Protein AF-0000000084689809 (afdb_homodimer)

InterPro domains:
  IPR002328 Alcohol dehydrogenase, zinc-type, conserved site [PS00059] (63-77)
  IPR011032 GroES-like superfamily [SSF50129] (19-202)
  IPR013149 Alcohol dehydrogenase-like, C-terminal [PF00107] (207-342)
  IPR013154 Alcohol dehydrogenase-like, N-terminal [PF08240] (34-121)
  IPR020843 Enoylreductase domain [SM00829] (21-382)
  IPR036291 NAD(P)-binding domain superfamily [SSF51735] (174-349)

Structure (mmCIF, N/CA/C/O backbone):
data_AF-0000000084689809-model_v1
#
loop_
_entity.id
_entity.type
_entity.pdbx_description
1 polymer 'Putative aryl-alcohol dehydrogenase protein'
#
loop_
_atom_site.group_PDB
_atom_site.id
_atom_site.type_symbol
_atom_site.label_atom_id
_atom_site.label_alt_id
_atom_site.label_comp_id
_atom_site.label_asym_id
_atom_site.label_entity_id
_atom_site.label_seq_id
_atom_site.pdbx_PDB_ins_code
_atom_site.Cartn_x
_atom_site.Cartn_y
_atom_site.Cartn_z
_atom_site.occupancy
_atom_site.B_iso_or_equiv
_atom_site.auth_seq_id
_atom_site.auth_comp_id
_atom_site.auth_asym_id
_atom_site.auth_atom_id
_atom_site.pdbx_PDB_model_num
ATOM 1 N N . MET A 1 1 ? -20.188 -44.906 -22.781 1 28.73 1 MET A N 1
ATOM 2 C CA . MET A 1 1 ? -18.781 -44.625 -23.062 1 28.73 1 MET A CA 1
ATOM 3 C C . MET A 1 1 ? -17.984 -44.438 -21.766 1 28.73 1 MET A C 1
ATOM 5 O O . MET A 1 1 ? -18.344 -43.625 -20.938 1 28.73 1 MET A O 1
ATOM 9 N N . THR A 1 2 ? -17.375 -45.438 -21.234 1 35.09 2 THR A N 1
ATOM 10 C CA . THR A 1 2 ? -16.703 -45.5 -19.938 1 35.09 2 THR A CA 1
ATOM 11 C C . THR A 1 2 ? -15.734 -44.344 -19.766 1 35.09 2 THR A C 1
ATOM 13 O O . THR A 1 2 ? -14.93 -44.062 -20.672 1 35.09 2 THR A O 1
ATOM 16 N N . SER A 1 3 ? -16.047 -43.344 -18.953 1 43.94 3 SER A N 1
ATOM 17 C CA . SER A 1 3 ? -15.148 -42.219 -18.797 1 43.94 3 SER A CA 1
ATOM 18 C C . SER A 1 3 ? -13.711 -42.656 -18.562 1 43.94 3 SER A C 1
ATOM 20 O O . SER A 1 3 ? -13.469 -43.594 -17.766 1 43.94 3 SER A O 1
ATOM 22 N N . PRO A 1 4 ? -12.836 -42.531 -19.516 1 46.59 4 PRO A N 1
ATOM 23 C CA . PRO A 1 4 ? -11.461 -43 -19.359 1 46.59 4 PRO A CA 1
ATOM 24 C C . PRO A 1 4 ? -10.875 -42.688 -17.984 1 46.59 4 PRO A C 1
ATOM 26 O O . PRO A 1 4 ? -11.25 -41.688 -17.375 1 46.59 4 PRO A O 1
ATOM 29 N N . THR A 1 5 ? -10.523 -43.812 -17.297 1 48.59 5 THR A N 1
ATOM 30 C CA . THR A 1 5 ? -9.859 -43.719 -16 1 48.59 5 THR A CA 1
ATOM 31 C C . THR A 1 5 ? -8.578 -42.906 -16.109 1 48.59 5 THR A C 1
ATOM 33 O O . THR A 1 5 ? -7.953 -42.844 -17.172 1 48.59 5 THR A O 1
ATOM 36 N N . GLU A 1 6 ? -8.539 -41.812 -15.398 1 61.91 6 GLU A N 1
ATOM 37 C CA . GLU A 1 6 ? -7.32 -41.031 -15.5 1 61.91 6 GLU A CA 1
ATOM 38 C C . GLU A 1 6 ? -6.508 -41.094 -14.211 1 61.91 6 GLU A C 1
ATOM 40 O O . GLU A 1 6 ? -7.059 -41.344 -13.133 1 61.91 6 GLU A O 1
ATOM 45 N N . THR A 1 7 ? -5.234 -41.312 -14.352 1 63.44 7 THR A N 1
ATOM 46 C CA . THR A 1 7 ? -4.289 -41.281 -13.242 1 63.44 7 THR A CA 1
ATOM 47 C C . THR A 1 7 ? -4.238 -39.875 -12.648 1 63.44 7 THR A C 1
ATOM 49 O O . THR A 1 7 ? -4.137 -38.875 -13.375 1 63.44 7 THR A O 1
ATOM 52 N N . LEU A 1 8 ? -4.668 -39.75 -11.398 1 69.81 8 LEU A N 1
ATOM 53 C CA . LEU A 1 8 ? -4.641 -38.5 -10.688 1 69.81 8 LEU A CA 1
ATOM 54 C C . LEU A 1 8 ? -3.826 -38.625 -9.398 1 69.81 8 LEU A C 1
ATOM 56 O O . LEU A 1 8 ? -3.658 -39.719 -8.867 1 69.81 8 LEU A O 1
ATOM 60 N N . ALA A 1 9 ? -3.178 -37.5 -9.086 1 72.81 9 ALA A N 1
ATOM 61 C CA . ALA A 1 9 ? -2.611 -37.375 -7.742 1 72.81 9 ALA A CA 1
ATOM 62 C C . ALA A 1 9 ? -3.617 -36.781 -6.773 1 72.81 9 ALA A C 1
ATOM 64 O O . ALA A 1 9 ? -3.998 -35.625 -6.922 1 72.81 9 ALA A O 1
ATOM 65 N N . ILE A 1 10 ? -4.164 -37.562 -5.867 1 72.38 10 ILE A N 1
ATOM 66 C CA . ILE A 1 10 ? -5.23 -37.156 -4.957 1 72.38 10 ILE A CA 1
ATOM 67 C C . ILE A 1 10 ? -4.68 -37.062 -3.537 1 72.38 10 ILE A C 1
ATOM 69 O O . ILE A 1 10 ? -3.775 -37.781 -3.15 1 72.38 10 ILE A O 1
ATOM 73 N N . VAL A 1 11 ? -5.105 -36 -2.895 1 71.31 11 VAL A N 1
ATOM 74 C CA . VAL A 1 11 ? -4.922 -35.938 -1.449 1 71.31 11 VAL A CA 1
ATOM 75 C C . VAL A 1 11 ? -6.055 -36.688 -0.748 1 71.31 11 VAL A C 1
ATOM 77 O O . VAL A 1 11 ? -7.203 -36.25 -0.75 1 71.31 11 VAL A O 1
ATOM 80 N N . ALA A 1 12 ? -5.812 -37.969 -0.327 1 65 12 ALA A N 1
ATOM 81 C CA . ALA A 1 12 ? -6.824 -38.844 0.226 1 65 12 ALA A CA 1
ATOM 82 C C . ALA A 1 12 ? -7.266 -38.406 1.612 1 65 12 ALA A C 1
ATOM 84 O O . ALA A 1 12 ? -8.453 -38.438 1.941 1 65 12 ALA A O 1
ATOM 85 N N . SER A 1 13 ? -6.316 -38.125 2.58 1 63.31 13 SER A N 1
ATOM 86 C CA . SER A 1 13 ? -6.66 -37.688 3.93 1 63.31 13 SER A CA 1
ATOM 87 C C . SER A 1 13 ? -6.141 -36.281 4.211 1 63.31 13 SER A C 1
ATOM 89 O O . SER A 1 13 ? -5.023 -36.125 4.703 1 63.31 13 SER A O 1
ATOM 91 N N . PRO A 1 14 ? -7.059 -35.406 3.779 1 58.81 14 PRO A N 1
ATOM 92 C CA . PRO A 1 14 ? -6.605 -34.062 4.027 1 58.81 14 PRO A CA 1
ATOM 93 C C . PRO A 1 14 ? -6.457 -33.75 5.516 1 58.81 14 PRO A C 1
ATOM 95 O O . PRO A 1 14 ? -7.254 -34.219 6.332 1 58.81 14 PRO A O 1
ATOM 98 N N . GLY A 1 15 ? -5.289 -33.219 5.977 1 58.56 15 GLY A N 1
ATOM 99 C CA . GLY A 1 15 ? -5.055 -32.844 7.359 1 58.56 15 GLY A CA 1
ATOM 100 C C . GLY A 1 15 ? -4.109 -33.781 8.086 1 58.56 15 GLY A C 1
ATOM 101 O O . GLY A 1 15 ? -3.773 -33.562 9.25 1 58.56 15 GLY A O 1
ATOM 102 N N . ALA A 1 16 ? -3.832 -34.906 7.453 1 56.84 16 ALA A N 1
ATOM 103 C CA . ALA A 1 16 ? -2.859 -35.781 8.117 1 56.84 16 ALA A CA 1
ATOM 104 C C . ALA A 1 16 ? -1.491 -35.094 8.195 1 56.84 16 ALA A C 1
ATOM 106 O O . ALA A 1 16 ? -1.187 -34.219 7.402 1 56.84 16 ALA A O 1
ATOM 107 N N . PRO A 1 17 ? -0.826 -35.219 9.281 1 55.38 17 PRO A N 1
ATOM 108 C CA . PRO A 1 17 ? 0.465 -34.562 9.477 1 55.38 17 PRO A CA 1
ATOM 109 C C . PRO A 1 17 ? 1.333 -34.562 8.219 1 55.38 17 PRO A C 1
ATOM 111 O O . PRO A 1 17 ? 2.08 -33.625 7.973 1 55.38 17 PRO A O 1
ATOM 114 N N . ALA A 1 18 ? 1.451 -35.656 7.434 1 56.19 18 ALA A N 1
ATOM 115 C CA . ALA A 1 18 ? 2.145 -35.719 6.152 1 56.19 18 ALA A CA 1
ATOM 116 C C . ALA A 1 18 ? 1.174 -36 5.012 1 56.19 18 ALA A C 1
ATOM 118 O O . ALA A 1 18 ? 0.841 -37.188 4.766 1 56.19 18 ALA A O 1
ATOM 119 N N . PRO A 1 19 ? 0.429 -34.844 4.633 1 59.81 19 PRO A N 1
ATOM 120 C CA . PRO A 1 19 ? -0.524 -35.156 3.566 1 59.81 19 PRO A CA 1
ATOM 121 C C . PRO A 1 19 ? 0.107 -35.938 2.432 1 59.81 19 PRO A C 1
ATOM 123 O O . PRO A 1 19 ? 1.243 -35.688 2.035 1 59.81 19 PRO A O 1
ATOM 126 N N . SER A 1 20 ? -0.357 -37.156 2.289 1 64.69 20 SER A N 1
ATOM 127 C CA . SER A 1 20 ? 0.205 -38.031 1.284 1 64.69 20 SER A CA 1
ATOM 128 C C . SER A 1 20 ? -0.616 -38 -0 1 64.69 20 SER A C 1
ATOM 130 O O . SER A 1 20 ? -1.848 -38.062 0.043 1 64.69 20 SER A O 1
ATOM 132 N N . PHE A 1 21 ? -0.019 -37.469 -1.069 1 79.25 21 PHE A N 1
ATOM 133 C CA . PHE A 1 21 ? -0.582 -37.656 -2.404 1 79.25 21 PHE A CA 1
ATOM 134 C C . PHE A 1 21 ? -0.532 -39.094 -2.832 1 79.25 21 PHE A C 1
ATOM 136 O O . PHE A 1 21 ? 0.429 -39.812 -2.527 1 79.25 21 PHE A O 1
ATOM 143 N N . ALA A 1 22 ? -1.652 -39.562 -3.262 1 78.44 22 ALA A N 1
ATOM 144 C CA . ALA A 1 22 ? -1.686 -40.906 -3.848 1 78.44 22 ALA A CA 1
ATOM 145 C C . ALA A 1 22 ? -2.168 -40.844 -5.297 1 78.44 22 ALA A C 1
ATOM 147 O O . ALA A 1 22 ? -3.039 -40.062 -5.641 1 78.44 22 ALA A O 1
ATOM 148 N N . LEU A 1 23 ? -1.516 -41.625 -6.113 1 79.69 23 LEU A N 1
ATOM 149 C CA . LEU A 1 23 ? -2.018 -41.812 -7.473 1 79.69 23 LEU A CA 1
ATOM 150 C C . LEU A 1 23 ? -3.215 -42.75 -7.496 1 79.69 23 LEU A C 1
ATOM 152 O O . LEU A 1 23 ? -3.143 -43.875 -6.977 1 79.69 23 LEU A O 1
ATOM 156 N N . GLU A 1 24 ? -4.277 -42.188 -7.902 1 82.12 24 GLU A N 1
ATOM 157 C CA . GLU A 1 24 ? -5.504 -42.969 -8 1 82.12 24 GLU A CA 1
ATOM 158 C C . GLU A 1 24 ? -6.125 -42.844 -9.391 1 82.12 24 GLU A C 1
ATOM 160 O O . GLU A 1 24 ? -5.844 -41.875 -10.117 1 82.12 24 GLU A O 1
ATOM 165 N N . THR A 1 25 ? -6.902 -43.844 -9.664 1 80.44 25 THR A N 1
ATOM 166 C CA . THR A 1 25 ? -7.684 -43.781 -10.898 1 80.44 25 THR A CA 1
ATOM 167 C C . THR A 1 25 ? -9.094 -43.25 -10.609 1 80.44 25 THR A C 1
ATOM 169 O O . THR A 1 25 ? -9.852 -43.875 -9.867 1 80.44 25 THR A O 1
ATOM 172 N N . LEU A 1 26 ? -9.289 -42.094 -11.117 1 80.69 26 LEU A N 1
ATOM 173 C CA . LEU A 1 26 ? -10.609 -41.469 -10.977 1 80.69 26 LEU A CA 1
ATOM 174 C C . LEU A 1 26 ? -11.203 -41.156 -12.344 1 80.69 26 LEU A C 1
ATOM 176 O O . LEU A 1 26 ? -10.516 -41.25 -13.367 1 80.69 26 LEU A O 1
ATOM 180 N N . THR A 1 27 ? -12.578 -40.938 -12.328 1 75.44 27 THR A N 1
ATOM 181 C CA . THR A 1 27 ? -13.258 -40.531 -13.555 1 75.44 27 THR A CA 1
ATOM 182 C C . THR A 1 27 ? -13.734 -39.094 -13.453 1 75.44 27 THR A C 1
ATOM 184 O O . THR A 1 27 ? -14.016 -38.594 -12.352 1 75.44 27 THR A O 1
ATOM 187 N N . PHE A 1 28 ? -13.719 -38.438 -14.578 1 78.06 28 PHE A N 1
ATOM 188 C CA . PHE A 1 28 ? -14.289 -37.094 -14.758 1 78.06 28 PHE A CA 1
ATOM 189 C C . PHE A 1 28 ? -15.516 -37.156 -15.656 1 78.06 28 PHE A C 1
ATOM 191 O O . PHE A 1 28 ? -15.461 -37.719 -16.766 1 78.06 28 PHE A O 1
ATOM 198 N N . PRO A 1 29 ? -16.672 -36.719 -15.156 1 75.88 29 PRO A N 1
ATOM 199 C CA . PRO A 1 29 ? -17.906 -36.844 -15.938 1 75.88 29 PRO A CA 1
ATOM 200 C C . PRO A 1 29 ? -17.922 -35.969 -17.172 1 75.88 29 PRO A C 1
ATOM 202 O O . PRO A 1 29 ? -18.812 -36.062 -18.031 1 75.88 29 PRO A O 1
ATOM 205 N N . GLY A 1 30 ? -16.953 -35.219 -17.438 1 84.12 30 GLY A N 1
ATOM 206 C CA . GLY A 1 30 ? -16.938 -34.25 -18.531 1 84.12 30 GLY A CA 1
ATOM 207 C C . GLY A 1 30 ? -17.109 -32.812 -18.078 1 84.12 30 GLY A C 1
ATOM 208 O O . GLY A 1 30 ? -17.531 -32.562 -16.953 1 84.12 30 GLY A O 1
ATOM 209 N N . PRO A 1 31 ? -16.812 -31.906 -18.984 1 91.75 31 PRO A N 1
ATOM 210 C CA . PRO A 1 31 ? -16.875 -30.5 -18.594 1 91.75 31 PRO A CA 1
ATOM 211 C C . PRO A 1 31 ? -18.297 -29.969 -18.516 1 91.75 31 PRO A C 1
ATOM 213 O O . PRO A 1 31 ? -19.125 -30.266 -19.391 1 91.75 31 PRO A O 1
ATOM 216 N N . ALA A 1 32 ? -18.625 -29.25 -17.453 1 89.88 32 ALA A N 1
ATOM 217 C CA . ALA A 1 32 ? -19.891 -28.562 -17.281 1 89.88 32 ALA A CA 1
ATOM 218 C C . ALA A 1 32 ? -19.969 -27.312 -18.172 1 89.88 32 ALA A C 1
ATOM 220 O O . ALA A 1 32 ? -19.078 -27.078 -19 1 89.88 32 ALA A O 1
ATOM 221 N N . ALA A 1 33 ? -21.125 -26.641 -18.062 1 93.19 33 ALA A N 1
ATOM 222 C CA . ALA A 1 33 ? -21.266 -25.375 -18.766 1 93.19 33 ALA A CA 1
ATOM 223 C C . ALA A 1 33 ? -20.125 -24.422 -18.406 1 93.19 33 ALA A C 1
ATOM 225 O O . ALA A 1 33 ? -19.734 -24.312 -17.234 1 93.19 33 ALA A O 1
ATOM 226 N N . ALA A 1 34 ? -19.484 -23.766 -19.422 1 93.75 34 ALA A N 1
ATOM 227 C CA . ALA A 1 34 ? -18.406 -22.781 -19.281 1 93.75 34 ALA A CA 1
ATOM 228 C C . ALA A 1 34 ? -17.109 -23.453 -18.844 1 93.75 34 ALA A C 1
ATOM 230 O O . ALA A 1 34 ? -16.25 -22.797 -18.266 1 93.75 34 ALA A O 1
ATOM 231 N N . GLU A 1 35 ? -17.062 -24.75 -19.062 1 95.62 35 GLU A N 1
ATOM 232 C CA . GLU A 1 35 ? -15.836 -25.484 -18.797 1 95.62 35 GLU A CA 1
ATOM 233 C C . GLU A 1 35 ? -15.336 -26.203 -20.047 1 95.62 35 GLU A C 1
ATOM 235 O O . GLU A 1 35 ? -16.062 -26.328 -21.031 1 95.62 35 GLU A O 1
ATOM 240 N N . VAL A 1 36 ? -14.102 -26.609 -19.984 1 97.25 36 VAL A N 1
ATOM 241 C CA . VAL A 1 36 ? -13.492 -27.484 -20.969 1 97.25 36 VAL A CA 1
ATOM 242 C C . VAL A 1 36 ? -12.758 -28.625 -20.281 1 97.25 36 VAL A C 1
ATOM 244 O O . VAL A 1 36 ? -12.438 -28.531 -19.094 1 97.25 36 VAL A O 1
ATOM 247 N N . GLU A 1 37 ? -12.625 -29.672 -20.984 1 95.25 37 GLU A N 1
ATOM 248 C CA . GLU A 1 37 ? -11.734 -30.75 -20.562 1 95.25 37 GLU A CA 1
ATOM 249 C C . GLU A 1 37 ? -10.359 -30.609 -21.219 1 95.25 37 GLU A C 1
ATOM 251 O O . GLU A 1 37 ? -10.25 -30.453 -22.438 1 95.25 37 GLU A O 1
ATOM 256 N N . VAL A 1 38 ? -9.383 -30.609 -20.406 1 96.38 38 VAL A N 1
ATOM 257 C CA . VAL A 1 38 ? -8.023 -30.469 -20.922 1 96.38 38 VAL A CA 1
ATOM 258 C C . VAL A 1 38 ? -7.266 -31.781 -20.75 1 96.38 38 VAL A C 1
ATOM 260 O O . VAL A 1 38 ? -7.258 -32.344 -19.656 1 96.38 38 VAL A O 1
ATOM 263 N N . ASP A 1 39 ? -6.781 -32.281 -21.828 1 95.56 39 ASP A N 1
ATOM 264 C CA . ASP A 1 39 ? -5.797 -33.344 -21.781 1 95.56 39 ASP A CA 1
ATOM 265 C C . ASP A 1 39 ? -4.426 -32.812 -21.375 1 95.56 39 ASP A C 1
ATOM 267 O O . ASP A 1 39 ? -3.727 -32.188 -22.172 1 95.56 39 ASP A O 1
ATOM 271 N N . MET A 1 40 ? -4.035 -33.125 -20.172 1 96 40 MET A N 1
ATOM 272 C CA . MET A 1 40 ? -2.885 -32.469 -19.562 1 96 40 MET A CA 1
ATOM 273 C C . MET A 1 40 ? -1.579 -33.031 -20.125 1 96 40 MET A C 1
ATOM 275 O O . MET A 1 40 ? -1.377 -34.25 -20.188 1 96 40 MET A O 1
ATOM 279 N N . ALA A 1 41 ? -0.77 -32.094 -20.547 1 97.44 41 ALA A N 1
ATOM 280 C CA . ALA A 1 41 ? 0.593 -32.469 -20.938 1 97.44 41 ALA A CA 1
ATOM 281 C C . ALA A 1 41 ? 1.539 -32.375 -19.734 1 97.44 41 ALA A C 1
ATOM 283 O O . ALA A 1 41 ? 2.387 -33.25 -19.547 1 97.44 41 ALA A O 1
ATOM 284 N N . ALA A 1 42 ? 1.331 -31.359 -18.969 1 97.75 42 ALA A N 1
ATOM 285 C CA . ALA A 1 42 ? 2.23 -31.141 -17.844 1 97.75 42 ALA A CA 1
ATOM 286 C C . ALA A 1 42 ? 1.58 -30.234 -16.781 1 97.75 42 ALA A C 1
ATOM 288 O O . ALA A 1 42 ? 0.647 -29.5 -17.094 1 97.75 42 ALA A O 1
ATOM 289 N N . THR A 1 43 ? 2.02 -30.359 -15.539 1 97.62 43 THR A N 1
ATOM 290 C CA . THR A 1 43 ? 1.586 -29.547 -14.422 1 97.62 43 THR A CA 1
ATOM 291 C C . THR A 1 43 ? 2.77 -29.172 -13.523 1 97.62 43 THR A C 1
ATOM 293 O O . THR A 1 43 ? 3.488 -30.047 -13.047 1 97.62 43 THR A O 1
ATOM 296 N N . GLY A 1 44 ? 2.951 -27.859 -13.336 1 97.81 44 GLY A N 1
ATOM 297 C CA . GLY A 1 44 ? 3.93 -27.438 -12.344 1 97.81 44 GLY A CA 1
ATOM 298 C C . GLY A 1 44 ? 3.504 -27.734 -10.922 1 97.81 44 GLY A C 1
ATOM 299 O O . GLY A 1 44 ? 2.316 -27.688 -10.594 1 97.81 44 GLY A O 1
ATOM 300 N N . VAL A 1 45 ? 4.484 -28.047 -10.094 1 96.06 45 VAL A N 1
ATOM 301 C CA . VAL A 1 45 ? 4.234 -28.219 -8.664 1 96.06 45 VAL A CA 1
ATOM 302 C C . VAL A 1 45 ? 4.52 -26.922 -7.918 1 96.06 45 VAL A C 1
ATOM 304 O O . VAL A 1 45 ? 5.559 -26.297 -8.125 1 96.06 45 VAL A O 1
ATOM 307 N N . CYS A 1 46 ? 3.631 -26.531 -7.117 1 95.06 46 CYS A N 1
ATOM 308 C CA . CYS A 1 46 ? 3.756 -25.297 -6.359 1 95.06 46 CYS A CA 1
ATOM 309 C C . CYS A 1 46 ? 3.633 -25.547 -4.863 1 95.06 46 CYS A C 1
ATOM 311 O O . CYS A 1 46 ? 2.939 -26.469 -4.445 1 95.06 46 CYS A O 1
ATOM 313 N N . HIS A 1 47 ? 4.27 -24.734 -4.086 1 91.81 47 HIS A N 1
ATOM 314 C CA . HIS A 1 47 ? 4.176 -24.844 -2.637 1 91.81 47 HIS A CA 1
ATOM 315 C C . HIS A 1 47 ? 2.725 -24.766 -2.172 1 91.81 47 HIS A C 1
ATOM 317 O O . HIS A 1 47 ? 2.348 -25.375 -1.175 1 91.81 47 HIS A O 1
ATOM 323 N N . SER A 1 48 ? 1.934 -24.016 -2.838 1 91.44 48 SER A N 1
ATOM 324 C CA . SER A 1 48 ? 0.523 -23.906 -2.479 1 91.44 48 SER A CA 1
ATOM 325 C C . SER A 1 48 ? -0.191 -25.25 -2.615 1 91.44 48 SER A C 1
ATOM 327 O O . SER A 1 48 ? -1.137 -25.531 -1.877 1 91.44 48 SER A O 1
ATOM 329 N N . ASP A 1 49 ? 0.199 -26.094 -3.508 1 92 49 ASP A N 1
ATOM 330 C CA . ASP A 1 49 ? -0.358 -27.438 -3.594 1 92 49 ASP A CA 1
ATOM 331 C C . ASP A 1 49 ? -0.109 -28.219 -2.305 1 92 49 ASP A C 1
ATOM 333 O O . ASP A 1 49 ? -1.013 -28.875 -1.787 1 92 49 ASP A O 1
ATOM 337 N N . LEU A 1 50 ? 1.105 -28.078 -1.836 1 88.94 50 LEU A N 1
ATOM 338 C CA . LEU A 1 50 ? 1.491 -28.781 -0.623 1 88.94 50 LEU A CA 1
ATOM 339 C C . LEU A 1 50 ? 0.78 -28.203 0.597 1 88.94 50 LEU A C 1
ATOM 341 O O . LEU A 1 50 ? 0.32 -28.953 1.464 1 88.94 50 LEU A O 1
ATOM 345 N N . ALA A 1 51 ? 0.704 -26.906 0.642 1 87.12 51 ALA A N 1
ATOM 346 C CA . ALA A 1 51 ? 0.034 -26.25 1.759 1 87.12 51 ALA A CA 1
ATOM 347 C C . ALA A 1 51 ? -1.436 -26.656 1.834 1 87.12 51 ALA A C 1
ATOM 349 O O . ALA A 1 51 ? -1.947 -26.953 2.914 1 87.12 51 ALA A O 1
ATOM 350 N N . PHE A 1 52 ? -2.096 -26.672 0.735 1 88.06 52 PHE A N 1
ATOM 351 C CA . PHE A 1 52 ? -3.52 -27 0.723 1 88.06 52 PHE A CA 1
ATOM 352 C C . PHE A 1 52 ? -3.742 -28.484 0.93 1 88.06 52 PHE A C 1
ATOM 354 O O . PHE A 1 52 ? -4.805 -28.906 1.395 1 88.06 52 PHE A O 1
ATOM 361 N N . ALA A 1 53 ? -2.77 -29.234 0.589 1 87.44 53 ALA A N 1
ATOM 362 C CA . ALA A 1 53 ? -2.848 -30.672 0.865 1 87.44 53 ALA A CA 1
ATOM 363 C C . ALA A 1 53 ? -2.857 -30.938 2.367 1 87.44 53 ALA A C 1
ATOM 365 O O . ALA A 1 53 ? -3.451 -31.922 2.824 1 87.44 53 ALA A O 1
ATOM 366 N N . ALA A 1 54 ? -2.219 -30.062 3.08 1 83.88 54 ALA A N 1
ATOM 367 C CA . ALA A 1 54 ? -2.086 -30.25 4.523 1 83.88 54 ALA A CA 1
ATOM 368 C C . ALA A 1 54 ? -3.322 -29.734 5.258 1 83.88 54 ALA A C 1
ATOM 370 O O . ALA A 1 54 ? -3.514 -30.016 6.441 1 83.88 54 ALA A O 1
ATOM 371 N N . MET A 1 55 ? -4.164 -29.016 4.566 1 83.38 55 MET A N 1
ATOM 372 C CA . MET A 1 55 ? -5.363 -28.484 5.195 1 83.38 55 MET A CA 1
ATOM 373 C C . MET A 1 55 ? -6.441 -29.547 5.328 1 83.38 55 MET A C 1
ATOM 375 O O . MET A 1 55 ? -6.582 -30.406 4.457 1 83.38 55 MET A O 1
ATOM 379 N N . PRO A 1 56 ? -7.18 -29.453 6.375 1 80.31 56 PRO A N 1
ATOM 380 C CA . PRO A 1 56 ? -8.281 -30.406 6.516 1 80.31 56 PRO A CA 1
ATOM 381 C C . PRO A 1 56 ? -9.359 -30.219 5.449 1 80.31 56 PRO A C 1
ATOM 383 O O . PRO A 1 56 ? -9.484 -29.141 4.875 1 80.31 56 PRO A O 1
ATOM 386 N N . GLY A 1 57 ? -10.078 -31.375 5.152 1 79.38 57 GLY A N 1
ATOM 387 C CA . GLY A 1 57 ? -11.156 -31.328 4.18 1 79.38 57 GLY A CA 1
ATOM 388 C C . GLY A 1 57 ? -11.367 -32.656 3.463 1 79.38 57 GLY A C 1
ATOM 389 O O . GLY A 1 57 ? -10.727 -33.656 3.791 1 79.38 57 GLY A O 1
ATOM 390 N N . PRO A 1 58 ? -12.242 -32.625 2.551 1 81.62 58 PRO A N 1
ATOM 391 C CA . PRO A 1 58 ? -12.5 -33.844 1.787 1 81.62 58 PRO A CA 1
ATOM 392 C C . PRO A 1 58 ? -11.367 -34.219 0.831 1 81.62 58 PRO A C 1
ATOM 394 O O . PRO A 1 58 ? -10.5 -33.375 0.564 1 81.62 58 PRO A O 1
ATOM 397 N N . PRO A 1 59 ? -11.367 -35.438 0.399 1 84.25 59 PRO A N 1
ATOM 398 C CA . PRO A 1 59 ? -10.414 -35.781 -0.671 1 84.25 59 PRO A CA 1
ATOM 399 C C . PRO A 1 59 ? -10.531 -34.844 -1.866 1 84.25 59 PRO A C 1
ATOM 401 O O . PRO A 1 59 ? -11.641 -34.438 -2.234 1 84.25 59 PRO A O 1
ATOM 404 N N . ARG A 1 60 ? -9.43 -34.438 -2.395 1 89.5 60 ARG A N 1
ATOM 405 C CA . ARG A 1 60 ? -9.453 -33.438 -3.453 1 89.5 60 ARG A CA 1
ATOM 406 C C . ARG A 1 60 ? -8.273 -33.625 -4.402 1 89.5 60 ARG A C 1
ATOM 408 O O . ARG A 1 60 ? -7.238 -34.156 -4.016 1 89.5 60 ARG A O 1
ATOM 415 N N . VAL A 1 61 ? -8.453 -33.219 -5.586 1 91.62 61 VAL A N 1
ATOM 416 C CA . VAL A 1 61 ? -7.402 -33.125 -6.59 1 91.62 61 VAL A CA 1
ATOM 417 C C . VAL A 1 61 ? -6.898 -31.703 -6.695 1 91.62 61 VAL A C 1
ATOM 419 O O . VAL A 1 61 ? -7.68 -30.781 -6.926 1 91.62 61 VAL A O 1
ATOM 422 N N . LEU A 1 62 ? -5.609 -31.547 -6.465 1 93.12 62 LEU A N 1
ATOM 423 C CA . LEU A 1 62 ? -4.996 -30.219 -6.5 1 93.12 62 LEU A CA 1
ATOM 424 C C . LEU A 1 62 ? -4.273 -30 -7.824 1 93.12 62 LEU A C 1
ATOM 426 O O . LEU A 1 62 ? -4.746 -30.422 -8.875 1 93.12 62 LEU A O 1
ATOM 430 N N . GLY A 1 63 ? -3.314 -29.188 -7.84 1 95 63 GLY A N 1
ATOM 431 C CA . GLY A 1 63 ? -2.637 -28.766 -9.055 1 95 63 GLY A CA 1
ATOM 432 C C . GLY A 1 63 ? -3.268 -27.531 -9.688 1 95 63 GLY A C 1
ATOM 433 O O . GLY A 1 63 ? -4.488 -27.469 -9.852 1 95 63 GLY A O 1
ATOM 434 N N . HIS A 1 64 ? -2.387 -26.547 -10 1 96.88 64 HIS A N 1
ATOM 435 C CA . HIS A 1 64 ? -2.982 -25.328 -10.539 1 96.88 64 HIS A CA 1
ATOM 436 C C . HIS A 1 64 ? -2.035 -24.641 -11.508 1 96.88 64 HIS A C 1
ATOM 438 O O . HIS A 1 64 ? -2.17 -23.438 -11.766 1 96.88 64 HIS A O 1
ATOM 444 N N . GLU A 1 65 ? -1.055 -25.375 -12 1 98.06 65 GLU A N 1
ATOM 445 C CA . GLU A 1 65 ? -0.151 -24.906 -13.047 1 98.06 65 GLU A CA 1
ATOM 446 C C . GLU A 1 65 ? -0.17 -25.859 -14.25 1 98.06 65 GLU A C 1
ATOM 448 O O . GLU A 1 65 ? 0.856 -26.438 -14.602 1 98.06 65 GLU A O 1
ATOM 453 N N . GLY A 1 66 ? -1.247 -25.875 -14.922 1 98.12 66 GLY A N 1
ATOM 454 C CA . GLY A 1 66 ? -1.441 -26.859 -15.969 1 98.12 66 GLY A CA 1
ATOM 455 C C . GLY A 1 66 ? -1.277 -26.297 -17.359 1 98.12 66 GLY A C 1
ATOM 456 O O . GLY A 1 66 ? -1.518 -25.109 -17.594 1 98.12 66 GLY A O 1
ATOM 457 N N . ALA A 1 67 ? -0.854 -27.141 -18.297 1 98.69 67 ALA A N 1
ATOM 458 C CA . ALA A 1 67 ? -0.844 -26.891 -19.734 1 98.69 67 ALA A CA 1
ATOM 459 C C . ALA A 1 67 ? -1.146 -28.172 -20.5 1 98.69 67 ALA A C 1
ATOM 461 O O . ALA A 1 67 ? -0.714 -29.266 -20.109 1 98.69 67 ALA A O 1
ATOM 462 N N . GLY A 1 68 ? -1.879 -28.031 -21.547 1 98.12 68 GLY A N 1
ATOM 463 C CA . GLY A 1 68 ? -2.271 -29.188 -22.344 1 98.12 68 GLY A CA 1
ATOM 464 C C . GLY A 1 68 ? -3.055 -28.797 -23.594 1 98.12 68 GLY A C 1
ATOM 465 O O . GLY A 1 68 ? -2.801 -27.766 -24.188 1 98.12 68 GLY A O 1
ATOM 466 N N . ARG A 1 69 ? -3.891 -29.766 -23.969 1 97.94 69 ARG A N 1
ATOM 467 C CA . ARG A 1 69 ? -4.742 -29.531 -25.125 1 97.94 69 ARG A CA 1
ATOM 468 C C . ARG A 1 69 ? -6.211 -29.75 -24.781 1 97.94 69 ARG A C 1
ATOM 470 O O . ARG A 1 69 ? -6.543 -30.641 -24 1 97.94 69 ARG A O 1
ATOM 477 N N . ILE A 1 70 ? -7.066 -28.969 -25.422 1 98.06 70 ILE A N 1
ATOM 478 C CA . ILE A 1 70 ? -8.5 -29.141 -25.203 1 98.06 70 ILE A CA 1
ATOM 479 C C . ILE A 1 70 ? -8.938 -30.516 -25.703 1 98.06 70 ILE A C 1
ATOM 481 O O . ILE A 1 70 ? -8.664 -30.875 -26.859 1 98.06 70 ILE A O 1
ATOM 485 N N . ALA A 1 71 ? -9.602 -31.266 -24.891 1 96.5 71 ALA A N 1
ATOM 486 C CA . ALA A 1 71 ? -10.086 -32.594 -25.25 1 96.5 71 ALA A CA 1
ATOM 487 C C . ALA A 1 71 ? -11.57 -32.562 -25.594 1 96.5 71 ALA A C 1
ATOM 489 O O . ALA A 1 71 ? -12.016 -33.281 -26.484 1 96.5 71 ALA A O 1
ATOM 490 N N . SER A 1 72 ? -12.352 -31.766 -24.875 1 96.75 72 SER A N 1
ATOM 491 C CA . SER A 1 72 ? -13.773 -31.578 -25.141 1 96.75 72 SER A CA 1
ATOM 492 C C . SER A 1 72 ? -14.266 -30.25 -24.594 1 96.75 72 SER A C 1
ATOM 494 O O . SER A 1 72 ? -13.578 -29.609 -23.797 1 96.75 72 SER A O 1
ATOM 496 N N . LEU A 1 73 ? -15.375 -29.812 -25.125 1 97.56 73 LEU A N 1
ATOM 497 C CA . LEU A 1 73 ? -15.961 -28.531 -24.766 1 97.56 73 LEU A CA 1
ATOM 498 C C . LEU A 1 73 ? -17.266 -28.734 -24 1 97.56 73 LEU A C 1
ATOM 500 O O . LEU A 1 73 ? -18.062 -29.609 -24.344 1 97.56 73 LEU A O 1
ATOM 504 N N . GLY A 1 74 ? -17.422 -28 -22.922 1 95.88 74 GLY A N 1
ATOM 505 C CA . GLY A 1 74 ? -18.719 -27.953 -22.297 1 95.88 74 GLY A CA 1
ATOM 506 C C . GLY A 1 74 ? -19.75 -27.188 -23.109 1 95.88 74 GLY A C 1
ATOM 507 O O . GLY A 1 74 ? -19.406 -26.484 -24.062 1 95.88 74 GLY A O 1
ATOM 508 N N . PRO A 1 75 ? -20.984 -27.312 -22.625 1 95.06 75 PRO A N 1
ATOM 509 C CA . PRO A 1 75 ? -22.047 -26.594 -23.344 1 95.06 75 PRO A CA 1
ATOM 510 C C . PRO A 1 75 ? -21.812 -25.094 -23.375 1 95.06 75 PRO A C 1
ATOM 512 O O . PRO A 1 75 ? -21.438 -24.5 -22.359 1 95.06 75 PRO A O 1
ATOM 515 N N . GLY A 1 76 ? -21.922 -24.484 -24.547 1 93.56 76 GLY A N 1
ATOM 516 C CA . GLY A 1 76 ? -21.891 -23.031 -24.672 1 93.56 76 GLY A CA 1
ATOM 517 C C . GLY A 1 76 ? -20.5 -22.484 -24.953 1 93.56 76 GLY A C 1
ATOM 518 O O . GLY A 1 76 ? -20.344 -21.297 -25.234 1 93.56 76 GLY A O 1
ATOM 519 N N . VAL A 1 77 ? -19.484 -23.312 -24.875 1 96.56 77 VAL A N 1
ATOM 520 C CA . VAL A 1 77 ? -18.141 -22.859 -25.172 1 96.56 77 VAL A CA 1
ATOM 521 C C . VAL A 1 77 ? -17.906 -22.875 -26.688 1 96.56 77 VAL A C 1
ATOM 523 O O . VAL A 1 77 ? -17.953 -23.922 -27.312 1 96.56 77 VAL A O 1
ATOM 526 N N . THR A 1 78 ? -17.703 -21.656 -27.25 1 94.44 78 THR A N 1
ATOM 527 C CA . THR A 1 78 ? -17.625 -21.594 -28.703 1 94.44 78 THR A CA 1
ATOM 528 C C . THR A 1 78 ? -16.312 -20.953 -29.156 1 94.44 78 THR A C 1
ATOM 530 O O . THR A 1 78 ? -15.953 -21.047 -30.328 1 94.44 78 THR A O 1
ATOM 533 N N . HIS A 1 79 ? -15.555 -20.344 -28.344 1 94.38 79 HIS A N 1
ATOM 534 C CA . HIS A 1 79 ? -14.391 -19.578 -28.75 1 94.38 79 HIS A CA 1
ATOM 535 C C . HIS A 1 79 ? -13.117 -20.406 -28.656 1 94.38 79 HIS A C 1
ATOM 537 O O . HIS A 1 79 ? -12.023 -19.906 -28.938 1 94.38 79 HIS A O 1
ATOM 543 N N . LEU A 1 80 ? -13.211 -21.672 -28.266 1 97.06 80 LEU A N 1
ATOM 544 C CA . LEU A 1 80 ? -12.125 -22.641 -28.203 1 97.06 80 LEU A CA 1
ATOM 545 C C . LEU A 1 80 ? -12.445 -23.859 -29.062 1 97.06 80 LEU A C 1
ATOM 547 O O . LEU A 1 80 ? -13.609 -24.109 -29.391 1 97.06 80 LEU A O 1
ATOM 551 N N . SER A 1 81 ? -11.375 -24.609 -29.406 1 97.44 81 SER A N 1
ATOM 552 C CA . SER A 1 81 ? -11.562 -25.797 -30.234 1 97.44 81 SER A CA 1
ATOM 553 C C . SER A 1 81 ? -10.82 -27 -29.656 1 97.44 81 SER A C 1
ATOM 555 O O . SER A 1 81 ? -9.742 -26.844 -29.062 1 97.44 81 SER A O 1
ATOM 557 N N . VAL A 1 82 ? -11.391 -28.141 -29.938 1 97.75 82 VAL A N 1
ATOM 558 C CA . VAL A 1 82 ? -10.711 -29.375 -29.562 1 97.75 82 VAL A CA 1
ATOM 559 C C . VAL A 1 82 ? -9.344 -29.438 -30.234 1 97.75 82 VAL A C 1
ATOM 561 O O . VAL A 1 82 ? -9.219 -29.141 -31.422 1 97.75 82 VAL A O 1
ATOM 564 N N . GLY A 1 83 ? -8.328 -29.703 -29.438 1 97.25 83 GLY A N 1
ATOM 565 C CA . GLY A 1 83 ? -6.977 -29.781 -29.953 1 97.25 83 GLY A CA 1
ATOM 566 C C . GLY A 1 83 ? -6.156 -28.531 -29.672 1 97.25 83 GLY A C 1
ATOM 567 O O . GLY A 1 83 ? -4.93 -28.562 -29.781 1 97.25 83 GLY A O 1
ATOM 568 N N . ASP A 1 84 ? -6.789 -27.422 -29.344 1 97.62 84 ASP A N 1
ATOM 569 C CA . ASP A 1 84 ? -6.082 -26.172 -29.062 1 97.62 84 ASP A CA 1
ATOM 570 C C . ASP A 1 84 ? -5.117 -26.344 -27.891 1 97.62 84 ASP A C 1
ATOM 572 O O . ASP A 1 84 ? -5.48 -26.906 -26.859 1 97.62 84 ASP A O 1
ATOM 576 N N . PRO A 1 85 ? -3.816 -25.938 -28.078 1 98.44 85 PRO A N 1
ATOM 577 C CA . PRO A 1 85 ? -2.926 -25.844 -26.922 1 98.44 85 PRO A CA 1
ATOM 578 C C . PRO A 1 85 ? -3.297 -24.719 -25.969 1 98.44 85 PRO A C 1
ATOM 580 O O . PRO A 1 85 ? -3.602 -23.609 -26.422 1 98.44 85 PRO A O 1
ATOM 583 N N . VAL A 1 86 ? -3.314 -25.016 -24.672 1 98.69 86 VAL A N 1
ATOM 584 C CA . VAL A 1 86 ? -3.746 -24.016 -23.703 1 98.69 86 VAL A CA 1
ATOM 585 C C . VAL A 1 86 ? -2.867 -24.094 -22.453 1 98.69 86 VAL A C 1
ATOM 587 O O . VAL A 1 86 ? -2.236 -25.125 -22.203 1 98.69 86 VAL A O 1
ATOM 590 N N . LEU A 1 87 ? -2.697 -23.047 -21.812 1 98.5 87 LEU A N 1
ATOM 591 C CA . LEU A 1 87 ? -2.131 -22.906 -20.469 1 98.5 87 LEU A CA 1
ATOM 592 C C . LEU A 1 87 ? -3.207 -22.516 -19.469 1 98.5 87 LEU A C 1
ATOM 594 O O . LEU A 1 87 ? -4.09 -21.703 -19.781 1 98.5 87 LEU A O 1
ATOM 598 N N . LEU A 1 88 ? -3.154 -23.078 -18.25 1 98.31 88 LEU A N 1
ATOM 599 C CA . LEU A 1 88 ? -4.199 -22.844 -17.266 1 98.31 88 LEU A CA 1
ATOM 600 C C . LEU A 1 88 ? -3.682 -21.953 -16.125 1 98.31 88 LEU A C 1
ATOM 602 O O . LEU A 1 88 ? -2.543 -22.109 -15.688 1 98.31 88 LEU A O 1
ATOM 606 N N . SER A 1 89 ? -4.492 -20.984 -15.734 1 97.19 89 SER A N 1
ATOM 607 C CA . SER A 1 89 ? -4.262 -20.141 -14.57 1 97.19 89 SER A CA 1
ATOM 608 C C . SER A 1 89 ? -5.473 -20.125 -13.648 1 97.19 89 SER A C 1
ATOM 610 O O . SER A 1 89 ? -6.188 -21.125 -13.531 1 97.19 89 SER A O 1
ATOM 612 N N . TYR A 1 90 ? -5.68 -19.109 -12.805 1 95.44 90 TYR A N 1
ATOM 613 C CA . TYR A 1 90 ? -6.777 -19.062 -11.844 1 95.44 90 TYR A CA 1
ATOM 614 C C . TYR A 1 90 ? -8.055 -18.562 -12.5 1 95.44 90 TYR A C 1
ATOM 616 O O . TYR A 1 90 ? -8.031 -18.031 -13.609 1 95.44 90 TYR A O 1
ATOM 624 N N . ARG A 1 91 ? -9.125 -18.812 -11.789 1 93.56 91 ARG A N 1
ATOM 625 C CA . ARG A 1 91 ? -10.445 -18.438 -12.305 1 93.56 91 ARG A CA 1
ATOM 626 C C . ARG A 1 91 ? -10.875 -17.078 -11.797 1 93.56 91 ARG A C 1
ATOM 628 O O . ARG A 1 91 ? -10.688 -16.75 -10.617 1 93.56 91 ARG A O 1
ATOM 635 N N . THR A 1 92 ? -11.391 -16.234 -12.664 1 90.69 92 THR A N 1
ATOM 636 C CA . THR A 1 92 ? -12.031 -14.969 -12.305 1 90.69 92 THR A CA 1
ATOM 637 C C . THR A 1 92 ? -13.547 -15.062 -12.461 1 90.69 92 THR A C 1
ATOM 639 O O . THR A 1 92 ? -14.047 -15.922 -13.195 1 90.69 92 THR A O 1
ATOM 642 N N . CYS A 1 93 ? -14.281 -14.219 -11.773 1 88.38 93 CYS A N 1
ATOM 643 C CA . CYS A 1 93 ? -15.734 -14.289 -11.859 1 88.38 93 CYS A CA 1
ATOM 644 C C . CYS A 1 93 ? -16.219 -13.773 -13.211 1 88.38 93 CYS A C 1
ATOM 646 O O . CYS A 1 93 ? -17.188 -14.305 -13.766 1 88.38 93 CYS A O 1
ATOM 648 N N . GLY A 1 94 ? -15.664 -12.688 -13.68 1 86.31 94 GLY A N 1
ATOM 649 C CA . GLY A 1 94 ? -15.969 -12.18 -15.008 1 86.31 94 GLY A CA 1
ATOM 650 C C . GLY A 1 94 ? -17.172 -11.258 -15.031 1 86.31 94 GLY A C 1
ATOM 651 O O . GLY A 1 94 ? -17.469 -10.656 -16.062 1 86.31 94 GLY A O 1
ATOM 652 N N . ASP A 1 95 ? -17.828 -11.125 -13.914 1 87 95 ASP A N 1
ATOM 653 C CA . ASP A 1 95 ? -19.094 -10.383 -13.953 1 87 95 ASP A CA 1
ATOM 654 C C . ASP A 1 95 ? -19.047 -9.18 -13.016 1 87 95 ASP A C 1
ATOM 656 O O . ASP A 1 95 ? -20.031 -8.461 -12.875 1 87 95 ASP A O 1
ATOM 660 N N . CYS A 1 96 ? -17.969 -9 -12.406 1 86.06 96 CYS A N 1
ATOM 661 C CA . CYS A 1 96 ? -17.859 -7.848 -11.523 1 86.06 96 CYS A CA 1
ATOM 662 C C . CYS A 1 96 ? -16.984 -6.766 -12.133 1 86.06 96 CYS A C 1
ATOM 664 O O . CYS A 1 96 ? -16.344 -6.988 -13.164 1 86.06 96 CYS A O 1
ATOM 666 N N . ALA A 1 97 ? -16.984 -5.566 -11.461 1 76.38 97 ALA A N 1
ATOM 667 C CA . ALA A 1 97 ? -16.297 -4.398 -12 1 76.38 97 ALA A CA 1
ATOM 668 C C . ALA A 1 97 ? -14.789 -4.641 -12.109 1 76.38 97 ALA A C 1
ATOM 670 O O . ALA A 1 97 ? -14.188 -4.391 -13.148 1 76.38 97 ALA A O 1
ATOM 671 N N . PRO A 1 98 ? -14.156 -5.223 -11.133 1 76.06 98 PRO A N 1
ATOM 672 C CA . PRO A 1 98 ? -12.727 -5.488 -11.273 1 76.06 98 PRO A CA 1
ATOM 673 C C . PRO A 1 98 ? -12.414 -6.453 -12.414 1 76.06 98 PRO A C 1
ATOM 675 O O . PRO A 1 98 ? -11.43 -6.266 -13.133 1 76.06 98 PRO A O 1
ATOM 678 N N . CYS A 1 99 ? -13.211 -7.355 -12.586 1 80.81 99 CYS A N 1
ATOM 679 C CA . CYS A 1 99 ? -12.977 -8.336 -13.641 1 80.81 99 CYS A CA 1
ATOM 680 C C . CYS A 1 99 ? -13.188 -7.719 -15.016 1 80.81 99 CYS A C 1
ATOM 682 O O . CYS A 1 99 ? -12.539 -8.109 -15.984 1 80.81 99 CYS A O 1
ATOM 684 N N . SER A 1 100 ? -14.07 -6.715 -14.992 1 75.44 100 SER A N 1
ATOM 685 C CA . SER A 1 100 ? -14.367 -6.09 -16.281 1 75.44 100 SER A CA 1
ATOM 686 C C . SER A 1 100 ? -13.32 -5.039 -16.641 1 75.44 100 SER A C 1
ATOM 688 O O . SER A 1 100 ? -13.133 -4.719 -17.812 1 75.44 100 SER A O 1
ATOM 690 N N . SER A 1 101 ? -12.758 -4.445 -15.672 1 66.5 101 SER A N 1
ATOM 691 C CA . SER A 1 101 ? -11.805 -3.363 -15.922 1 66.5 101 SER A CA 1
ATOM 692 C C . SER A 1 101 ? -10.391 -3.898 -16.078 1 66.5 101 SER A C 1
ATOM 694 O O . SER A 1 101 ? -9.438 -3.123 -16.188 1 66.5 101 SER A O 1
ATOM 696 N N . GLY A 1 102 ? -10.461 -5.113 -16.391 1 58.78 102 GLY A N 1
ATOM 697 C CA . GLY A 1 102 ? -9.148 -5.699 -16.625 1 58.78 102 GLY A CA 1
ATOM 698 C C . GLY A 1 102 ? -8.406 -6.043 -15.344 1 58.78 102 GLY A C 1
ATOM 699 O O . GLY A 1 102 ? -7.18 -6.168 -15.352 1 58.78 102 GLY A O 1
ATOM 700 N N . ALA A 1 103 ? -9.336 -5.82 -14.469 1 58.44 103 ALA A N 1
ATOM 701 C CA . ALA A 1 103 ? -8.703 -6.07 -13.172 1 58.44 103 ALA A CA 1
ATOM 702 C C . ALA A 1 103 ? -8.281 -7.531 -13.039 1 58.44 103 ALA A C 1
ATOM 704 O O . ALA A 1 103 ? -8.805 -8.398 -13.75 1 58.44 103 ALA A O 1
ATOM 705 N N . ARG A 1 104 ? -7.328 -7.684 -12.07 1 73.12 104 ARG A N 1
ATOM 706 C CA . ARG A 1 104 ? -6.664 -8.719 -11.273 1 73.12 104 ARG A CA 1
ATOM 707 C C . ARG A 1 104 ? -7.676 -9.523 -10.477 1 73.12 104 ARG A C 1
ATOM 709 O O . ARG A 1 104 ? -8.867 -9.523 -10.781 1 73.12 104 ARG A O 1
ATOM 716 N N . THR A 1 105 ? -7.402 -10.133 -9.398 1 81.06 105 THR A N 1
ATOM 717 C CA . THR A 1 105 ? -8.195 -10.922 -8.461 1 81.06 105 THR A CA 1
ATOM 718 C C . THR A 1 105 ? -9.328 -10.086 -7.871 1 81.06 105 THR A C 1
ATOM 720 O O . THR A 1 105 ? -9.305 -8.859 -7.941 1 81.06 105 THR A O 1
ATOM 723 N N . CYS A 1 106 ? -10.516 -10.719 -7.645 1 87.12 106 CYS A N 1
ATOM 724 C CA . CYS A 1 106 ? -11.68 -10.047 -7.082 1 87.12 106 CYS A CA 1
ATOM 725 C C . CYS A 1 106 ? -12.18 -10.773 -5.84 1 87.12 106 CYS A C 1
ATOM 727 O O . CYS A 1 106 ? -11.578 -11.758 -5.406 1 87.12 106 CYS A O 1
ATOM 729 N N . ALA A 1 107 ? -13.297 -10.281 -5.27 1 87.19 107 ALA A N 1
ATOM 730 C CA . ALA A 1 107 ? -13.828 -10.766 -3.994 1 87.19 107 ALA A CA 1
ATOM 731 C C . ALA A 1 107 ? -14.25 -12.227 -4.09 1 87.19 107 ALA A C 1
ATOM 733 O O . ALA A 1 107 ? -14.344 -12.922 -3.074 1 87.19 107 ALA A O 1
ATOM 734 N N . SER A 1 108 ? -14.43 -12.672 -5.262 1 90.88 108 SER A N 1
ATOM 735 C CA . SER A 1 108 ? -14.859 -14.047 -5.449 1 90.88 108 SER A CA 1
ATOM 736 C C . SER A 1 108 ? -13.664 -14.984 -5.605 1 90.88 108 SER A C 1
ATOM 738 O O . SER A 1 108 ? -13.836 -16.188 -5.812 1 90.88 108 SER A O 1
ATOM 740 N N . PHE A 1 109 ? -12.508 -14.508 -5.457 1 92.44 109 PHE A N 1
ATOM 741 C CA . PHE A 1 109 ? -11.312 -15.305 -5.703 1 92.44 109 PHE A CA 1
ATOM 742 C C . PHE A 1 109 ? -11.312 -16.562 -4.852 1 92.44 109 PHE A C 1
ATOM 744 O O . PHE A 1 109 ? -11.133 -17.672 -5.375 1 92.44 109 PHE A O 1
ATOM 751 N N . ILE A 1 110 ? -11.57 -16.469 -3.652 1 88.81 110 ILE A N 1
ATOM 752 C CA . ILE A 1 110 ? -11.438 -17.578 -2.73 1 88.81 110 ILE A CA 1
ATOM 753 C C . ILE A 1 110 ? -12.508 -18.625 -3.037 1 88.81 110 ILE A C 1
ATOM 755 O O . ILE A 1 110 ? -12.195 -19.797 -3.307 1 88.81 110 ILE A O 1
ATOM 759 N N . PRO A 1 111 ? -13.742 -18.25 -3.127 1 89.12 111 PRO A N 1
ATOM 760 C CA . PRO A 1 111 ? -14.75 -19.281 -3.396 1 89.12 111 PRO A CA 1
ATOM 761 C C . PRO A 1 111 ? -14.617 -19.875 -4.793 1 89.12 111 PRO A C 1
ATOM 763 O O . PRO A 1 111 ? -14.992 -21.031 -5.012 1 89.12 111 PRO A O 1
ATOM 766 N N . LEU A 1 112 ? -14.016 -19.172 -5.672 1 91.44 112 LEU A N 1
ATOM 767 C CA . LEU A 1 112 ? -13.906 -19.656 -7.039 1 91.44 112 LEU A CA 1
ATOM 768 C C . LEU A 1 112 ? -12.727 -20.625 -7.184 1 91.44 112 LEU A C 1
ATOM 770 O O . LEU A 1 112 ? -12.773 -21.547 -7.992 1 91.44 112 LEU A O 1
ATOM 774 N N . ASN A 1 113 ? -11.742 -20.359 -6.34 1 93.62 113 ASN A N 1
ATOM 775 C CA . ASN A 1 113 ? -10.477 -20.984 -6.703 1 93.62 113 ASN A CA 1
ATOM 776 C C . ASN A 1 113 ? -10.062 -22.062 -5.699 1 93.62 113 ASN A C 1
ATOM 778 O O . ASN A 1 113 ? -9.164 -22.844 -5.969 1 93.62 113 ASN A O 1
ATOM 782 N N . PHE A 1 114 ? -10.883 -21.984 -4.641 1 87.06 114 PHE A N 1
ATOM 783 C CA . PHE A 1 114 ? -10.523 -23 -3.658 1 87.06 114 PHE A CA 1
ATOM 784 C C . PHE A 1 114 ? -11.516 -24.141 -3.672 1 87.06 114 PHE A C 1
ATOM 786 O O . PHE A 1 114 ? -12.695 -23.953 -3.979 1 87.06 114 PHE A O 1
ATOM 793 N N . ALA A 1 115 ? -11.25 -25.344 -3.982 1 71.88 115 ALA A N 1
ATOM 794 C CA . ALA A 1 115 ? -11.797 -26.656 -4.262 1 71.88 115 ALA A CA 1
ATOM 795 C C . ALA A 1 115 ? -13.32 -26.672 -4.129 1 71.88 115 ALA A C 1
ATOM 797 O O . ALA A 1 115 ? -13.859 -26.281 -3.088 1 71.88 115 ALA A O 1
ATOM 798 N N . ARG A 1 116 ? -13.867 -27.047 -5.234 1 78.44 116 ARG A N 1
ATOM 799 C CA . ARG A 1 116 ? -15.312 -27.219 -5.305 1 78.44 116 ARG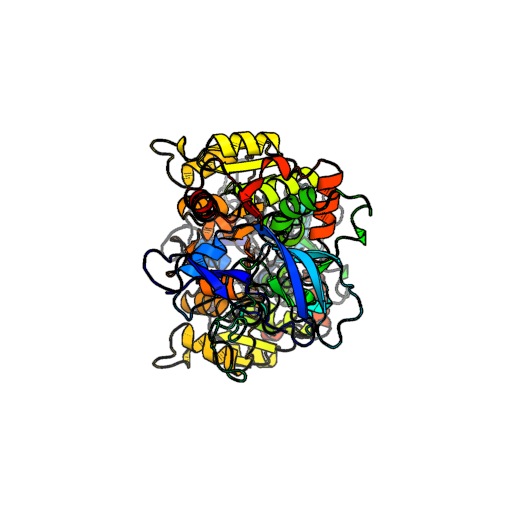 A CA 1
ATOM 800 C C . ARG A 1 116 ? -15.688 -28.688 -5.207 1 78.44 116 ARG A C 1
ATOM 802 O O . ARG A 1 116 ? -14.969 -29.562 -5.715 1 78.44 116 ARG A O 1
ATOM 809 N N . PRO A 1 117 ? -16.672 -28.922 -4.578 1 75.06 117 PRO A N 1
ATOM 810 C CA . PRO A 1 117 ? -17.109 -30.328 -4.484 1 75.06 117 PRO A CA 1
ATOM 811 C C . PRO A 1 117 ? -17.516 -30.906 -5.836 1 75.06 117 PRO A C 1
ATOM 813 O O . PRO A 1 117 ? -17.891 -30.172 -6.746 1 75.06 117 PRO A O 1
ATOM 816 N N . GLY A 1 118 ? -17.375 -32.188 -5.891 1 73.19 118 GLY A N 1
ATOM 817 C CA . GLY A 1 118 ? -18 -32.969 -6.949 1 73.19 118 GLY A CA 1
ATOM 818 C C . GLY A 1 118 ? -17.312 -32.812 -8.289 1 73.19 118 GLY A C 1
ATOM 819 O O . GLY A 1 118 ? -17.984 -32.656 -9.32 1 73.19 118 GLY A O 1
ATOM 820 N N . ALA A 1 119 ? -15.977 -32.875 -8.352 1 80 119 ALA A N 1
ATOM 821 C CA . ALA A 1 119 ? -15.297 -32.688 -9.625 1 80 119 ALA A CA 1
ATOM 822 C C . ALA A 1 119 ? -14.891 -34.031 -10.234 1 80 119 ALA A C 1
ATOM 824 O O . ALA A 1 119 ? -14.922 -34.219 -11.453 1 80 119 ALA A O 1
ATOM 825 N N . PHE A 1 120 ? -14.609 -35.031 -9.383 1 82.5 120 PHE A N 1
ATOM 826 C CA . PHE A 1 120 ? -14.141 -36.312 -9.844 1 82.5 120 PHE A CA 1
ATOM 827 C C . PHE A 1 120 ? -14.906 -37.438 -9.164 1 82.5 120 PHE A C 1
ATOM 829 O O . PHE A 1 120 ? -15.383 -37.281 -8.031 1 82.5 120 PHE A O 1
ATOM 836 N N . ALA A 1 121 ? -15.07 -38.5 -9.812 1 80.12 121 ALA A N 1
ATOM 837 C CA . ALA A 1 121 ? -15.766 -39.656 -9.281 1 80.12 121 ALA A CA 1
ATOM 838 C C . ALA A 1 121 ? -14.852 -40.906 -9.266 1 80.12 121 ALA A C 1
ATOM 840 O O . ALA A 1 121 ? -13.938 -41 -10.086 1 80.12 121 ALA A O 1
ATOM 841 N N . ARG A 1 122 ? -15.148 -41.688 -8.172 1 77.69 122 ARG A N 1
ATOM 842 C CA . ARG A 1 122 ? -14.461 -43 -8.133 1 77.69 122 ARG A CA 1
ATOM 843 C C . ARG A 1 122 ? -15.203 -44.031 -8.961 1 77.69 122 ARG A C 1
ATOM 845 O O . ARG A 1 122 ? -16.422 -43.938 -9.133 1 77.69 122 ARG A O 1
ATOM 852 N N . PRO A 1 123 ? -14.234 -44.875 -9.469 1 71.19 123 PRO A N 1
ATOM 853 C CA . PRO A 1 123 ? -14.93 -45.969 -10.148 1 71.19 123 PRO A CA 1
ATOM 854 C C . PRO A 1 123 ? -15.977 -46.625 -9.266 1 71.19 123 PRO A C 1
ATOM 856 O O . PRO A 1 123 ? -15.734 -46.875 -8.086 1 71.19 123 PRO A O 1
ATOM 859 N N . GLY A 1 124 ? -17.219 -46.812 -9.75 1 69.88 124 GLY A N 1
ATOM 860 C CA . GLY A 1 124 ? -18.281 -47.469 -9 1 69.88 124 GLY A CA 1
ATOM 861 C C . GLY A 1 124 ? -19.25 -46.5 -8.352 1 69.88 124 GLY A C 1
ATOM 862 O O . GLY A 1 124 ? -20.297 -46.906 -7.84 1 69.88 124 GLY A O 1
ATOM 863 N N . ASP A 1 125 ? -18.688 -45.25 -8.227 1 72.31 125 ASP A N 1
ATOM 864 C CA . ASP A 1 125 ? -19.641 -44.25 -7.691 1 72.31 125 ASP A CA 1
ATOM 865 C C . ASP A 1 125 ? -20.906 -44.219 -8.531 1 72.31 125 ASP A C 1
ATOM 867 O O . ASP A 1 125 ? -20.859 -44.375 -9.75 1 72.31 125 ASP A O 1
ATOM 871 N N . ASP A 1 126 ? -22.078 -44.406 -7.828 1 64.25 126 ASP A N 1
ATOM 872 C CA . ASP A 1 126 ? -23.359 -44.375 -8.523 1 64.25 126 ASP A CA 1
ATOM 873 C C . ASP A 1 126 ? -23.484 -43.156 -9.438 1 64.25 126 ASP A C 1
ATOM 875 O O . ASP A 1 126 ? -23.188 -42.062 -9.023 1 64.25 126 ASP A O 1
ATOM 879 N N . GLU A 1 127 ? -23.922 -43.594 -10.562 1 56.97 127 GLU A N 1
ATOM 880 C CA . GLU A 1 127 ? -24.234 -42.562 -11.562 1 56.97 127 GLU A CA 1
ATOM 881 C C . GLU A 1 127 ? -25.359 -41.656 -11.086 1 56.97 127 GLU A C 1
ATOM 883 O O . GLU A 1 127 ? -26.312 -42.094 -10.445 1 56.97 127 GLU A O 1
ATOM 888 N N . GLY A 1 128 ? -25.156 -40.531 -10.781 1 56.75 128 GLY A N 1
ATOM 889 C CA . GLY A 1 128 ? -26.156 -39.594 -10.32 1 56.75 128 GLY A CA 1
ATOM 890 C C . GLY A 1 128 ? -25.797 -38.938 -9 1 56.75 128 GLY A C 1
ATOM 891 O O . GLY A 1 128 ? -26.422 -37.969 -8.586 1 56.75 128 GLY A O 1
ATOM 892 N N . GLN A 1 129 ? -24.938 -39.688 -8.375 1 60.91 129 GLN A N 1
ATOM 893 C CA . GLN A 1 129 ? -24.531 -39.062 -7.117 1 60.91 129 GLN A CA 1
ATOM 894 C C . GLN A 1 129 ? -23.422 -38.062 -7.332 1 60.91 129 GLN A C 1
ATOM 896 O O . GLN A 1 129 ? -22.625 -38.188 -8.266 1 60.91 129 GLN A O 1
ATOM 901 N N . ALA A 1 130 ? -23.516 -37.031 -6.594 1 63.38 130 ALA A N 1
ATOM 902 C CA . ALA A 1 130 ? -22.469 -36 -6.668 1 63.38 130 ALA A CA 1
ATOM 903 C C . ALA A 1 130 ? -21.094 -36.625 -6.406 1 63.38 130 ALA A C 1
ATOM 905 O O . ALA A 1 130 ? -20.938 -37.438 -5.504 1 63.38 130 ALA A O 1
ATOM 906 N N . PRO A 1 131 ? -20.125 -36.312 -7.363 1 65.62 131 PRO A N 1
ATOM 907 C CA . PRO A 1 131 ? -18.781 -36.844 -7.156 1 65.62 131 PRO A CA 1
ATOM 908 C C . PRO A 1 131 ? -18.234 -36.562 -5.762 1 65.62 131 PRO A C 1
ATOM 910 O O . PRO A 1 131 ? -18.5 -35.469 -5.207 1 65.62 131 PRO A O 1
ATOM 913 N N . ALA A 1 132 ? -17.578 -37.562 -5.184 1 72.5 132 ALA A N 1
ATOM 914 C CA . ALA A 1 132 ? -17.156 -37.531 -3.787 1 72.5 132 ALA A CA 1
ATOM 915 C C . ALA A 1 132 ? -15.828 -36.812 -3.629 1 72.5 132 ALA A C 1
ATOM 917 O O . ALA A 1 132 ? -15.461 -36.406 -2.521 1 72.5 132 ALA A O 1
ATOM 918 N N . VAL A 1 133 ? -15.18 -36.594 -4.812 1 84.12 133 VAL A N 1
ATOM 919 C CA . VAL A 1 133 ? -13.844 -36.031 -4.699 1 84.12 133 VAL A CA 1
ATOM 920 C C . VAL A 1 133 ? -13.867 -34.594 -5.215 1 84.12 133 VAL A C 1
ATOM 922 O O . VAL A 1 133 ? -14.32 -34.312 -6.328 1 84.12 133 VAL A O 1
ATOM 925 N N . ALA A 1 134 ? -13.391 -33.719 -4.367 1 87.62 134 ALA A N 1
ATOM 926 C CA . ALA A 1 134 ? -13.375 -32.281 -4.703 1 87.62 134 ALA A CA 1
ATOM 927 C C . ALA A 1 134 ? -12.281 -31.984 -5.73 1 87.62 134 ALA A C 1
ATOM 929 O O . ALA A 1 134 ? -11.328 -32.75 -5.879 1 87.62 134 ALA A O 1
ATOM 930 N N . GLY A 1 135 ? -12.555 -30.875 -6.48 1 90 135 GLY A N 1
ATOM 931 C CA . GLY A 1 135 ? -11.602 -30.438 -7.484 1 90 135 GLY A CA 1
ATOM 932 C C . GLY A 1 135 ? -11.828 -29 -7.934 1 90 135 GLY A C 1
ATOM 933 O O . GLY A 1 135 ? -12.156 -28.141 -7.121 1 90 135 GLY A O 1
ATOM 934 N N . ARG A 1 136 ? -11.406 -28.75 -9.172 1 90.62 136 ARG A N 1
ATOM 935 C CA . ARG A 1 136 ? -11.469 -27.406 -9.75 1 90.62 136 ARG A CA 1
ATOM 936 C C . ARG A 1 136 ? -10.664 -26.422 -8.922 1 90.62 136 ARG A C 1
ATOM 938 O O . ARG A 1 136 ? -11.086 -25.281 -8.727 1 90.62 136 ARG A O 1
ATOM 945 N N . PHE A 1 137 ? -9.594 -26.969 -8.352 1 94.31 137 PHE A N 1
ATOM 946 C CA . PHE A 1 137 ? -8.625 -26.125 -7.664 1 94.31 137 PHE A CA 1
ATOM 947 C C . PHE A 1 137 ? -8.031 -25.094 -8.625 1 94.31 137 PHE A C 1
ATOM 949 O O . PHE A 1 137 ? -7.496 -25.453 -9.672 1 94.31 137 PHE A O 1
ATOM 956 N N . PHE A 1 138 ? -8.219 -23.766 -8.344 1 95.38 138 PHE A N 1
ATOM 957 C CA . PHE A 1 138 ? -7.863 -22.656 -9.211 1 95.38 138 PHE A CA 1
ATOM 958 C C . PHE A 1 138 ? -8.547 -22.781 -10.57 1 95.38 138 PHE A C 1
ATOM 960 O O . PHE A 1 138 ? -7.977 -22.406 -11.594 1 95.38 138 PHE A O 1
ATOM 967 N N . GLY A 1 139 ? -9.656 -23.453 -10.555 1 93.5 139 GLY A N 1
ATOM 968 C CA . GLY A 1 139 ? -10.445 -23.609 -11.766 1 93.5 139 GLY A CA 1
ATOM 969 C C . GLY A 1 139 ? -9.906 -24.688 -12.695 1 93.5 139 GLY A C 1
ATOM 970 O O . GLY A 1 139 ? -10.242 -24.703 -13.883 1 93.5 139 GLY A O 1
ATOM 971 N N . GLN A 1 140 ? -9.062 -25.578 -12.172 1 93.56 140 GLN A N 1
ATOM 972 C CA . GLN A 1 140 ? -8.445 -26.484 -13.133 1 93.56 140 GLN A CA 1
ATOM 973 C C . GLN A 1 140 ? -8.133 -27.844 -12.492 1 93.56 140 GLN A C 1
ATOM 975 O O . GLN A 1 140 ? -8.281 -28.891 -13.133 1 93.56 140 GLN A O 1
ATOM 980 N N . SER A 1 141 ? -7.566 -27.953 -11.258 1 93.38 141 SER A N 1
ATOM 981 C CA . SER A 1 141 ? -7.098 -29.203 -10.656 1 93.38 141 SER A CA 1
ATOM 982 C C . SER A 1 141 ? -6.266 -30.016 -11.641 1 93.38 141 SER A C 1
ATOM 984 O O . SER A 1 141 ? -6.625 -31.141 -11.977 1 93.38 141 SER A O 1
ATOM 986 N N . SER A 1 142 ? -5.055 -29.578 -11.906 1 94.5 142 SER A N 1
ATOM 987 C CA . SER A 1 142 ? -4.258 -30.094 -13.016 1 94.5 142 SER A CA 1
ATOM 988 C C . SER A 1 142 ? -3.377 -31.25 -12.562 1 94.5 142 SER A C 1
ATOM 990 O O . SER A 1 142 ? -2.613 -31.812 -13.359 1 94.5 142 SER A O 1
ATOM 992 N N . PHE A 1 143 ? -3.494 -31.656 -11.281 1 93.75 143 PHE A N 1
ATOM 993 C CA . PHE A 1 143 ? -2.904 -32.938 -10.875 1 93.75 143 PHE A CA 1
ATOM 994 C C . PHE A 1 143 ? -3.77 -34.094 -11.344 1 93.75 143 PHE A C 1
ATOM 996 O O . PHE A 1 143 ? -4.078 -35 -10.555 1 93.75 143 PHE A O 1
ATOM 1003 N N . ALA A 1 144 ? -4.168 -34 -12.578 1 91.56 144 ALA A N 1
ATOM 1004 C CA . ALA A 1 144 ? -4.98 -35 -13.266 1 91.56 144 ALA A CA 1
ATOM 1005 C C . ALA A 1 144 ? -4.664 -35.031 -14.758 1 91.56 144 ALA A C 1
ATOM 1007 O O . ALA A 1 144 ? -4.465 -33.969 -15.375 1 91.56 144 ALA A O 1
ATOM 1008 N N . ARG A 1 145 ? -4.637 -36.188 -15.32 1 89.94 145 ARG A N 1
ATOM 1009 C CA . ARG A 1 145 ? -4.367 -36.312 -16.75 1 89.94 145 ARG A CA 1
ATOM 1010 C C . ARG A 1 145 ? -5.445 -35.625 -17.578 1 89.94 145 ARG A C 1
ATOM 1012 O O . ARG A 1 145 ? -5.152 -35.062 -18.641 1 89.94 145 ARG A O 1
ATOM 1019 N N . ARG A 1 146 ? -6.617 -35.781 -17.109 1 90.75 146 ARG A N 1
ATOM 1020 C CA . ARG A 1 146 ? -7.754 -35.031 -17.656 1 90.75 146 ARG A CA 1
ATOM 1021 C C . ARG A 1 146 ? -8.406 -34.156 -16.594 1 90.75 146 ARG A C 1
ATOM 1023 O O . ARG A 1 146 ? -8.781 -34.656 -15.523 1 90.75 146 ARG A O 1
ATOM 1030 N N . SER A 1 147 ? -8.562 -32.938 -16.922 1 90.31 147 SER A N 1
ATOM 1031 C CA . SER A 1 147 ? -9.062 -32 -15.898 1 90.31 147 SER A CA 1
ATOM 1032 C C . SER A 1 147 ? -10.148 -31.094 -16.469 1 90.31 147 SER A C 1
ATOM 1034 O O . SER A 1 147 ? -10.047 -30.625 -17.594 1 90.31 147 SER A O 1
ATOM 1036 N N . PRO A 1 148 ? -11.211 -30.953 -15.664 1 91.56 148 PRO A N 1
ATOM 1037 C CA . PRO A 1 148 ? -12.133 -29.859 -16.016 1 91.56 148 PRO A CA 1
ATOM 1038 C C . PRO A 1 148 ? -11.57 -28.484 -15.703 1 91.56 148 PRO A C 1
ATOM 1040 O O . PRO A 1 148 ? -11.055 -28.25 -14.602 1 91.56 148 PRO A O 1
ATOM 1043 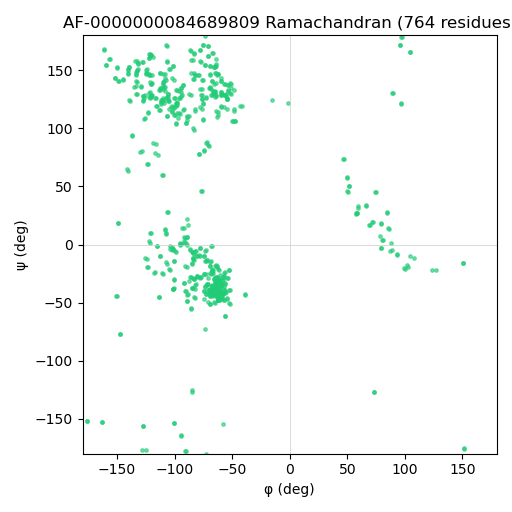N N . ALA A 1 149 ? -11.531 -27.609 -16.656 1 95.31 149 ALA A N 1
ATOM 1044 C CA . ALA A 1 149 ? -11.039 -26.25 -16.453 1 95.31 149 ALA A CA 1
ATOM 1045 C C . ALA A 1 149 ? -12.117 -25.234 -16.812 1 95.31 149 ALA A C 1
ATOM 1047 O O . ALA A 1 149 ? -12.789 -25.359 -17.828 1 95.31 149 ALA A O 1
ATOM 1048 N N . ALA A 1 150 ? -12.297 -24.297 -15.891 1 95.31 150 ALA A N 1
ATOM 1049 C CA . ALA A 1 150 ? -13.156 -23.172 -16.25 1 95.31 150 ALA A CA 1
ATOM 1050 C C . ALA A 1 150 ? -12.602 -22.422 -17.469 1 95.31 150 ALA A C 1
ATOM 1052 O O . ALA A 1 150 ? -11.391 -22.219 -17.578 1 95.31 150 ALA A O 1
ATOM 1053 N N . VAL A 1 151 ? -13.453 -22 -18.344 1 96.38 151 VAL A N 1
ATOM 1054 C CA . VAL A 1 151 ? -13.016 -21.328 -19.562 1 96.38 151 VAL A CA 1
ATOM 1055 C C . VAL A 1 151 ? -12.219 -20.078 -19.188 1 96.38 151 VAL A C 1
ATOM 1057 O O . VAL A 1 151 ? -11.273 -19.703 -19.891 1 96.38 151 VAL A O 1
ATOM 1060 N N . ARG A 1 152 ? -12.5 -19.438 -18.078 1 93.25 152 ARG A N 1
ATOM 1061 C CA . ARG A 1 152 ? -11.836 -18.203 -17.656 1 93.25 152 ARG A CA 1
ATOM 1062 C C . ARG A 1 152 ? -10.461 -18.5 -17.062 1 93.25 152 ARG A C 1
ATOM 1064 O O . ARG A 1 152 ? -9.672 -17.578 -16.844 1 93.25 152 ARG A O 1
ATOM 1071 N N . SER A 1 153 ? -10.18 -19.734 -16.844 1 95.56 153 SER A N 1
ATOM 1072 C CA . SER A 1 153 ? -8.852 -20.109 -16.375 1 95.56 153 SER A CA 1
ATOM 1073 C C . SER A 1 153 ? -7.945 -20.5 -17.547 1 95.56 153 SER A C 1
ATOM 1075 O O . SER A 1 153 ? -6.777 -20.828 -17.344 1 95.56 153 SER A O 1
ATOM 1077 N N . VAL A 1 154 ? -8.438 -20.453 -18.766 1 97.5 154 VAL A N 1
ATOM 1078 C CA . VAL A 1 154 ? -7.734 -20.953 -19.938 1 97.5 154 VAL A CA 1
ATOM 1079 C C . VAL A 1 154 ? -7.074 -19.797 -20.688 1 97.5 154 VAL A C 1
ATOM 1081 O O . VAL A 1 154 ? -7.73 -18.812 -21.016 1 97.5 154 VAL A O 1
ATOM 1084 N N . VAL A 1 155 ? -5.805 -19.875 -20.938 1 97.75 155 VAL A N 1
ATOM 1085 C CA . VAL A 1 155 ? -5.066 -18.969 -21.812 1 97.75 155 VAL A CA 1
ATOM 1086 C C . VAL A 1 155 ? -4.723 -19.688 -23.109 1 97.75 155 VAL A C 1
ATOM 1088 O O . VAL A 1 155 ? -3.879 -20.594 -23.125 1 97.75 155 VAL A O 1
ATOM 1091 N N . PRO A 1 156 ? -5.344 -19.266 -24.172 1 98.25 156 PRO A N 1
ATOM 1092 C CA . PRO A 1 156 ? -5.023 -19.922 -25.453 1 98.25 156 PRO A CA 1
ATOM 1093 C C . PRO A 1 156 ? -3.598 -19.625 -25.922 1 98.25 156 PRO A C 1
ATOM 1095 O O . PRO A 1 156 ? -3.127 -18.484 -25.797 1 98.25 156 PRO A O 1
ATOM 1098 N N . LEU A 1 157 ? -2.955 -20.625 -26.469 1 98.38 157 LEU A N 1
ATOM 1099 C CA . LEU A 1 157 ? -1.555 -20.469 -26.844 1 98.38 157 LEU A CA 1
ATOM 1100 C C . LEU A 1 157 ? -1.416 -20.359 -28.359 1 98.38 157 LEU A C 1
ATOM 1102 O O . LEU A 1 157 ? -0.391 -19.891 -28.859 1 98.38 157 LEU A O 1
ATOM 1106 N N . LYS A 1 158 ? -2.404 -20.734 -29.109 1 95.94 158 LYS A N 1
ATOM 1107 C CA . LYS A 1 158 ? -2.365 -20.766 -30.562 1 95.94 158 LYS A CA 1
ATOM 1108 C C . LYS A 1 158 ? -2.01 -19.391 -31.141 1 95.94 158 LYS A C 1
ATOM 1110 O O . LYS A 1 158 ? -1.192 -19.297 -32.062 1 95.94 158 LYS A O 1
ATOM 1115 N N . PRO A 1 159 ? -2.568 -18.328 -30.594 1 96 159 PRO A N 1
ATOM 1116 C CA . PRO A 1 159 ? -2.242 -17.016 -31.156 1 96 159 PRO A CA 1
ATOM 1117 C C . PRO A 1 159 ? -0.84 -16.547 -30.781 1 96 159 PRO A C 1
ATOM 1119 O O . PRO A 1 159 ? -0.339 -15.57 -31.344 1 96 159 PRO A O 1
ATOM 1122 N N . LEU A 1 160 ? -0.155 -17.203 -29.891 1 97.31 160 LEU A N 1
ATOM 1123 C CA . LEU A 1 160 ? 1.068 -16.688 -29.281 1 97.31 160 LEU A CA 1
ATOM 1124 C C . LEU A 1 160 ? 2.297 -17.375 -29.859 1 97.31 160 LEU A C 1
ATOM 1126 O O . LEU A 1 160 ? 3.408 -16.859 -29.781 1 97.31 160 LEU A O 1
ATOM 1130 N N . LEU A 1 161 ? 2.064 -18.547 -30.422 1 97.12 161 LEU A N 1
ATOM 1131 C CA . LEU A 1 161 ? 3.17 -19.359 -30.922 1 97.12 161 LEU A CA 1
ATOM 1132 C C . LEU A 1 161 ? 2.863 -19.906 -32.312 1 97.12 161 LEU A C 1
ATOM 1134 O O . LEU A 1 161 ? 1.697 -20.094 -32.656 1 97.12 161 LEU A O 1
ATOM 1138 N N . PRO A 1 162 ? 3.879 -20.25 -33.031 1 95.88 162 PRO A N 1
ATOM 1139 C CA . PRO A 1 162 ? 3.668 -20.75 -34.406 1 95.88 162 PRO A CA 1
ATOM 1140 C C . PRO A 1 162 ? 3.012 -22.125 -34.438 1 95.88 162 PRO A C 1
ATOM 1142 O O . PRO A 1 162 ? 3.176 -22.906 -33.5 1 95.88 162 PRO A O 1
ATOM 1145 N N . PRO A 1 163 ? 2.326 -22.406 -35.5 1 93.5 163 PRO A N 1
ATOM 1146 C CA . PRO A 1 163 ? 1.628 -23.688 -35.625 1 93.5 163 PRO A CA 1
ATOM 1147 C C . PRO A 1 163 ? 2.574 -24.891 -35.531 1 93.5 163 PRO A C 1
ATOM 1149 O O . PRO A 1 163 ? 2.164 -25.969 -35.125 1 93.5 163 PRO A O 1
ATOM 1152 N N . ASP A 1 164 ? 3.812 -24.703 -35.906 1 96.38 164 ASP A N 1
ATOM 1153 C CA . ASP A 1 164 ? 4.762 -25.812 -35.938 1 96.38 164 ASP A CA 1
ATOM 1154 C C . ASP A 1 164 ? 5.516 -25.906 -34.594 1 96.38 164 ASP A C 1
ATOM 1156 O O . ASP A 1 164 ? 6.52 -26.625 -34.5 1 96.38 164 ASP A O 1
ATOM 1160 N N . THR A 1 165 ? 5.027 -25.234 -33.594 1 97.25 165 THR A N 1
ATOM 1161 C CA . THR A 1 165 ? 5.609 -25.297 -32.281 1 97.25 165 THR A CA 1
ATOM 1162 C C . THR A 1 165 ? 5.672 -26.75 -31.797 1 97.25 165 THR A C 1
ATOM 1164 O O . THR A 1 165 ? 4.699 -27.5 -31.938 1 97.25 165 THR A O 1
ATOM 1167 N N . PRO A 1 166 ? 6.891 -27.203 -31.328 1 97.44 166 PRO A N 1
ATOM 1168 C CA . PRO A 1 166 ? 6.949 -28.516 -30.703 1 97.44 166 PRO A CA 1
ATOM 1169 C C . PRO A 1 166 ? 6.25 -28.562 -29.344 1 97.44 166 PRO A C 1
ATOM 1171 O O . PRO A 1 166 ? 6.918 -28.547 -28.312 1 97.44 166 PRO A O 1
ATOM 1174 N N . TRP A 1 167 ? 5.055 -28.75 -29.344 1 97 167 TRP A N 1
ATOM 1175 C CA . TRP A 1 167 ? 4.184 -28.562 -28.188 1 97 167 TRP A CA 1
ATOM 1176 C C . TRP A 1 167 ? 4.566 -29.531 -27.062 1 97 167 TRP A C 1
ATOM 1178 O O . TRP A 1 167 ? 4.461 -29.172 -25.875 1 97 167 TRP A O 1
ATOM 1188 N N . ASP A 1 168 ? 5.027 -30.734 -27.344 1 94.69 168 ASP A N 1
ATOM 1189 C CA . ASP A 1 168 ? 5.41 -31.719 -26.328 1 94.69 168 ASP A CA 1
ATOM 1190 C C . ASP A 1 168 ? 6.559 -31.188 -25.469 1 94.69 168 ASP A C 1
ATOM 1192 O O . ASP A 1 168 ? 6.66 -31.531 -24.297 1 94.69 168 ASP A O 1
ATOM 1196 N N . ASP A 1 169 ? 7.332 -30.391 -26.094 1 96.81 169 ASP A N 1
ATOM 1197 C CA . ASP A 1 169 ? 8.469 -29.812 -25.391 1 96.81 169 ASP A CA 1
ATOM 1198 C C . ASP A 1 169 ? 8.102 -28.469 -24.766 1 96.81 169 ASP A C 1
ATOM 1200 O O . ASP A 1 169 ? 8.594 -28.125 -23.688 1 96.81 169 ASP A O 1
ATOM 1204 N N . VAL A 1 170 ? 7.234 -27.703 -25.375 1 98.31 170 VAL A N 1
ATOM 1205 C CA . VAL A 1 170 ? 6.973 -26.312 -25.016 1 98.31 170 VAL A CA 1
ATOM 1206 C C . VAL A 1 170 ? 5.945 -26.266 -23.891 1 98.31 170 VAL A C 1
ATOM 1208 O O . VAL A 1 170 ? 6.074 -25.453 -22.969 1 98.31 170 VAL A O 1
ATOM 1211 N N . LEU A 1 171 ? 4.973 -27.125 -23.891 1 98.44 171 LEU A N 1
ATOM 1212 C CA . LEU A 1 171 ? 3.895 -27.078 -22.906 1 98.44 171 LEU A CA 1
ATOM 1213 C C . LEU A 1 171 ? 4.426 -27.312 -21.5 1 98.44 171 LEU A C 1
ATOM 1215 O O . LEU A 1 171 ? 4.109 -26.562 -20.578 1 98.44 171 LEU A O 1
ATOM 1219 N N . PRO A 1 172 ? 5.34 -28.328 -21.312 1 98.25 172 PRO A N 1
ATOM 1220 C CA . PRO A 1 172 ? 5.891 -28.516 -19.969 1 98.25 172 PRO A CA 1
ATOM 1221 C C . PRO A 1 172 ? 6.699 -27.312 -19.484 1 98.25 172 PRO A C 1
ATOM 1223 O O . PRO A 1 172 ? 6.758 -27.031 -18.281 1 98.25 172 PRO A O 1
ATOM 1226 N N . LEU A 1 173 ? 7.25 -26.641 -20.422 1 98.12 173 LEU A N 1
ATOM 1227 C CA . LEU A 1 173 ? 8.055 -25.469 -20.094 1 98.12 173 LEU A CA 1
ATOM 1228 C C . LEU A 1 173 ? 7.164 -24.312 -19.672 1 98.12 173 LEU A C 1
ATOM 1230 O O . LEU A 1 173 ? 7.504 -23.562 -18.75 1 98.12 173 LEU A O 1
ATOM 1234 N N . LEU A 1 174 ? 6.02 -24.156 -20.266 1 98.56 174 LEU A N 1
ATOM 1235 C CA . LEU A 1 174 ? 5.156 -23 -20.078 1 98.56 174 LEU A CA 1
ATOM 1236 C C . LEU A 1 174 ? 4.188 -23.203 -18.922 1 98.56 174 LEU A C 1
ATOM 1238 O O . LEU A 1 174 ? 3.635 -22.234 -18.391 1 98.56 174 LEU A O 1
ATOM 1242 N N . ALA A 1 175 ? 3.975 -24.453 -18.531 1 98.31 175 ALA A N 1
ATOM 1243 C CA . ALA A 1 175 ? 2.926 -24.812 -17.578 1 98.31 175 ALA A CA 1
ATOM 1244 C C . ALA A 1 175 ? 3.014 -23.969 -16.312 1 98.31 175 ALA A C 1
ATOM 1246 O O . ALA A 1 175 ? 2.01 -23.406 -15.859 1 98.31 175 ALA A O 1
ATOM 1247 N N . PRO A 1 176 ? 4.195 -23.672 -15.789 1 98.19 176 PRO A N 1
ATOM 1248 C CA . PRO A 1 176 ? 4.285 -22.969 -14.508 1 98.19 176 PRO A CA 1
ATOM 1249 C C . PRO A 1 176 ? 4.016 -21.469 -14.648 1 98.19 176 PRO A C 1
ATOM 1251 O O . PRO A 1 176 ? 3.949 -20.766 -13.641 1 98.19 176 PRO A O 1
ATOM 1254 N N . LEU A 1 177 ? 3.801 -20.938 -15.828 1 98.62 177 LEU A N 1
ATOM 1255 C CA . LEU A 1 177 ? 3.596 -19.516 -16.031 1 98.62 177 LEU A CA 1
ATOM 1256 C C . LEU A 1 177 ? 2.262 -19.062 -15.438 1 98.62 177 LEU A C 1
ATOM 1258 O O . LEU A 1 177 ? 2.041 -17.875 -15.219 1 98.62 177 LEU A O 1
ATOM 1262 N N . GLY A 1 178 ? 1.409 -19.984 -15.125 1 97.25 178 GLY A N 1
ATOM 1263 C CA . GLY A 1 178 ? 0.048 -19.656 -14.742 1 97.25 178 GLY A CA 1
ATOM 1264 C C . GLY A 1 178 ? -0.077 -19.25 -13.289 1 97.25 178 GLY A C 1
ATOM 1265 O O . GLY A 1 178 ? -1.151 -18.844 -12.844 1 97.25 178 GLY A O 1
ATOM 1266 N N . CYS A 1 179 ? 1.014 -19.344 -12.477 1 97.19 179 CYS A N 1
ATOM 1267 C CA . CYS A 1 179 ? 0.915 -18.969 -11.07 1 97.19 179 CYS A CA 1
ATOM 1268 C C . CYS A 1 179 ? 2.23 -18.391 -10.57 1 97.19 179 CYS A C 1
ATOM 1270 O O . CYS A 1 179 ? 2.396 -17.172 -10.516 1 97.19 179 CYS A O 1
ATOM 1272 N N . GLY A 1 180 ? 3.23 -19.219 -10.297 1 96.69 180 GLY A N 1
ATOM 1273 C CA . GLY A 1 180 ? 4.453 -18.812 -9.625 1 96.69 180 GLY A CA 1
ATOM 1274 C C . GLY A 1 180 ? 5.172 -17.672 -10.336 1 96.69 180 GLY A C 1
ATOM 1275 O O . GLY A 1 180 ? 5.344 -16.594 -9.766 1 96.69 180 GLY A O 1
ATOM 1276 N N . PHE A 1 181 ? 5.582 -17.938 -11.594 1 98.56 181 PHE A N 1
ATOM 1277 C CA . PHE A 1 181 ? 6.32 -16.938 -12.359 1 98.56 181 PHE A CA 1
ATOM 1278 C C . PHE A 1 181 ? 5.473 -15.695 -12.57 1 98.56 181 PHE A C 1
ATOM 1280 O O . PHE A 1 181 ? 5.98 -14.57 -12.469 1 98.56 181 PHE A O 1
ATOM 1287 N N . MET A 1 182 ? 4.184 -15.891 -12.781 1 97.94 182 MET A N 1
ATOM 1288 C CA . MET A 1 182 ? 3.279 -14.766 -12.992 1 97.94 182 MET A CA 1
ATOM 1289 C C . MET A 1 182 ? 3.148 -13.93 -11.719 1 97.94 182 MET A C 1
ATOM 1291 O O . MET A 1 182 ? 3.115 -12.695 -11.781 1 97.94 182 MET A O 1
ATOM 1295 N N . THR A 1 183 ? 3.08 -14.594 -10.594 1 97.56 183 THR A N 1
ATOM 1296 C CA . THR A 1 183 ? 2.953 -13.891 -9.32 1 97.56 183 THR A CA 1
ATOM 1297 C C . THR A 1 183 ? 4.152 -12.969 -9.086 1 97.56 183 THR A C 1
ATOM 1299 O O . THR A 1 183 ? 3.988 -11.805 -8.734 1 97.56 183 THR A O 1
ATOM 1302 N N . GLY A 1 184 ? 5.328 -13.484 -9.32 1 98.38 184 GLY A N 1
ATOM 1303 C CA . GLY A 1 184 ? 6.531 -12.68 -9.18 1 98.38 184 GLY A CA 1
ATOM 1304 C C . GLY A 1 184 ? 6.613 -11.539 -10.172 1 98.38 184 GLY A C 1
ATOM 1305 O O . GLY A 1 184 ? 6.828 -10.391 -9.797 1 98.38 184 GLY A O 1
ATOM 1306 N N . ALA A 1 185 ? 6.41 -11.891 -11.406 1 98.62 185 ALA A N 1
ATOM 1307 C CA . ALA A 1 185 ? 6.469 -10.891 -12.469 1 98.62 185 ALA A CA 1
ATOM 1308 C C . ALA A 1 185 ? 5.41 -9.812 -12.258 1 98.62 185 ALA A C 1
ATOM 1310 O O . ALA A 1 185 ? 5.691 -8.617 -12.391 1 98.62 185 ALA A O 1
ATOM 1311 N N . GLY A 1 186 ? 4.211 -10.266 -11.93 1 97.25 186 GLY A N 1
ATOM 1312 C CA . GLY A 1 186 ? 3.123 -9.328 -11.703 1 97.25 186 GLY A CA 1
ATOM 1313 C C . GLY A 1 186 ? 3.385 -8.375 -10.555 1 97.25 186 GLY A C 1
ATOM 1314 O O . GLY A 1 186 ? 2.986 -7.207 -10.602 1 97.25 186 GLY A O 1
ATOM 1315 N N . SER A 1 187 ? 4.055 -8.828 -9.484 1 97.75 187 SER A N 1
ATOM 1316 C CA . SER A 1 187 ? 4.406 -7.977 -8.359 1 97.75 187 SER A CA 1
ATOM 1317 C C . SER A 1 187 ? 5.301 -6.824 -8.789 1 97.75 187 SER A C 1
ATOM 1319 O O . SER A 1 187 ? 5.16 -5.703 -8.305 1 97.75 187 SER A O 1
ATOM 1321 N N . VAL A 1 188 ? 6.168 -7.07 -9.758 1 98.19 188 VAL A N 1
ATOM 1322 C CA . VAL A 1 188 ? 7.105 -6.062 -10.234 1 98.19 188 VAL A CA 1
ATOM 1323 C C . VAL A 1 188 ? 6.422 -5.168 -11.266 1 98.19 188 VAL A C 1
ATOM 1325 O O . VAL A 1 188 ? 6.57 -3.943 -11.227 1 98.19 188 VAL A O 1
ATOM 1328 N N . VAL A 1 189 ? 5.59 -5.754 -12.086 1 96.69 189 VAL A N 1
ATOM 1329 C CA . VAL A 1 189 ? 4.996 -5.051 -13.219 1 96.69 189 VAL A CA 1
ATOM 1330 C C . VAL A 1 189 ? 3.779 -4.258 -12.758 1 96.69 189 VAL A C 1
ATOM 1332 O O . VAL A 1 189 ? 3.621 -3.086 -13.109 1 96.69 189 VAL A O 1
ATOM 1335 N N . ASN A 1 190 ? 2.969 -4.918 -11.961 1 93.94 190 ASN A N 1
ATOM 1336 C CA . ASN A 1 190 ? 1.644 -4.371 -11.695 1 93.94 190 ASN A CA 1
ATOM 1337 C C . ASN A 1 190 ? 1.59 -3.684 -10.336 1 93.94 190 ASN A C 1
ATOM 1339 O O . ASN A 1 190 ? 0.932 -2.652 -10.18 1 93.94 190 ASN A O 1
ATOM 1343 N N . VAL A 1 191 ? 2.25 -4.227 -9.32 1 93.19 191 VAL A N 1
ATOM 1344 C CA . VAL A 1 191 ? 2.121 -3.691 -7.973 1 93.19 191 VAL A CA 1
ATOM 1345 C C . VAL A 1 191 ? 3.113 -2.547 -7.773 1 93.19 191 VAL A C 1
ATOM 1347 O O . VAL A 1 191 ? 2.715 -1.405 -7.535 1 93.19 191 VAL A O 1
ATOM 1350 N N . PHE A 1 192 ? 4.383 -2.832 -8.023 1 91.56 192 PHE A N 1
ATOM 1351 C CA . PHE A 1 192 ? 5.426 -1.822 -7.887 1 91.56 192 PHE A CA 1
ATOM 1352 C C . PHE A 1 192 ? 5.426 -0.883 -9.086 1 91.56 192 PHE A C 1
ATOM 1354 O O . PHE A 1 192 ? 5.887 0.256 -8.992 1 91.56 192 PHE A O 1
ATOM 1361 N N . ALA A 1 193 ? 5.016 -1.337 -10.18 1 92 193 ALA A N 1
ATOM 1362 C CA . ALA A 1 193 ? 5.148 -0.613 -11.438 1 92 193 ALA A CA 1
ATOM 1363 C C . ALA A 1 193 ? 6.578 -0.111 -11.633 1 92 193 ALA A C 1
ATOM 1365 O O . ALA A 1 193 ? 6.805 1.088 -11.812 1 92 193 ALA A O 1
ATOM 1366 N N . ALA A 1 194 ? 7.539 -1.021 -11.625 1 96.56 194 ALA A N 1
ATOM 1367 C CA . ALA A 1 194 ? 8.961 -0.694 -11.641 1 96.56 194 ALA A CA 1
ATOM 1368 C C . ALA A 1 194 ? 9.336 0.047 -12.922 1 96.56 194 ALA A C 1
ATOM 1370 O O . ALA A 1 194 ? 8.742 -0.184 -13.977 1 96.56 194 ALA A O 1
ATOM 1371 N N . THR A 1 195 ? 10.289 0.938 -12.812 1 95 195 THR A N 1
ATOM 1372 C CA . THR A 1 195 ? 10.867 1.714 -13.906 1 95 195 THR A CA 1
ATOM 1373 C C . THR A 1 195 ? 12.367 1.453 -14.016 1 95 195 THR A C 1
ATOM 1375 O O . THR A 1 195 ? 12.969 0.841 -13.125 1 95 195 THR A O 1
ATOM 1378 N N . PRO A 1 196 ? 12.977 1.795 -15.133 1 95.38 196 PRO A N 1
ATOM 1379 C CA . PRO A 1 196 ? 14.43 1.593 -15.258 1 95.38 196 PRO A CA 1
ATOM 1380 C C . PRO A 1 196 ? 15.211 2.221 -14.109 1 95.38 196 PRO A C 1
ATOM 1382 O O . PRO A 1 196 ? 16.297 1.759 -13.773 1 95.38 196 PRO A O 1
ATOM 1385 N N . GLY A 1 197 ? 14.766 3.135 -13.414 1 91.81 197 GLY A N 1
ATOM 1386 C CA . GLY A 1 197 ? 15.445 3.777 -12.297 1 91.81 197 GLY A CA 1
ATOM 1387 C C . GLY A 1 197 ? 15.172 3.104 -10.961 1 91.81 197 GLY A C 1
ATOM 1388 O O . GLY A 1 197 ? 15.844 3.387 -9.969 1 91.81 197 GLY A O 1
ATOM 1389 N N . SER A 1 198 ? 14.406 2.061 -10.984 1 96.69 198 SER A N 1
ATOM 1390 C CA . SER A 1 198 ? 13.969 1.437 -9.734 1 96.69 198 SER A CA 1
ATOM 1391 C C . SER A 1 198 ? 15.039 0.494 -9.188 1 96.69 198 SER A C 1
ATOM 1393 O O . SER A 1 198 ? 15.781 -0.125 -9.953 1 96.69 198 SER A O 1
ATOM 1395 N N . ALA A 1 199 ? 15.141 0.424 -7.883 1 98.38 199 ALA A N 1
ATOM 1396 C CA . ALA A 1 199 ? 15.852 -0.624 -7.156 1 98.38 199 ALA A CA 1
ATOM 1397 C C . ALA A 1 199 ? 14.875 -1.596 -6.5 1 98.38 199 ALA A C 1
ATOM 1399 O O . ALA A 1 199 ? 13.953 -1.179 -5.801 1 98.38 199 ALA A O 1
ATOM 1400 N N . VAL A 1 200 ? 15.109 -2.922 -6.738 1 98.69 200 VAL A N 1
ATOM 1401 C CA . VAL A 1 200 ? 14.164 -3.92 -6.246 1 98.69 200 VAL A CA 1
ATOM 1402 C C . VAL A 1 200 ? 14.914 -5.004 -5.473 1 98.69 200 VAL A C 1
ATOM 1404 O O . VAL A 1 200 ? 16.031 -5.383 -5.844 1 98.69 200 VAL A O 1
ATOM 1407 N N . LEU A 1 201 ? 14.367 -5.367 -4.359 1 98.94 201 LEU A N 1
ATOM 1408 C CA . LEU A 1 201 ? 14.836 -6.527 -3.615 1 98.94 201 LEU A CA 1
ATOM 1409 C C . LEU A 1 201 ? 13.867 -7.699 -3.76 1 98.94 201 LEU A C 1
ATOM 1411 O O . LEU A 1 201 ? 12.656 -7.531 -3.6 1 98.94 201 LEU A O 1
ATOM 1415 N N . VAL A 1 202 ? 14.359 -8.805 -4.145 1 98.94 202 VAL A N 1
ATOM 1416 C CA . VAL A 1 202 ? 13.578 -10.031 -4.23 1 98.94 202 VAL A CA 1
ATOM 1417 C C . VAL A 1 202 ? 14.078 -11.039 -3.195 1 98.94 202 VAL A C 1
ATOM 1419 O O . VAL A 1 202 ? 15.227 -11.492 -3.268 1 98.94 202 VAL A O 1
ATOM 1422 N N . ALA A 1 203 ? 13.188 -11.344 -2.262 1 98.69 203 ALA A N 1
ATOM 1423 C CA . ALA A 1 203 ? 13.539 -12.281 -1.201 1 98.69 203 ALA A CA 1
ATOM 1424 C C . ALA A 1 203 ? 12.938 -13.656 -1.466 1 98.69 203 ALA A C 1
ATOM 1426 O O . ALA A 1 203 ? 11.711 -13.812 -1.481 1 98.69 203 ALA A O 1
ATOM 1427 N N . GLY A 1 204 ? 13.773 -14.633 -1.603 1 97.81 204 GLY A N 1
ATOM 1428 C CA . GLY A 1 204 ? 13.367 -15.977 -1.988 1 97.81 204 GLY A CA 1
ATOM 1429 C C . GLY A 1 204 ? 13.523 -16.234 -3.475 1 97.81 204 GLY A C 1
ATOM 1430 O O . GLY A 1 204 ? 12.938 -15.539 -4.301 1 97.81 204 GLY A O 1
ATOM 1431 N N . MET A 1 205 ? 14.352 -17.297 -3.709 1 98.06 205 MET A N 1
ATOM 1432 C CA . MET A 1 205 ? 14.617 -17.594 -5.109 1 98.06 205 MET A CA 1
ATOM 1433 C C . MET A 1 205 ? 13.961 -18.922 -5.508 1 98.06 205 MET A C 1
ATOM 1435 O O . MET A 1 205 ? 14.648 -19.875 -5.859 1 98.06 205 MET A O 1
ATOM 1439 N N . GLY A 1 206 ? 12.688 -18.969 -5.375 1 97.44 206 GLY A N 1
ATOM 1440 C CA . GLY A 1 206 ? 11.82 -19.922 -6.035 1 97.44 206 GLY A CA 1
ATOM 1441 C C . GLY A 1 206 ? 11.234 -19.406 -7.336 1 97.44 206 GLY A C 1
ATOM 1442 O O . GLY A 1 206 ? 11.727 -18.422 -7.895 1 97.44 206 GLY A O 1
ATOM 1443 N N . ALA A 1 207 ? 10.227 -20.078 -7.82 1 97.62 207 ALA A N 1
ATOM 1444 C CA . ALA A 1 207 ? 9.617 -19.672 -9.078 1 97.62 207 ALA A CA 1
ATOM 1445 C C . ALA A 1 207 ? 9.102 -18.234 -9 1 97.62 207 ALA A C 1
ATOM 1447 O O . ALA A 1 207 ? 9.281 -17.453 -9.93 1 97.62 207 ALA A O 1
ATOM 1448 N N . VAL A 1 208 ? 8.469 -17.891 -7.879 1 98.31 208 VAL A N 1
ATOM 1449 C CA . VAL A 1 208 ? 7.953 -16.547 -7.695 1 98.31 208 VAL A CA 1
ATOM 1450 C C . VAL A 1 208 ? 9.102 -15.539 -7.715 1 98.31 208 VAL A C 1
ATOM 1452 O O . VAL A 1 208 ? 9.055 -14.547 -8.445 1 98.31 208 VAL A O 1
ATOM 1455 N N . GLY A 1 209 ? 10.148 -15.828 -7.008 1 98.69 209 GLY A N 1
ATOM 1456 C CA . GLY A 1 209 ? 11.297 -14.938 -6.953 1 98.69 209 GLY A CA 1
ATOM 1457 C C . GLY A 1 209 ? 11.977 -14.758 -8.297 1 98.69 209 GLY A C 1
ATOM 1458 O O . GLY A 1 209 ? 12.297 -13.633 -8.688 1 98.69 209 GLY A O 1
ATOM 1459 N N . PHE A 1 210 ? 12.172 -15.836 -8.992 1 98.81 210 PHE A N 1
ATOM 1460 C CA . PHE A 1 210 ? 12.828 -15.742 -10.297 1 98.81 210 PHE A CA 1
ATOM 1461 C C . PHE A 1 210 ? 11.945 -15 -11.289 1 98.81 210 PHE A C 1
ATOM 1463 O O . PHE A 1 210 ? 12.438 -14.281 -12.156 1 98.81 210 PHE A O 1
ATOM 1470 N N . GLY A 1 211 ? 10.594 -15.242 -11.164 1 98.81 211 GLY A N 1
ATOM 1471 C CA . GLY A 1 211 ? 9.703 -14.422 -11.969 1 98.81 211 GLY A CA 1
ATOM 1472 C C . GLY A 1 211 ? 9.898 -12.93 -11.742 1 98.81 211 GLY A C 1
ATOM 1473 O O . GLY A 1 211 ? 9.906 -12.148 -12.695 1 98.81 211 GLY A O 1
ATOM 1474 N N . ALA A 1 212 ? 10.102 -12.539 -10.531 1 98.88 212 ALA A N 1
ATOM 1475 C CA . ALA A 1 212 ? 10.312 -11.141 -10.164 1 98.88 212 ALA A CA 1
ATOM 1476 C C . ALA A 1 212 ? 11.656 -10.633 -10.688 1 98.88 212 ALA A C 1
ATOM 1478 O O . ALA A 1 212 ? 11.734 -9.547 -11.258 1 98.88 212 ALA A O 1
ATOM 1479 N N . VAL A 1 213 ? 12.719 -11.445 -10.523 1 98.94 213 VAL A N 1
ATOM 1480 C CA . VAL A 1 213 ? 14.055 -11.055 -10.945 1 98.94 213 VAL A CA 1
ATOM 1481 C C . VAL A 1 213 ? 14.078 -10.836 -12.453 1 98.94 213 VAL A C 1
ATOM 1483 O O . VAL A 1 213 ? 14.555 -9.797 -12.93 1 98.94 213 VAL A O 1
ATOM 1486 N N . MET A 1 214 ? 13.539 -11.742 -13.156 1 98.94 214 MET A N 1
ATOM 1487 C CA . MET A 1 214 ? 13.594 -11.656 -14.609 1 98.94 214 MET A CA 1
ATOM 1488 C C . MET A 1 214 ? 12.719 -10.516 -15.117 1 98.94 214 MET A C 1
ATOM 1490 O O . MET A 1 214 ? 13.102 -9.797 -16.047 1 98.94 214 MET A O 1
ATOM 1494 N N . ALA A 1 215 ? 11.539 -10.32 -14.523 1 98.88 215 ALA A N 1
ATOM 1495 C CA . ALA A 1 215 ? 10.695 -9.195 -14.898 1 98.88 215 ALA A CA 1
ATOM 1496 C C . ALA A 1 215 ? 11.391 -7.867 -14.617 1 98.88 215 ALA A C 1
ATOM 1498 O O . ALA A 1 215 ? 11.336 -6.941 -15.43 1 98.88 215 ALA A O 1
ATOM 1499 N N . ALA A 1 216 ? 12.031 -7.777 -13.453 1 98.88 216 ALA A N 1
ATOM 1500 C CA . ALA A 1 216 ? 12.766 -6.562 -13.102 1 98.88 216 ALA A CA 1
ATOM 1501 C C . ALA A 1 216 ? 13.859 -6.266 -14.125 1 98.88 216 ALA A C 1
ATOM 1503 O O . ALA A 1 216 ? 14.055 -5.113 -14.508 1 98.88 216 ALA A O 1
ATOM 1504 N N . LYS A 1 217 ? 14.539 -7.285 -14.531 1 98.81 217 LYS A N 1
ATOM 1505 C CA . LYS A 1 217 ? 15.57 -7.113 -15.555 1 98.81 217 LYS A CA 1
ATOM 1506 C C . LYS A 1 217 ? 14.969 -6.617 -16.875 1 98.81 217 LYS A C 1
ATOM 1508 O O . LYS A 1 217 ? 15.484 -5.68 -17.484 1 98.81 217 LYS A O 1
ATOM 1513 N N . VAL A 1 218 ? 13.891 -7.227 -17.281 1 98.62 218 VAL A N 1
ATOM 1514 C CA . VAL A 1 218 ? 13.227 -6.867 -18.531 1 98.62 218 VAL A CA 1
ATOM 1515 C C . VAL A 1 218 ? 12.797 -5.402 -18.484 1 98.62 218 VAL A C 1
ATOM 1517 O O . VAL A 1 218 ? 12.898 -4.691 -19.484 1 98.62 218 VAL A O 1
ATOM 1520 N N . LEU A 1 219 ? 12.391 -4.934 -17.297 1 98.19 219 LEU A N 1
ATOM 1521 C CA . LEU A 1 219 ? 11.906 -3.564 -17.156 1 98.19 219 LEU A CA 1
ATOM 1522 C C . LEU A 1 219 ? 13.07 -2.592 -16.969 1 98.19 219 LEU A C 1
ATOM 1524 O O . LEU A 1 219 ? 12.867 -1.377 -16.922 1 98.19 219 LEU A O 1
ATOM 1528 N N . GLY A 1 220 ? 14.227 -3.107 -16.844 1 98.31 220 GLY A N 1
ATOM 1529 C CA . GLY A 1 220 ? 15.414 -2.271 -16.828 1 98.31 220 GLY A CA 1
ATOM 1530 C C . GLY A 1 220 ? 15.727 -1.7 -15.453 1 98.31 220 GLY A C 1
ATOM 1531 O O . GLY A 1 220 ? 16.312 -0.624 -15.336 1 98.31 220 GLY A O 1
ATOM 1532 N N . CYS A 1 221 ? 15.328 -2.365 -14.391 1 98.31 221 CYS A N 1
ATOM 1533 C CA . CYS A 1 221 ? 15.625 -1.886 -13.047 1 98.31 221 CYS A CA 1
ATOM 1534 C C . CYS A 1 221 ? 17.125 -1.692 -12.852 1 98.31 221 CYS A C 1
ATOM 1536 O O . CYS A 1 221 ? 17.922 -2.531 -13.273 1 98.31 221 CYS A O 1
ATOM 1538 N N . ARG A 1 222 ? 17.453 -0.593 -12.195 1 97.88 222 ARG A N 1
ATOM 1539 C CA . ARG A 1 222 ? 18.859 -0.234 -12.008 1 97.88 222 ARG A CA 1
ATOM 1540 C C . ARG A 1 222 ? 19.562 -1.215 -11.07 1 97.88 222 ARG A C 1
ATOM 1542 O O . ARG A 1 222 ? 20.734 -1.539 -11.258 1 97.88 222 ARG A O 1
ATOM 1549 N N . ALA A 1 223 ? 18.891 -1.589 -10.039 1 98.69 223 ALA A N 1
ATOM 1550 C CA . ALA A 1 223 ? 19.422 -2.525 -9.055 1 98.69 223 ALA A CA 1
ATOM 1551 C C . ALA A 1 223 ? 18.406 -3.613 -8.727 1 98.69 223 ALA A C 1
ATOM 1553 O O . ALA A 1 223 ? 17.219 -3.326 -8.516 1 98.69 223 ALA A O 1
ATOM 1554 N N . ILE A 1 224 ? 18.875 -4.844 -8.797 1 98.94 224 ILE A N 1
ATOM 1555 C CA . ILE A 1 224 ? 18.094 -6.02 -8.43 1 98.94 224 ILE A CA 1
ATOM 1556 C C . ILE A 1 224 ? 18.859 -6.852 -7.41 1 98.94 224 ILE A C 1
ATOM 1558 O O . ILE A 1 224 ? 19.859 -7.5 -7.754 1 98.94 224 ILE A O 1
ATOM 1562 N N . VAL A 1 225 ? 18.406 -6.855 -6.156 1 98.94 225 VAL A N 1
ATOM 1563 C CA . VAL A 1 225 ? 19.078 -7.574 -5.074 1 98.94 225 VAL A CA 1
ATOM 1564 C C . VAL A 1 225 ? 18.328 -8.867 -4.773 1 98.94 225 VAL A C 1
ATOM 1566 O O . VAL A 1 225 ? 17.188 -8.836 -4.316 1 98.94 225 VAL A O 1
ATOM 1569 N N . ALA A 1 226 ? 18.953 -9.984 -5.02 1 98.94 226 ALA A N 1
ATOM 1570 C CA . ALA A 1 226 ? 18.375 -11.289 -4.695 1 98.94 226 ALA A CA 1
ATOM 1571 C C . ALA A 1 226 ? 18.844 -11.773 -3.326 1 98.94 226 ALA A C 1
ATOM 1573 O O . ALA A 1 226 ? 20.047 -11.773 -3.039 1 98.94 226 ALA A O 1
ATOM 1574 N N . VAL A 1 227 ? 17.953 -12.133 -2.51 1 98.69 227 VAL A N 1
ATOM 1575 C CA . VAL A 1 227 ? 18.234 -12.641 -1.172 1 98.69 227 VAL A CA 1
ATOM 1576 C C . VAL A 1 227 ? 17.781 -14.094 -1.058 1 98.69 227 VAL A C 1
ATOM 1578 O O . VAL A 1 227 ? 16.625 -14.414 -1.376 1 98.69 227 VAL A O 1
ATOM 1581 N N . ASP A 1 228 ? 18.578 -14.953 -0.676 1 97.81 228 ASP A N 1
ATOM 1582 C CA . ASP A 1 228 ? 18.297 -16.359 -0.464 1 97.81 228 ASP A CA 1
ATOM 1583 C C . ASP A 1 228 ? 19.359 -17.016 0.418 1 97.81 228 ASP A C 1
ATOM 1585 O O . ASP A 1 228 ? 20.375 -16.391 0.73 1 97.81 228 ASP A O 1
ATOM 1589 N N . ARG A 1 229 ? 19.078 -18.203 0.875 1 95.12 229 ARG A N 1
ATOM 1590 C CA . ARG A 1 229 ? 20.062 -18.906 1.706 1 95.12 229 ARG A CA 1
ATOM 1591 C C . ARG A 1 229 ? 20.828 -19.938 0.893 1 95.12 229 ARG A C 1
ATOM 1593 O O . AR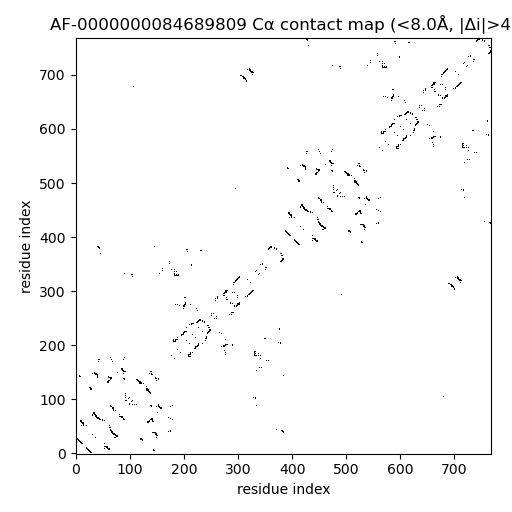G A 1 229 ? 21.812 -20.516 1.378 1 95.12 229 ARG A O 1
ATOM 1600 N N . VAL A 1 230 ? 20.344 -20.281 -0.312 1 96.19 230 VAL A N 1
ATOM 1601 C CA . VAL A 1 230 ? 20.938 -21.344 -1.135 1 96.19 230 VAL A CA 1
ATOM 1602 C C . VAL A 1 230 ? 21.875 -20.719 -2.174 1 96.19 230 VAL A C 1
ATOM 1604 O O . VAL A 1 230 ? 21.422 -20.031 -3.088 1 96.19 230 VAL A O 1
ATOM 1607 N N . ALA A 1 231 ? 23.141 -21.062 -2.158 1 97.12 231 ALA A N 1
ATOM 1608 C CA . ALA A 1 231 ? 24.172 -20.453 -2.988 1 97.12 231 ALA A CA 1
ATOM 1609 C C . ALA A 1 231 ? 23.906 -20.719 -4.469 1 97.12 231 ALA A C 1
ATOM 1611 O O . ALA A 1 231 ? 24.094 -19.828 -5.301 1 97.12 231 ALA A O 1
ATOM 1612 N N . SER A 1 232 ? 23.531 -21.891 -4.762 1 97.19 232 SER A N 1
ATOM 1613 C CA . SER A 1 232 ? 23.328 -22.234 -6.164 1 97.19 232 SER A CA 1
ATOM 1614 C C . SER A 1 232 ? 22.172 -21.422 -6.762 1 97.19 232 SER A C 1
ATOM 1616 O O . SER A 1 232 ? 22.219 -21.047 -7.938 1 97.19 232 SER A O 1
ATOM 1618 N N . ARG A 1 233 ? 21.141 -21.125 -5.996 1 97.75 233 ARG A N 1
ATOM 1619 C CA . ARG A 1 233 ? 20.031 -20.328 -6.473 1 97.75 233 ARG A CA 1
ATOM 1620 C C . ARG A 1 233 ? 20.438 -18.875 -6.656 1 97.75 233 ARG A C 1
ATOM 1622 O O . ARG A 1 233 ? 19.984 -18.203 -7.586 1 97.75 233 ARG A O 1
ATOM 1629 N N . LEU A 1 234 ? 21.328 -18.406 -5.785 1 98.5 234 LEU A N 1
ATOM 1630 C CA . LEU A 1 234 ? 21.828 -17.047 -5.922 1 98.5 234 LEU A CA 1
ATOM 1631 C C . LEU A 1 234 ? 22.719 -16.922 -7.156 1 98.5 234 LEU A C 1
ATOM 1633 O O . LEU A 1 234 ? 22.688 -15.891 -7.84 1 98.5 234 LEU A O 1
ATOM 1637 N N . ALA A 1 235 ? 23.516 -17.953 -7.434 1 98.5 235 ALA A N 1
ATOM 1638 C CA . ALA A 1 235 ? 24.297 -17.953 -8.664 1 98.5 235 ALA A CA 1
ATOM 1639 C C . ALA A 1 235 ? 23.406 -17.891 -9.891 1 98.5 235 ALA A C 1
ATOM 1641 O O . ALA A 1 235 ? 23.688 -17.125 -10.82 1 98.5 235 ALA A O 1
ATOM 1642 N N . ARG A 1 236 ? 22.359 -18.625 -9.844 1 98.31 236 ARG A N 1
ATOM 1643 C CA . ARG A 1 236 ? 21.391 -18.609 -10.938 1 98.31 236 ARG A CA 1
ATOM 1644 C C . ARG A 1 236 ? 20.719 -17.25 -11.031 1 98.31 236 ARG A C 1
ATOM 1646 O O . ARG A 1 236 ? 20.422 -16.766 -12.125 1 98.31 236 ARG A O 1
ATOM 1653 N N . ALA A 1 237 ? 20.438 -16.656 -9.891 1 98.81 237 ALA A N 1
ATOM 1654 C CA . ALA A 1 237 ? 19.828 -15.32 -9.883 1 98.81 237 ALA A CA 1
ATOM 1655 C C . ALA A 1 237 ? 20.719 -14.305 -10.586 1 98.81 237 ALA A C 1
ATOM 1657 O O . ALA A 1 237 ? 20.234 -13.469 -11.352 1 98.81 237 ALA A O 1
ATOM 1658 N N . ARG A 1 238 ? 22 -14.336 -10.391 1 98.69 238 ARG A N 1
ATOM 1659 C CA . ARG A 1 238 ? 22.938 -13.453 -11.078 1 98.69 238 ARG A CA 1
ATOM 1660 C C . ARG A 1 238 ? 22.891 -13.672 -12.586 1 98.69 238 ARG A C 1
ATOM 1662 O O . ARG A 1 238 ? 22.891 -12.703 -13.352 1 98.69 238 ARG A O 1
ATOM 1669 N N . GLU A 1 239 ? 22.781 -14.898 -12.898 1 98.5 239 GLU A N 1
ATOM 1670 C CA . GLU A 1 239 ? 22.719 -15.242 -14.312 1 98.5 239 GLU A CA 1
ATOM 1671 C C . GLU A 1 239 ? 21.469 -14.68 -14.969 1 98.5 239 GLU A C 1
ATOM 1673 O O . GLU A 1 239 ? 21.484 -14.297 -16.141 1 98.5 239 GLU A O 1
ATOM 1678 N N . LEU A 1 240 ? 20.453 -14.594 -14.195 1 98.69 240 LEU A N 1
ATOM 1679 C CA . LEU A 1 240 ? 19.141 -14.336 -14.805 1 98.69 240 LEU A CA 1
ATOM 1680 C C . LEU A 1 240 ? 18.734 -12.883 -14.594 1 98.69 240 LEU A C 1
ATOM 1682 O O . LEU A 1 240 ? 17.672 -12.461 -15.062 1 98.69 240 LEU A O 1
ATOM 1686 N N . GLY A 1 241 ? 19.562 -12.109 -13.844 1 98.69 241 GLY A N 1
ATOM 1687 C CA . GLY A 1 241 ? 19.219 -10.703 -13.867 1 98.69 241 GLY A CA 1
ATOM 1688 C C . GLY A 1 241 ? 19.594 -9.969 -12.594 1 98.69 241 GLY A C 1
ATOM 1689 O O . GLY A 1 241 ? 19.688 -8.742 -12.578 1 98.69 241 GLY A O 1
ATOM 1690 N N . ALA A 1 242 ? 19.875 -10.664 -11.516 1 98.88 242 ALA A N 1
ATOM 1691 C CA . ALA A 1 242 ? 20.234 -10 -10.266 1 98.88 242 ALA A CA 1
ATOM 1692 C C . ALA A 1 242 ? 21.562 -9.266 -10.398 1 98.88 242 ALA A C 1
ATOM 1694 O O . ALA A 1 242 ? 22.547 -9.828 -10.891 1 98.88 242 ALA A O 1
ATOM 1695 N N . THR A 1 243 ? 21.562 -8.031 -9.961 1 98.88 243 THR A N 1
ATOM 1696 C CA . THR A 1 243 ? 22.797 -7.254 -9.977 1 98.88 243 THR A CA 1
ATOM 1697 C C . THR A 1 243 ? 23.609 -7.504 -8.719 1 98.88 243 THR A C 1
ATOM 1699 O O . THR A 1 243 ? 24.828 -7.344 -8.719 1 98.88 243 THR A O 1
ATOM 1702 N N . HIS A 1 244 ? 22.938 -7.84 -7.645 1 98.88 244 HIS A N 1
ATOM 1703 C CA . HIS A 1 244 ? 23.516 -8.125 -6.344 1 98.88 244 HIS A CA 1
ATOM 1704 C C . HIS A 1 244 ? 22.828 -9.312 -5.676 1 98.88 244 HIS A C 1
ATOM 1706 O O . HIS A 1 244 ? 21.672 -9.602 -5.965 1 98.88 244 HIS A O 1
ATOM 1712 N N . VAL A 1 245 ? 23.609 -10.008 -4.805 1 98.69 245 VAL A N 1
ATOM 1713 C CA . VAL A 1 245 ? 23.016 -11.109 -4.055 1 98.69 245 VAL A CA 1
ATOM 1714 C C . VAL A 1 245 ? 23.406 -11.008 -2.584 1 98.69 245 VAL A C 1
ATOM 1716 O O . VAL A 1 245 ? 24.484 -10.484 -2.258 1 98.69 245 VAL A O 1
ATOM 1719 N N . VAL A 1 246 ? 22.531 -11.406 -1.757 1 98.19 246 VAL A N 1
ATOM 1720 C CA . VAL A 1 246 ? 22.781 -11.555 -0.326 1 98.19 246 VAL A CA 1
ATOM 1721 C C . VAL A 1 246 ? 22.484 -12.984 0.104 1 98.19 246 VAL A C 1
ATOM 1723 O O . VAL A 1 246 ? 21.328 -13.43 0.034 1 98.19 246 VAL A O 1
ATOM 1726 N N . ASN A 1 247 ? 23.484 -13.695 0.511 1 97.5 247 ASN A N 1
ATOM 1727 C CA . ASN A 1 247 ? 23.344 -15.039 1.062 1 97.5 247 ASN A CA 1
ATOM 1728 C C . ASN A 1 247 ? 23.156 -15.008 2.576 1 97.5 247 ASN A C 1
ATOM 1730 O O . ASN A 1 247 ? 24.109 -14.773 3.318 1 97.5 247 ASN A O 1
ATOM 1734 N N . THR A 1 248 ? 21.938 -15.234 2.986 1 95.5 248 THR A N 1
ATOM 1735 C CA . THR A 1 248 ? 21.609 -15.078 4.398 1 95.5 248 THR A CA 1
ATOM 1736 C C . THR A 1 248 ? 22.312 -16.141 5.234 1 95.5 248 THR A C 1
ATOM 1738 O O . THR A 1 248 ? 22.516 -15.969 6.441 1 95.5 248 THR A O 1
ATOM 1741 N N . ALA A 1 249 ? 22.656 -17.266 4.629 1 93.19 249 ALA A N 1
ATOM 1742 C CA . ALA A 1 249 ? 23.359 -18.344 5.328 1 93.19 249 ALA A CA 1
ATOM 1743 C C . ALA A 1 249 ? 24.781 -17.938 5.672 1 93.19 249 ALA A C 1
ATOM 1745 O O . ALA A 1 249 ? 25.422 -18.531 6.547 1 93.19 249 ALA A O 1
ATOM 1746 N N . GLU A 1 250 ? 25.234 -16.969 5.016 1 92.5 250 GLU A N 1
ATOM 1747 C CA . GLU A 1 250 ? 26.609 -16.547 5.199 1 92.5 250 GLU A CA 1
ATOM 1748 C C . GLU A 1 250 ? 26.703 -15.336 6.125 1 92.5 250 GLU A C 1
ATOM 1750 O O . GLU A 1 250 ? 27.797 -14.883 6.469 1 92.5 250 GLU A O 1
ATOM 1755 N N . LEU A 1 251 ? 25.469 -14.859 6.477 1 89.81 251 LEU A N 1
ATOM 1756 C CA . LEU A 1 251 ? 25.469 -13.734 7.406 1 89.81 251 LEU A CA 1
ATOM 1757 C C . LEU A 1 251 ? 25.703 -14.203 8.836 1 89.81 251 LEU A C 1
ATOM 1759 O O . LEU A 1 251 ? 24.969 -15.07 9.336 1 89.81 251 LEU A O 1
ATOM 1763 N N . GLY A 1 252 ? 26.828 -14.516 9.266 1 75.75 252 GLY A N 1
ATOM 1764 C CA . GLY A 1 252 ? 27.203 -15.125 10.531 1 75.75 252 GLY A CA 1
ATOM 1765 C C . GLY A 1 252 ? 27.359 -14.125 11.656 1 75.75 252 GLY A C 1
ATOM 1766 O O . GLY A 1 252 ? 27.359 -12.914 11.422 1 75.75 252 GLY A O 1
ATOM 1767 N N . GLY A 1 253 ? 27.25 -14.695 12.883 1 66.88 253 GLY A N 1
ATOM 1768 C CA . GLY A 1 253 ? 27.5 -13.945 14.102 1 66.88 253 GLY A CA 1
ATOM 1769 C C . GLY A 1 253 ? 26.406 -12.961 14.445 1 66.88 253 GLY A C 1
ATOM 1770 O O . GLY A 1 253 ? 25.219 -13.328 14.492 1 66.88 253 GLY A O 1
ATOM 1771 N N . GLU A 1 254 ? 26.781 -11.695 14.664 1 63.28 254 GLU A N 1
ATOM 1772 C CA . GLU A 1 254 ? 25.906 -10.617 15.102 1 63.28 254 GLU A CA 1
ATOM 1773 C C . GLU A 1 254 ? 24.984 -10.156 13.977 1 63.28 254 GLU A C 1
ATOM 1775 O O . GLU A 1 254 ? 23.969 -9.492 14.219 1 63.28 254 GLU A O 1
ATOM 1780 N N . LYS A 1 255 ? 25.219 -10.703 12.844 1 72.31 255 LYS A N 1
ATOM 1781 C CA . LYS A 1 255 ? 24.5 -10.211 11.672 1 72.31 255 LYS A CA 1
ATOM 1782 C C . LYS A 1 255 ? 23.453 -11.211 11.203 1 72.31 255 LYS A C 1
ATOM 1784 O O . LYS A 1 255 ? 22.844 -11.031 10.148 1 72.31 255 LYS A O 1
ATOM 1789 N N . LYS A 1 256 ? 23.188 -12.18 12.039 1 75.62 256 LYS A N 1
ATOM 1790 C CA . LYS A 1 256 ? 22.25 -13.227 11.664 1 75.62 256 LYS A CA 1
ATOM 1791 C C . LYS A 1 256 ? 20.812 -12.711 11.664 1 75.62 256 LYS A C 1
ATOM 1793 O O . LYS A 1 256 ? 19.938 -13.273 10.992 1 75.62 256 LYS A O 1
ATOM 1798 N N . GLY A 1 257 ? 20.516 -11.75 12.141 1 89.44 257 GLY A N 1
ATOM 1799 C CA . GLY A 1 257 ? 19.188 -11.195 12.211 1 89.44 257 GLY A CA 1
ATOM 1800 C C . GLY A 1 257 ? 18.844 -10.297 11.039 1 89.44 257 GLY A C 1
ATOM 1801 O O . GLY A 1 257 ? 19.578 -10.25 10.047 1 89.44 257 GLY A O 1
ATOM 1802 N N . TRP A 1 258 ? 17.719 -9.766 11.102 1 94.75 258 TRP A N 1
ATOM 1803 C CA . TRP A 1 258 ? 17.266 -8.898 10.023 1 94.75 258 TRP A CA 1
ATOM 1804 C C . TRP A 1 258 ? 18.234 -7.746 9.805 1 94.75 258 TRP A C 1
ATOM 1806 O O . TRP A 1 258 ? 18.375 -7.246 8.688 1 94.75 258 TRP A O 1
ATOM 1816 N N . GLU A 1 259 ? 19 -7.391 10.836 1 95.88 259 GLU A N 1
ATOM 1817 C CA . GLU A 1 259 ? 19.953 -6.277 10.75 1 95.88 259 GLU A CA 1
ATOM 1818 C C . GLU A 1 259 ? 21.062 -6.578 9.75 1 95.88 259 GLU A C 1
ATOM 1820 O O . GLU A 1 259 ? 21.516 -5.68 9.039 1 95.88 259 GLU A O 1
ATOM 1825 N N . GLY A 1 260 ? 21.516 -7.848 9.797 1 96.69 260 GLY A N 1
ATOM 1826 C CA . GLY A 1 260 ? 22.547 -8.234 8.852 1 96.69 260 GLY A CA 1
ATOM 1827 C C . GLY A 1 260 ? 22.109 -8.141 7.406 1 96.69 260 GLY A C 1
ATOM 1828 O O . GLY A 1 260 ? 22.875 -7.727 6.535 1 96.69 260 GLY A O 1
ATOM 1829 N N . ILE A 1 261 ? 20.875 -8.508 7.148 1 97.69 261 ILE A N 1
ATOM 1830 C CA . ILE A 1 261 ? 20.328 -8.414 5.805 1 97.69 261 ILE A CA 1
ATOM 1831 C C . ILE A 1 261 ? 20.203 -6.953 5.391 1 97.69 261 ILE A C 1
ATOM 1833 O O . ILE A 1 261 ? 20.609 -6.582 4.281 1 97.69 261 ILE A O 1
ATOM 1837 N N . VAL A 1 262 ? 19.734 -6.102 6.293 1 98 262 VAL A N 1
ATOM 1838 C CA . VAL A 1 262 ? 19.562 -4.676 6.035 1 98 262 VAL A CA 1
ATOM 1839 C C . VAL A 1 262 ? 20.906 -4.043 5.715 1 98 262 VAL A C 1
ATOM 1841 O O . VAL A 1 262 ? 21.031 -3.281 4.754 1 98 262 VAL A O 1
ATOM 1844 N N . GLU A 1 263 ? 21.875 -4.352 6.52 1 97.31 263 GLU A N 1
ATOM 1845 C CA . GLU A 1 263 ? 23.219 -3.814 6.305 1 97.31 263 GLU A CA 1
ATOM 1846 C C . GLU A 1 263 ? 23.766 -4.227 4.938 1 97.31 263 GLU A C 1
ATOM 1848 O O . GLU A 1 263 ? 24.328 -3.404 4.215 1 97.31 263 GLU A O 1
ATOM 1853 N N . ALA A 1 264 ? 23.609 -5.473 4.602 1 97.75 264 ALA A N 1
ATOM 1854 C CA . ALA A 1 264 ? 24.094 -5.984 3.324 1 97.75 264 ALA A CA 1
ATOM 1855 C C . ALA A 1 264 ? 23.406 -5.285 2.152 1 97.75 264 ALA A C 1
ATOM 1857 O O . ALA A 1 264 ? 24.062 -4.93 1.166 1 97.75 264 ALA A O 1
ATOM 1858 N N . VAL A 1 265 ? 22.125 -5.094 2.223 1 98.25 265 VAL A N 1
ATOM 1859 C CA . VAL A 1 265 ? 21.375 -4.449 1.154 1 98.25 265 VAL A CA 1
ATOM 1860 C C . VAL A 1 265 ? 21.781 -2.98 1.048 1 98.25 265 VAL A C 1
ATOM 1862 O O . VAL A 1 265 ? 22.016 -2.475 -0.051 1 98.25 265 VAL A O 1
ATOM 1865 N N . ARG A 1 266 ? 21.922 -2.273 2.17 1 97.75 266 ARG A N 1
ATOM 1866 C CA . ARG A 1 266 ? 22.25 -0.852 2.186 1 97.75 266 ARG A CA 1
ATOM 1867 C C . ARG A 1 266 ? 23.672 -0.62 1.697 1 97.75 266 ARG A C 1
ATOM 1869 O O . ARG A 1 266 ? 24.016 0.471 1.227 1 97.75 266 ARG A O 1
ATOM 1876 N N . ALA A 1 267 ? 24.516 -1.59 1.823 1 97.81 267 ALA A N 1
ATOM 1877 C CA . ALA A 1 267 ? 25.891 -1.49 1.313 1 97.81 267 ALA A CA 1
ATOM 1878 C C . ALA A 1 267 ? 25.891 -1.327 -0.204 1 97.81 267 ALA A C 1
ATOM 1880 O O . ALA A 1 267 ? 26.781 -0.673 -0.759 1 97.81 267 ALA A O 1
ATOM 1881 N N . VAL A 1 268 ? 24.875 -1.843 -0.882 1 98 268 VAL A N 1
ATOM 1882 C CA . VAL A 1 268 ? 24.875 -1.811 -2.342 1 98 268 VAL A CA 1
ATOM 1883 C C . VAL A 1 268 ? 23.812 -0.837 -2.84 1 98 268 VAL A C 1
ATOM 1885 O O . VAL A 1 268 ? 23.906 -0.328 -3.959 1 98 268 VAL A O 1
ATOM 1888 N N . VAL A 1 269 ? 22.797 -0.612 -2.053 1 98 269 VAL A N 1
ATOM 1889 C CA . VAL A 1 269 ? 21.781 0.388 -2.326 1 98 269 VAL A CA 1
ATOM 1890 C C . VAL A 1 269 ? 21.594 1.287 -1.106 1 98 269 VAL A C 1
ATOM 1892 O O . VAL A 1 269 ? 20.609 1.163 -0.379 1 98 269 VAL A O 1
ATOM 1895 N N . PRO A 1 270 ? 22.406 2.223 -0.91 1 97.31 270 PRO A N 1
ATOM 1896 C CA . PRO A 1 270 ? 22.453 3.01 0.324 1 97.31 270 PRO A CA 1
ATOM 1897 C C . PRO A 1 270 ? 21.141 3.758 0.589 1 97.31 270 PRO A C 1
ATOM 1899 O O . PRO A 1 270 ? 20.75 3.938 1.746 1 97.31 270 PRO A O 1
ATOM 1902 N N . GLU A 1 271 ? 20.438 4.199 -0.388 1 93.44 271 GLU A N 1
ATOM 1903 C CA . GLU A 1 271 ? 19.219 4.977 -0.223 1 93.44 271 GLU A CA 1
ATOM 1904 C C . GLU A 1 271 ? 18.016 4.074 0.082 1 93.44 271 GLU A C 1
ATOM 1906 O O . GLU A 1 271 ? 16.953 4.559 0.454 1 93.44 271 GLU A O 1
ATOM 1911 N N . GLY A 1 272 ? 18.219 2.707 -0.065 1 97.06 272 GLY A N 1
ATOM 1912 C CA . GLY A 1 272 ? 17.125 1.76 0.074 1 97.06 272 GLY A CA 1
ATOM 1913 C C . GLY A 1 272 ? 16.5 1.374 -1.252 1 97.06 272 GLY A C 1
ATOM 1914 O O . GLY A 1 272 ? 16.844 1.937 -2.295 1 97.06 272 GLY A O 1
ATOM 1915 N N . VAL A 1 273 ? 15.641 0.406 -1.177 1 98.19 273 VAL A N 1
ATOM 1916 C CA . VAL A 1 273 ? 15.031 -0.099 -2.404 1 98.19 273 VAL A CA 1
ATOM 1917 C C . VAL A 1 273 ? 13.625 0.469 -2.557 1 98.19 273 VAL A C 1
ATOM 1919 O O . VAL A 1 273 ? 12.961 0.767 -1.562 1 98.19 273 VAL A O 1
ATOM 1922 N N . ASP A 1 274 ? 13.141 0.565 -3.816 1 96.88 274 ASP A N 1
ATOM 1923 C CA . ASP A 1 274 ? 11.812 1.092 -4.129 1 96.88 274 ASP A CA 1
ATOM 1924 C C . ASP A 1 274 ? 10.734 0.033 -3.906 1 96.88 274 ASP A C 1
ATOM 1926 O O . ASP A 1 274 ? 9.578 0.365 -3.643 1 96.88 274 ASP A O 1
ATOM 1930 N N . GLY A 1 275 ? 11.156 -1.174 -4.051 1 98.12 275 GLY A N 1
ATOM 1931 C CA . GLY A 1 275 ? 10.211 -2.271 -3.906 1 98.12 275 GLY A CA 1
ATOM 1932 C C . GLY A 1 275 ? 10.859 -3.553 -3.42 1 98.12 275 GLY A C 1
ATOM 1933 O O . GLY A 1 275 ? 11.992 -3.859 -3.787 1 98.12 275 GLY A O 1
ATOM 1934 N N . VAL A 1 276 ? 10.125 -4.27 -2.588 1 98.81 276 VAL A N 1
ATOM 1935 C CA . VAL A 1 276 ? 10.539 -5.598 -2.141 1 98.81 276 VAL A CA 1
ATOM 1936 C C . VAL A 1 276 ? 9.469 -6.625 -2.516 1 98.81 276 VAL A C 1
ATOM 1938 O O . VAL A 1 276 ? 8.281 -6.418 -2.248 1 98.81 276 VAL A O 1
ATOM 1941 N N . VAL A 1 277 ? 9.875 -7.66 -3.195 1 98.81 277 VAL A N 1
ATOM 1942 C CA . VAL A 1 277 ? 9.039 -8.852 -3.367 1 98.81 277 VAL A CA 1
ATOM 1943 C C . VAL A 1 277 ? 9.461 -9.922 -2.363 1 98.81 277 VAL A C 1
ATOM 1945 O O . VAL A 1 277 ? 10.5 -10.562 -2.527 1 98.81 277 VAL A O 1
ATOM 1948 N N . GLU A 1 278 ? 8.688 -10.094 -1.35 1 98.44 278 GLU A N 1
ATOM 1949 C CA . GLU A 1 278 ? 8.992 -11.023 -0.267 1 98.44 278 GLU A CA 1
ATOM 1950 C C . GLU A 1 278 ? 8.211 -12.328 -0.428 1 98.44 278 GLU A C 1
ATOM 1952 O O . GLU A 1 278 ? 6.984 -12.344 -0.307 1 98.44 278 GLU A O 1
ATOM 1957 N N . THR A 1 279 ? 8.898 -13.398 -0.724 1 97.25 279 THR A N 1
ATOM 1958 C CA . THR A 1 279 ? 8.219 -14.648 -1.045 1 97.25 279 THR A CA 1
ATOM 1959 C C . THR A 1 279 ? 8.531 -15.719 -0.002 1 97.25 279 THR A C 1
ATOM 1961 O O . THR A 1 279 ? 8 -16.828 -0.07 1 97.25 279 THR A O 1
ATOM 1964 N N . THR A 1 280 ? 9.328 -15.445 0.993 1 95.19 280 THR A N 1
ATOM 1965 C CA . THR A 1 280 ? 9.805 -16.469 1.91 1 95.19 280 THR A CA 1
ATOM 1966 C C . THR A 1 280 ? 8.844 -16.641 3.078 1 95.19 280 THR A C 1
ATOM 1968 O O . THR A 1 280 ? 8.625 -17.766 3.547 1 95.19 280 THR A O 1
ATOM 1971 N N . GLY A 1 281 ? 8.391 -15.57 3.594 1 93.56 281 GLY A N 1
ATOM 1972 C CA . GLY A 1 281 ? 7.578 -15.602 4.801 1 93.56 281 GLY A CA 1
ATOM 1973 C C . GLY A 1 281 ? 8.398 -15.758 6.066 1 93.56 281 GLY A C 1
ATOM 1974 O O . GLY A 1 281 ? 7.852 -15.75 7.172 1 93.56 281 GLY A O 1
ATOM 1975 N N . ALA A 1 282 ? 9.672 -15.898 5.914 1 93.12 282 ALA A N 1
ATOM 1976 C CA . ALA A 1 282 ? 10.531 -15.992 7.09 1 93.12 282 ALA A CA 1
ATOM 1977 C C . ALA A 1 282 ? 10.57 -14.672 7.852 1 93.12 282 ALA A C 1
ATOM 1979 O O . ALA A 1 282 ? 10.859 -13.625 7.273 1 93.12 282 ALA A O 1
ATOM 1980 N N . GLU A 1 283 ? 10.32 -14.789 9.086 1 91.69 283 GLU A N 1
ATOM 1981 C CA . GLU A 1 283 ? 10.141 -13.586 9.898 1 91.69 283 GLU A CA 1
ATOM 1982 C C . GLU A 1 283 ? 11.344 -12.648 9.758 1 91.69 283 GLU A C 1
ATOM 1984 O O . GLU A 1 283 ? 11.172 -11.438 9.594 1 91.69 283 GLU A O 1
ATOM 1989 N N . VAL A 1 284 ? 12.508 -13.18 9.852 1 93.38 284 VAL A N 1
ATOM 1990 C CA . VAL A 1 284 ? 13.734 -12.383 9.797 1 93.38 284 VAL A CA 1
ATOM 1991 C C . VAL A 1 284 ? 13.805 -11.648 8.461 1 93.38 284 VAL A C 1
ATOM 1993 O O . VAL A 1 284 ? 14.188 -10.477 8.414 1 93.38 284 VAL A O 1
ATOM 1996 N N . VAL A 1 285 ? 13.445 -12.281 7.387 1 96.12 285 VAL A N 1
ATOM 1997 C CA . VAL A 1 285 ? 13.523 -11.695 6.051 1 96.12 285 VAL A CA 1
ATOM 1998 C C . VAL A 1 285 ? 12.406 -10.664 5.871 1 96.12 285 VAL A C 1
ATOM 2000 O O . VAL A 1 285 ? 12.633 -9.594 5.305 1 96.12 285 VAL A O 1
ATOM 2003 N N . VAL A 1 286 ? 11.25 -11.008 6.383 1 96.56 286 VAL A N 1
ATOM 2004 C CA . VAL A 1 286 ? 10.117 -10.078 6.328 1 96.56 286 VAL A CA 1
ATOM 2005 C C . VAL A 1 286 ? 10.469 -8.789 7.066 1 96.56 286 VAL A C 1
ATOM 2007 O O . VAL A 1 286 ? 10.234 -7.691 6.559 1 96.56 286 VAL A O 1
ATOM 2010 N N . GLN A 1 287 ? 11.055 -8.906 8.227 1 96.31 287 GLN A N 1
ATOM 2011 C CA . GLN A 1 287 ? 11.477 -7.75 9 1 96.31 287 GLN A CA 1
ATOM 2012 C C . GLN A 1 287 ? 12.5 -6.918 8.242 1 96.31 287 GLN A C 1
ATOM 2014 O O . GLN A 1 287 ? 12.383 -5.691 8.156 1 96.31 287 GLN A O 1
ATOM 2019 N N . ALA A 1 288 ? 13.477 -7.523 7.668 1 97.69 288 ALA A N 1
ATOM 2020 C CA . ALA A 1 288 ? 14.484 -6.82 6.883 1 97.69 288 ALA A CA 1
ATOM 2021 C C . ALA A 1 288 ? 13.859 -6.117 5.68 1 97.69 288 ALA A C 1
ATOM 2023 O O . ALA A 1 288 ? 14.219 -4.984 5.359 1 97.69 288 ALA A O 1
ATOM 2024 N N . SER A 1 289 ? 12.898 -6.797 5.07 1 98.12 289 SER A N 1
ATOM 2025 C CA . SER A 1 289 ? 12.234 -6.289 3.873 1 98.12 289 SER A CA 1
ATOM 2026 C C . SER A 1 289 ? 11.547 -4.957 4.145 1 98.12 289 SER A C 1
ATOM 2028 O O . SER A 1 289 ? 11.523 -4.074 3.279 1 98.12 289 SER A O 1
ATOM 2030 N N . MET A 1 290 ? 11.055 -4.781 5.305 1 98 290 MET A N 1
ATOM 2031 C CA . MET A 1 290 ? 10.312 -3.57 5.656 1 98 290 MET A CA 1
ATOM 2032 C C . MET A 1 290 ? 11.266 -2.463 6.094 1 98 290 MET A C 1
ATOM 2034 O O . MET A 1 290 ? 10.883 -1.291 6.133 1 98 290 MET A O 1
ATOM 2038 N N . ARG A 1 291 ? 12.492 -2.811 6.418 1 98.06 291 ARG A N 1
ATOM 2039 C CA . ARG A 1 291 ? 13.438 -1.853 6.988 1 98.06 291 ARG A CA 1
ATOM 2040 C C . ARG A 1 291 ? 14.438 -1.379 5.938 1 98.06 291 ARG A C 1
ATOM 2042 O O . ARG A 1 291 ? 15.258 -0.506 6.211 1 98.06 291 ARG A O 1
ATOM 2049 N N . VAL A 1 292 ? 14.336 -1.922 4.684 1 98.38 292 VAL A N 1
ATOM 2050 C CA . VAL A 1 292 ? 15.32 -1.585 3.656 1 98.38 292 VAL A CA 1
ATOM 2051 C C . VAL A 1 292 ? 14.68 -0.657 2.621 1 98.38 292 VAL A C 1
ATOM 2053 O O . VAL A 1 292 ? 15.289 -0.361 1.59 1 98.38 292 VAL A O 1
ATOM 2056 N N . LEU A 1 293 ? 13.523 -0.171 2.859 1 97.75 293 LEU A N 1
ATOM 2057 C CA . LEU A 1 293 ? 12.789 0.613 1.877 1 97.75 293 LEU A CA 1
ATOM 2058 C C . LEU A 1 293 ? 13.359 2.021 1.761 1 97.75 293 LEU A C 1
ATOM 2060 O O . LEU A 1 293 ? 13.766 2.615 2.764 1 97.75 293 LEU A O 1
ATOM 2064 N N . ALA A 1 294 ? 13.391 2.516 0.535 1 95.69 294 ALA A N 1
ATOM 2065 C CA . ALA A 1 294 ? 13.586 3.943 0.293 1 95.69 294 ALA A CA 1
ATOM 2066 C C . ALA A 1 294 ? 12.312 4.727 0.597 1 95.69 294 ALA A C 1
ATOM 2068 O O . ALA A 1 294 ? 11.266 4.137 0.878 1 95.69 294 ALA A O 1
ATOM 2069 N N . TRP A 1 295 ? 12.398 6.074 0.587 1 93.56 295 TRP A N 1
ATOM 2070 C CA . TRP A 1 295 ? 11.211 6.91 0.762 1 93.56 295 TRP A CA 1
ATOM 2071 C C . TRP A 1 295 ? 10.133 6.543 -0.254 1 93.56 295 TRP A C 1
ATOM 2073 O O . TRP A 1 295 ? 10.406 6.457 -1.453 1 93.56 295 TRP A O 1
ATOM 2083 N N . GLY A 1 296 ? 8.977 6.242 0.258 1 92.5 296 GLY A N 1
ATOM 2084 C CA . GLY A 1 296 ? 7.871 5.891 -0.617 1 92.5 296 GLY A CA 1
ATOM 2085 C C . GLY A 1 296 ? 7.922 4.449 -1.093 1 92.5 296 GLY A C 1
ATOM 2086 O O . GLY A 1 296 ? 7.102 4.031 -1.915 1 92.5 296 GLY A O 1
ATOM 2087 N N . GLY A 1 297 ? 8.938 3.678 -0.572 1 95.56 297 GLY A N 1
ATOM 2088 C CA . GLY A 1 297 ? 9.094 2.295 -0.994 1 95.56 297 GLY A CA 1
ATOM 2089 C C . GLY A 1 297 ? 7.957 1.398 -0.546 1 95.56 297 GLY A C 1
ATOM 2090 O O . GLY A 1 297 ? 7.184 1.766 0.338 1 95.56 297 GLY A O 1
ATOM 2091 N N . GLN A 1 298 ? 7.852 0.189 -1.146 1 97.12 298 GLN A N 1
ATOM 2092 C CA . GLN A 1 298 ? 6.75 -0.714 -0.817 1 97.12 298 GLN A CA 1
ATOM 2093 C C . GLN A 1 298 ? 7.23 -2.16 -0.746 1 97.12 298 GLN A C 1
ATOM 2095 O O . GLN A 1 298 ? 8.164 -2.545 -1.452 1 97.12 298 GLN A O 1
ATOM 2100 N N . VAL A 1 299 ? 6.621 -2.879 0.114 1 98.12 299 VAL A N 1
ATOM 2101 C CA . VAL A 1 299 ? 6.879 -4.312 0.227 1 98.12 299 VAL A CA 1
ATOM 2102 C C . VAL A 1 299 ? 5.641 -5.094 -0.202 1 98.12 299 VAL A C 1
ATOM 2104 O O . VAL A 1 299 ? 4.516 -4.715 0.123 1 98.12 299 VAL A O 1
ATOM 2107 N N . VAL A 1 300 ? 5.867 -6.074 -1.009 1 97.94 300 VAL A N 1
ATOM 2108 C CA . VAL A 1 300 ? 4.852 -7.047 -1.402 1 97.94 300 VAL A CA 1
ATOM 2109 C C . VAL A 1 300 ? 5.027 -8.336 -0.6 1 97.94 300 VAL A C 1
ATOM 2111 O O . VAL A 1 300 ? 6.078 -8.977 -0.669 1 97.94 300 VAL A O 1
ATOM 2114 N N . LEU A 1 301 ? 4.051 -8.633 0.15 1 97.38 301 LEU A N 1
ATOM 2115 C CA . LEU A 1 301 ? 4.047 -9.883 0.902 1 97.38 301 LEU A CA 1
ATOM 2116 C C . LEU A 1 301 ? 3.232 -10.945 0.179 1 97.38 301 LEU A C 1
ATOM 2118 O O . LEU A 1 301 ? 2.031 -10.773 -0.044 1 97.38 301 LEU A O 1
ATOM 2122 N N . LEU A 1 302 ? 3.879 -12.031 -0.109 1 96.19 302 LEU A N 1
ATOM 2123 C CA . LEU A 1 302 ? 3.236 -13.047 -0.938 1 96.19 302 LEU A CA 1
ATOM 2124 C C . LEU A 1 302 ? 3.074 -14.352 -0.171 1 96.19 302 LEU A C 1
ATOM 2126 O O . LEU A 1 302 ? 2.221 -15.18 -0.51 1 96.19 302 LEU A O 1
ATOM 2130 N N . ALA A 1 303 ? 3.895 -14.586 0.823 1 91.06 303 ALA A N 1
ATOM 2131 C CA . ALA A 1 303 ? 3.854 -15.844 1.565 1 91.06 303 ALA A CA 1
ATOM 2132 C C . ALA A 1 303 ? 2.689 -15.859 2.553 1 91.06 303 ALA A C 1
ATOM 2134 O O . ALA A 1 303 ? 2.174 -14.812 2.932 1 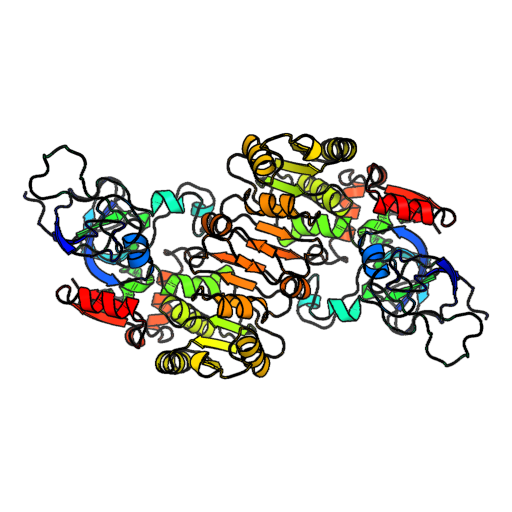91.06 303 ALA A O 1
ATOM 2135 N N . GLN A 1 304 ? 2.334 -17.062 2.869 1 83 304 GLN A N 1
ATOM 2136 C CA . GLN A 1 304 ? 1.345 -17.172 3.934 1 83 304 GLN A CA 1
ATOM 2137 C C . GLN A 1 304 ? 1.906 -16.672 5.262 1 83 304 GLN A C 1
ATOM 2139 O O . GLN A 1 304 ? 3.045 -16.984 5.617 1 83 304 GLN A O 1
ATOM 2144 N N . GLY A 1 305 ? 1.15 -15.875 5.859 1 75.06 305 GLY A N 1
ATOM 2145 C CA . GLY A 1 305 ? 1.611 -15.266 7.098 1 75.06 305 GLY A CA 1
ATOM 2146 C C . GLY A 1 305 ? 1.334 -16.125 8.32 1 75.06 305 GLY A C 1
ATOM 2147 O O . GLY A 1 305 ? 0.611 -17.109 8.234 1 75.06 305 GLY A O 1
ATOM 2148 N N . PRO A 1 306 ? 1.993 -15.703 9.375 1 79.5 306 PRO A N 1
ATOM 2149 C CA . PRO A 1 306 ? 1.757 -16.391 10.641 1 79.5 306 PRO A CA 1
ATOM 2150 C C . PRO A 1 306 ? 0.323 -16.234 11.141 1 79.5 306 PRO A C 1
ATOM 2152 O O . PRO A 1 306 ? -0.307 -15.203 10.906 1 79.5 306 PRO A O 1
ATOM 2155 N N . GLN A 1 307 ? -0.177 -17.25 11.812 1 78.75 307 GLN A N 1
ATOM 2156 C CA . GLN A 1 307 ? -1.546 -17.266 12.32 1 78.75 307 GLN A CA 1
ATOM 2157 C C . GLN A 1 307 ? -1.757 -16.188 13.375 1 78.75 307 GLN A C 1
ATOM 2159 O O . GLN A 1 307 ? -2.828 -15.578 13.438 1 78.75 307 GLN A O 1
ATOM 2164 N N . ASP A 1 308 ? -0.723 -15.883 14.102 1 83.19 308 ASP A N 1
ATOM 2165 C CA . ASP A 1 308 ? -0.859 -14.961 15.219 1 83.19 308 ASP A CA 1
ATOM 2166 C C . ASP A 1 308 ? -0.637 -13.516 14.773 1 83.19 308 ASP A C 1
ATOM 2168 O O . ASP A 1 308 ? -0.599 -12.602 15.602 1 83.19 308 ASP A O 1
ATOM 2172 N N . GLY A 1 309 ? -0.513 -13.367 13.578 1 90.19 309 GLY A N 1
ATOM 2173 C CA . GLY A 1 309 ? -0.257 -12.016 13.094 1 90.19 309 GLY A CA 1
ATOM 2174 C C . GLY A 1 309 ? 1.215 -11.742 12.859 1 90.19 309 GLY A C 1
ATOM 2175 O O . GLY A 1 309 ? 2.051 -12.641 12.984 1 90.19 309 GLY A O 1
ATOM 2176 N N . LEU A 1 310 ? 1.444 -10.539 12.391 1 91.69 310 LEU A N 1
ATOM 2177 C CA . LEU A 1 310 ? 2.799 -10.102 12.07 1 91.69 310 LEU A CA 1
ATOM 2178 C C . LEU A 1 310 ? 3.127 -8.781 12.766 1 91.69 310 LEU A C 1
ATOM 2180 O O . LEU A 1 310 ? 2.354 -7.824 12.688 1 91.69 310 LEU A O 1
ATOM 2184 N N . GLN A 1 311 ? 4.16 -8.82 13.5 1 93.19 311 GLN A N 1
ATOM 2185 C CA . GLN A 1 311 ? 4.668 -7.562 14.039 1 93.19 311 GLN A CA 1
ATOM 2186 C C . GLN A 1 311 ? 5.41 -6.762 12.977 1 93.19 311 GLN A C 1
ATOM 2188 O O . GLN A 1 311 ? 6.355 -7.266 12.359 1 93.19 311 GLN A O 1
ATOM 2193 N N . ILE A 1 312 ? 5.004 -5.527 12.766 1 94.5 312 ILE A N 1
ATOM 2194 C CA . ILE A 1 312 ? 5.703 -4.738 11.758 1 94.5 312 ILE A CA 1
ATOM 2195 C C . ILE A 1 312 ? 6.461 -3.598 12.43 1 94.5 312 ILE A C 1
ATOM 2197 O O . ILE A 1 312 ? 6.043 -3.096 13.477 1 94.5 312 ILE A O 1
ATOM 2201 N N . PRO A 1 313 ? 7.582 -3.225 11.867 1 95.94 313 PRO A N 1
ATOM 2202 C CA . PRO A 1 313 ? 8.328 -2.066 12.367 1 95.94 313 PRO A CA 1
ATOM 2203 C C . PRO A 1 313 ? 7.68 -0.737 11.984 1 95.94 313 PRO A C 1
ATOM 2205 O O . PRO A 1 313 ? 8.148 -0.053 11.078 1 95.94 313 PRO A O 1
ATOM 2208 N N . TYR A 1 314 ? 6.723 -0.388 12.719 1 95.19 314 TYR A N 1
ATOM 2209 C CA . TYR A 1 314 ? 5.852 0.746 12.438 1 95.19 314 TYR A CA 1
ATOM 2210 C C . TYR A 1 314 ? 6.664 2.012 12.195 1 95.19 314 TYR A C 1
ATOM 2212 O O . TYR A 1 314 ? 6.465 2.703 11.188 1 95.19 314 TYR A O 1
ATOM 2220 N N . GLN A 1 315 ? 7.551 2.34 13.023 1 93.38 315 GLN A N 1
ATOM 2221 C CA . GLN A 1 315 ? 8.305 3.584 12.945 1 93.38 315 GLN A CA 1
ATOM 2222 C C . GLN A 1 315 ? 9.18 3.615 11.695 1 93.38 315 GLN A C 1
ATOM 2224 O O . GLN A 1 315 ? 9.281 4.645 11.023 1 93.38 315 GLN A O 1
ATOM 2229 N N . ASP A 1 316 ? 9.828 2.453 11.406 1 94.56 316 ASP A N 1
ATOM 2230 C CA . ASP A 1 316 ? 10.656 2.369 10.211 1 94.56 316 ASP A CA 1
ATOM 2231 C C . ASP A 1 316 ? 9.828 2.646 8.953 1 94.56 316 ASP A C 1
ATOM 2233 O O . ASP A 1 316 ? 10.266 3.381 8.062 1 94.56 316 ASP A O 1
ATOM 2237 N N . LEU A 1 317 ? 8.641 2.078 8.883 1 96.81 317 LEU A N 1
ATOM 2238 C CA . LEU A 1 317 ? 7.77 2.262 7.73 1 96.81 317 LEU A CA 1
ATOM 2239 C C . LEU A 1 317 ? 7.258 3.697 7.66 1 96.81 317 LEU A C 1
ATOM 2241 O O . LEU A 1 317 ? 7.191 4.285 6.578 1 96.81 317 LEU A O 1
ATOM 2245 N N . GLN A 1 318 ? 6.922 4.23 8.773 1 93.5 318 GLN A N 1
ATOM 2246 C CA . GLN A 1 318 ? 6.422 5.602 8.82 1 93.5 318 GLN A CA 1
ATOM 2247 C C . GLN A 1 318 ? 7.492 6.59 8.367 1 93.5 318 GLN A C 1
ATOM 2249 O O . GLN A 1 318 ? 7.191 7.559 7.66 1 93.5 318 GLN A O 1
ATOM 2254 N N . MET A 1 319 ? 8.727 6.375 8.734 1 92.12 319 MET A N 1
ATOM 2255 C CA . MET A 1 319 ? 9.828 7.289 8.469 1 92.12 319 MET A CA 1
ATOM 2256 C C . MET A 1 319 ? 10.078 7.41 6.965 1 92.12 319 MET A C 1
ATOM 2258 O O . MET A 1 319 ? 10.695 8.375 6.512 1 92.12 319 MET A O 1
ATOM 2262 N N . VAL A 1 320 ? 9.57 6.445 6.195 1 94.19 320 VAL A N 1
ATOM 2263 C CA . VAL A 1 320 ? 9.859 6.488 4.766 1 94.19 320 VAL A CA 1
ATOM 2264 C C . VAL A 1 320 ? 8.547 6.551 3.98 1 94.19 320 VAL A C 1
ATOM 2266 O O . VAL A 1 320 ? 8.531 6.363 2.762 1 94.19 320 VAL A O 1
ATOM 2269 N N . SER A 1 321 ? 7.449 6.758 4.703 1 94.06 321 SER A N 1
ATOM 2270 C CA . SER A 1 321 ? 6.148 6.699 4.043 1 94.06 321 SER A CA 1
ATOM 2271 C C . SER A 1 321 ? 5.996 5.414 3.236 1 94.06 321 SER A C 1
ATOM 2273 O O . SER A 1 321 ? 5.645 5.449 2.057 1 94.06 321 SER A O 1
ATOM 2275 N N . GLY A 1 322 ? 6.301 4.32 3.922 1 96.19 322 GLY A N 1
ATOM 2276 C CA . GLY A 1 322 ? 6.301 3.018 3.275 1 96.19 322 GLY A CA 1
ATOM 2277 C C . GLY A 1 322 ? 4.91 2.443 3.092 1 96.19 322 GLY A C 1
ATOM 2278 O O . GLY A 1 322 ? 3.939 2.957 3.656 1 96.19 322 GLY A O 1
ATOM 2279 N N . LYS A 1 323 ? 4.84 1.366 2.26 1 97.25 323 LYS A N 1
ATOM 2280 C CA . LYS A 1 323 ? 3.594 0.651 1.999 1 97.25 323 LYS A CA 1
ATOM 2281 C C . LYS A 1 323 ? 3.793 -0.858 2.111 1 97.25 323 LYS A C 1
ATOM 2283 O O . LYS A 1 323 ? 4.82 -1.387 1.687 1 97.25 323 LYS A O 1
ATOM 2288 N N . VAL A 1 324 ? 2.828 -1.479 2.686 1 97.88 324 VAL A N 1
ATOM 2289 C CA . VAL A 1 324 ? 2.795 -2.936 2.779 1 97.88 324 VAL A CA 1
ATOM 2290 C C . VAL A 1 324 ? 1.61 -3.477 1.984 1 97.88 324 VAL A C 1
ATOM 2292 O O . VAL A 1 324 ? 0.456 -3.18 2.299 1 97.88 324 VAL A O 1
ATOM 2295 N N . ASN A 1 325 ? 1.934 -4.285 0.999 1 97.44 325 ASN A N 1
ATOM 2296 C CA . ASN A 1 325 ? 0.916 -4.832 0.108 1 97.44 325 ASN A CA 1
ATOM 2297 C C . ASN A 1 325 ? 0.746 -6.336 0.308 1 97.44 325 ASN A C 1
ATOM 2299 O O . ASN A 1 325 ? 1.716 -7.09 0.223 1 97.44 325 ASN A O 1
ATOM 2303 N N . PHE A 1 326 ? -0.417 -6.656 0.571 1 96.62 326 PHE A N 1
ATOM 2304 C CA . PHE A 1 326 ? -0.777 -8.07 0.523 1 96.62 326 PHE A CA 1
ATOM 2305 C C . PHE A 1 326 ? -1.324 -8.438 -0.85 1 96.62 326 PHE A C 1
ATOM 2307 O O . PHE A 1 326 ? -2.387 -7.965 -1.251 1 96.62 326 PHE A O 1
ATOM 2314 N N . VAL A 1 327 ? -0.568 -9.312 -1.509 1 95.12 327 VAL A N 1
ATOM 2315 C CA . VAL A 1 327 ? -0.828 -9.453 -2.938 1 95.12 327 VAL A CA 1
ATOM 2316 C C . VAL A 1 327 ? -1.225 -10.891 -3.258 1 95.12 327 VAL A C 1
ATOM 2318 O O . VAL A 1 327 ? -0.638 -11.836 -2.727 1 95.12 327 VAL A O 1
ATOM 2321 N N . THR A 1 328 ? -2.197 -11.008 -4.086 1 93.31 328 THR A N 1
ATOM 2322 C CA . THR A 1 328 ? -2.646 -12.289 -4.621 1 93.31 328 THR A CA 1
ATOM 2323 C C . THR A 1 328 ? -2.34 -12.391 -6.113 1 93.31 328 THR A C 1
ATOM 2325 O O . THR A 1 328 ? -2.701 -11.5 -6.887 1 93.31 328 THR A O 1
ATOM 2328 N N . MET A 1 329 ? -1.604 -13.391 -6.5 1 94.62 329 MET A N 1
ATOM 2329 C CA . MET A 1 329 ? -1.323 -13.742 -7.891 1 94.62 329 MET A CA 1
ATOM 2330 C C . MET A 1 329 ? -0.654 -12.578 -8.617 1 94.62 329 MET A C 1
ATOM 2332 O O . MET A 1 329 ? -0.902 -12.352 -9.805 1 94.62 329 MET A O 1
ATOM 2336 N N . GLY A 1 330 ? 0.088 -11.695 -7.871 1 94.81 330 GLY A N 1
ATOM 2337 C CA . GLY A 1 330 ? 0.811 -10.586 -8.484 1 94.81 330 GLY A CA 1
ATOM 2338 C C . GLY A 1 330 ? -0.102 -9.516 -9.047 1 94.81 330 GLY A C 1
ATOM 2339 O O . GLY A 1 330 ? 0.302 -8.742 -9.914 1 94.81 330 GLY A O 1
ATOM 2340 N N . GLU A 1 331 ? -1.359 -9.578 -8.594 1 92.25 331 GLU A N 1
ATOM 2341 C CA . GLU A 1 331 ? -2.365 -8.695 -9.172 1 92.25 331 GLU A CA 1
ATOM 2342 C C . GLU A 1 331 ? -2.348 -8.766 -10.695 1 92.25 331 GLU A C 1
ATOM 2344 O O . GLU A 1 331 ? -2.404 -7.73 -11.375 1 92.25 331 GLU A O 1
ATOM 2349 N N . ALA A 1 332 ? -2.277 -9.953 -11.211 1 93.12 332 ALA A N 1
ATOM 2350 C CA . ALA A 1 332 ? -2.1 -10.133 -12.648 1 93.12 332 ALA A CA 1
ATOM 2351 C C . ALA A 1 332 ? -3.385 -10.633 -13.305 1 93.12 332 ALA A C 1
ATOM 2353 O O . ALA A 1 332 ? -4.137 -11.398 -12.695 1 93.12 332 ALA A O 1
ATOM 2354 N N . ASP A 1 333 ? -3.645 -10.148 -14.461 1 92.69 333 ASP A N 1
ATOM 2355 C CA . ASP A 1 333 ? -4.57 -10.781 -15.398 1 92.69 333 ASP A CA 1
ATOM 2356 C C . ASP A 1 333 ? -3.855 -11.812 -16.266 1 92.69 333 ASP A C 1
ATOM 2358 O O . ASP A 1 333 ? -3.059 -11.461 -17.141 1 92.69 333 ASP A O 1
ATOM 2362 N N . PRO A 1 334 ? -4.172 -13.078 -16.031 1 94.62 334 PRO A N 1
ATOM 2363 C CA . PRO A 1 334 ? -3.457 -14.102 -16.797 1 94.62 334 PRO A CA 1
ATOM 2364 C C . PRO A 1 334 ? -3.6 -13.93 -18.297 1 94.62 334 PRO A C 1
ATOM 2366 O O . PRO A 1 334 ? -2.691 -14.281 -19.062 1 94.62 334 PRO A O 1
ATOM 2369 N N . GLN A 1 335 ? -4.684 -13.328 -18.734 1 93.56 335 GLN A N 1
ATOM 2370 C CA . GLN A 1 335 ? -4.918 -13.141 -20.172 1 93.56 335 GLN A CA 1
ATOM 2371 C C . GLN A 1 335 ? -3.992 -12.078 -20.75 1 93.56 335 GLN A C 1
ATOM 2373 O O . GLN A 1 335 ? -3.852 -11.961 -21.969 1 93.56 335 GLN A O 1
ATOM 2378 N N . LYS A 1 336 ? -3.357 -11.336 -19.891 1 94.38 336 LYS A N 1
ATOM 2379 C CA . LYS A 1 336 ? -2.471 -10.266 -20.344 1 94.38 336 LYS A CA 1
ATOM 2380 C C . LYS A 1 336 ? -1.017 -10.57 -20 1 94.38 336 LYS A C 1
ATOM 2382 O O . LYS A 1 336 ? -0.139 -10.508 -20.859 1 94.38 336 LYS A O 1
ATOM 2387 N N . LEU A 1 337 ? -0.767 -11.016 -18.797 1 96.5 337 LEU A N 1
ATOM 2388 C CA . LEU A 1 337 ? 0.62 -11.125 -18.359 1 96.5 337 LEU A CA 1
ATOM 2389 C C . LEU A 1 337 ? 1.248 -12.422 -18.859 1 96.5 337 LEU A C 1
ATOM 2391 O O . LEU A 1 337 ? 2.441 -12.461 -19.156 1 96.5 337 LEU A O 1
ATOM 2395 N N . VAL A 1 338 ? 0.494 -13.516 -18.953 1 97.5 338 VAL A N 1
ATOM 2396 C CA . VAL A 1 338 ? 1.062 -14.766 -19.453 1 97.5 338 VAL A CA 1
ATOM 2397 C C . VAL A 1 338 ? 1.533 -14.578 -20.891 1 97.5 338 VAL A C 1
ATOM 2399 O O . VAL A 1 338 ? 2.678 -14.898 -21.219 1 97.5 338 VAL A O 1
ATOM 2402 N N . PRO A 1 339 ? 0.715 -13.992 -21.781 1 98.12 339 PRO A N 1
ATOM 2403 C CA . PRO A 1 339 ? 1.21 -13.719 -23.125 1 98.12 339 PRO A CA 1
ATOM 2404 C C . PRO A 1 339 ? 2.463 -12.852 -23.141 1 98.12 339 PRO A C 1
ATOM 2406 O O . PRO A 1 339 ? 3.385 -13.094 -23.922 1 98.12 339 PRO A O 1
ATOM 2409 N N . LYS A 1 340 ? 2.502 -11.883 -22.281 1 98.12 340 LYS A N 1
ATOM 2410 C CA . LYS A 1 340 ? 3.678 -11.023 -22.203 1 98.12 340 LYS A CA 1
ATOM 2411 C C . LYS A 1 340 ? 4.91 -11.812 -21.766 1 98.12 340 LYS A C 1
ATOM 2413 O O . LYS A 1 340 ? 5.996 -11.633 -22.328 1 98.12 340 LYS A O 1
ATOM 2418 N N . MET A 1 341 ? 4.77 -12.672 -20.844 1 98.75 341 MET A N 1
ATOM 2419 C CA . MET A 1 341 ? 5.887 -13.484 -20.375 1 98.75 341 MET A CA 1
ATOM 2420 C C . MET A 1 341 ? 6.332 -14.461 -21.453 1 98.75 341 MET A C 1
ATOM 2422 O O . MET A 1 341 ? 7.523 -14.758 -21.578 1 98.75 341 MET A O 1
ATOM 2426 N N . ILE A 1 342 ? 5.391 -14.945 -22.203 1 98.69 342 ILE A N 1
ATOM 2427 C CA . ILE A 1 342 ? 5.738 -15.82 -23.328 1 98.69 342 ILE A CA 1
ATOM 2428 C C . ILE A 1 342 ? 6.531 -15.039 -24.359 1 98.69 342 ILE A C 1
ATOM 2430 O O . ILE A 1 342 ? 7.5 -15.547 -24.938 1 98.69 342 ILE A O 1
ATOM 2434 N N . GLU A 1 343 ? 6.125 -13.797 -24.609 1 98.56 343 GLU A N 1
ATOM 2435 C CA . GLU A 1 343 ? 6.906 -12.93 -25.484 1 98.56 343 GLU A CA 1
ATOM 2436 C C . GLU A 1 343 ? 8.328 -12.742 -24.953 1 98.56 343 GLU A C 1
ATOM 2438 O O . GLU A 1 343 ? 9.289 -12.859 -25.703 1 98.56 343 GLU A O 1
ATOM 2443 N N . TRP A 1 344 ? 8.469 -12.492 -23.703 1 98.75 344 TRP A N 1
ATOM 2444 C CA . TRP A 1 344 ? 9.789 -12.359 -23.094 1 98.75 344 TRP A CA 1
ATOM 2445 C C . TRP A 1 344 ? 10.602 -13.633 -23.266 1 98.75 344 TRP A C 1
ATOM 2447 O O . TRP A 1 344 ? 11.805 -13.578 -23.531 1 98.75 344 TRP A O 1
ATOM 2457 N N . TRP A 1 345 ? 9.945 -14.727 -23.094 1 98.5 345 TRP A N 1
ATOM 2458 C CA . TRP A 1 345 ? 10.609 -16.016 -23.25 1 98.5 345 TRP A CA 1
ATOM 2459 C C . TRP A 1 345 ? 11.109 -16.188 -24.688 1 98.5 345 TRP A C 1
ATOM 2461 O O . TRP A 1 345 ? 12.266 -16.562 -24.906 1 98.5 345 TRP A O 1
ATOM 2471 N N . ARG A 1 346 ? 10.273 -15.867 -25.625 1 97.5 346 ARG A N 1
ATOM 2472 C CA . ARG A 1 346 ? 10.641 -15.984 -27.031 1 97.5 346 ARG A CA 1
ATOM 2473 C C . ARG A 1 346 ? 11.82 -15.078 -27.359 1 97.5 346 ARG A C 1
ATOM 2475 O O . ARG A 1 346 ? 12.672 -15.438 -28.188 1 97.5 346 ARG A O 1
ATOM 2482 N N . ASP A 1 347 ? 11.906 -14 -26.656 1 97.94 347 ASP A N 1
ATOM 2483 C CA . ASP A 1 347 ? 12.961 -13.023 -26.891 1 97.94 347 ASP A CA 1
ATOM 2484 C C . ASP A 1 347 ? 14.227 -13.359 -26.109 1 97.94 347 ASP A C 1
ATOM 2486 O O . ASP A 1 347 ? 15.203 -12.617 -26.141 1 97.94 347 ASP A O 1
ATOM 2490 N N . GLY A 1 348 ? 14.18 -14.375 -25.312 1 97.94 348 GLY A N 1
ATOM 2491 C CA . GLY A 1 348 ? 15.344 -14.812 -24.547 1 97.94 348 GLY A CA 1
ATOM 2492 C C . GLY A 1 348 ? 15.516 -14.086 -23.234 1 97.94 348 GLY A C 1
ATOM 2493 O O . GLY A 1 348 ? 16.547 -14.234 -22.562 1 97.94 348 GLY A O 1
ATOM 2494 N N . LYS A 1 349 ? 14.516 -13.406 -22.828 1 98.5 349 LYS A N 1
ATOM 2495 C CA . LYS A 1 349 ? 14.617 -12.555 -21.641 1 98.5 349 LYS A CA 1
ATOM 2496 C C . LYS A 1 349 ? 13.984 -13.227 -20.422 1 98.5 349 LYS A C 1
ATOM 2498 O O . LYS A 1 349 ? 14.062 -12.703 -19.312 1 98.5 349 LYS A O 1
ATOM 2503 N N . PHE A 1 350 ? 13.422 -14.352 -20.641 1 98.44 350 PHE A N 1
ATOM 2504 C CA . PHE A 1 350 ? 12.742 -15.117 -19.594 1 98.44 350 PHE A CA 1
ATOM 2505 C C . PHE A 1 350 ? 13.016 -16.609 -19.766 1 98.44 350 PHE A C 1
ATOM 2507 O O . PHE A 1 350 ? 12.086 -17.391 -19.984 1 98.44 350 PHE A O 1
ATOM 2514 N N . PRO A 1 351 ? 14.258 -17 -19.609 1 98.31 351 PRO A N 1
ATOM 2515 C CA . PRO A 1 351 ? 14.68 -18.359 -19.953 1 98.31 351 PRO A CA 1
ATOM 2516 C C . PRO A 1 351 ? 14.172 -19.406 -18.953 1 98.31 351 PRO A C 1
ATOM 2518 O O . PRO A 1 351 ? 14.938 -19.859 -18.094 1 98.31 351 PRO A O 1
ATOM 2521 N N . LEU A 1 352 ? 13.031 -19.906 -19.156 1 98.25 352 LEU A N 1
ATOM 2522 C CA . LEU A 1 352 ? 12.344 -20.859 -18.297 1 98.25 352 LEU A CA 1
ATOM 2523 C C . LEU A 1 352 ? 13.109 -22.188 -18.25 1 98.25 352 LEU A C 1
ATOM 2525 O O . LEU A 1 352 ? 13.055 -22.891 -17.25 1 98.25 352 LEU A O 1
ATOM 2529 N N . GLU A 1 353 ? 13.82 -22.5 -19.297 1 97.69 353 GLU A N 1
ATOM 2530 C CA . GLU A 1 353 ? 14.539 -23.766 -19.391 1 97.69 353 GLU A CA 1
ATOM 2531 C C . GLU A 1 353 ? 15.602 -23.891 -18.297 1 97.69 353 GLU A C 1
ATOM 2533 O O . GLU A 1 353 ? 15.977 -25 -17.906 1 97.69 353 GLU A O 1
ATOM 2538 N N . LYS A 1 354 ? 16 -22.766 -17.766 1 97.56 354 LYS A N 1
ATOM 2539 C CA . LYS A 1 354 ? 17.031 -22.766 -16.734 1 97.56 354 LYS A CA 1
ATOM 2540 C C . LYS A 1 354 ? 16.438 -23.016 -15.359 1 97.56 354 LYS A C 1
ATOM 2542 O O . LYS A 1 354 ? 17.172 -23.219 -14.391 1 97.56 354 LYS A O 1
ATOM 2547 N N . LEU A 1 355 ? 15.109 -23.062 -15.289 1 98.12 355 LEU A N 1
ATOM 2548 C CA . LEU A 1 355 ? 14.477 -23.078 -13.977 1 98.12 355 LEU A CA 1
ATOM 2549 C C . LEU A 1 355 ? 13.57 -24.297 -13.828 1 98.12 355 LEU A C 1
ATOM 2551 O O . LEU A 1 355 ? 13.234 -24.688 -12.711 1 98.12 355 LEU A O 1
ATOM 2555 N N . VAL A 1 356 ? 13.172 -24.906 -14.922 1 98 356 VAL A N 1
ATOM 2556 C CA . VAL A 1 356 ? 12.18 -25.984 -14.93 1 98 356 VAL A CA 1
ATOM 2557 C C . VAL A 1 356 ? 12.883 -27.328 -14.977 1 98 356 VAL A C 1
ATOM 2559 O O . VAL A 1 356 ? 13.836 -27.516 -15.742 1 98 356 VAL A O 1
ATOM 2562 N N . LYS A 1 357 ? 12.477 -28.234 -14.148 1 97.94 357 LYS A N 1
ATOM 2563 C CA . LYS A 1 357 ? 12.891 -29.625 -14.203 1 97.94 357 LYS A CA 1
ATOM 2564 C C . LYS A 1 357 ? 11.695 -30.547 -14.383 1 97.94 357 LYS A C 1
ATOM 2566 O O . LYS A 1 357 ? 10.734 -30.484 -13.609 1 97.94 357 LYS A O 1
ATOM 2571 N N . ARG A 1 358 ? 11.781 -31.391 -15.359 1 97.88 358 ARG A N 1
ATOM 2572 C CA . ARG A 1 358 ? 10.664 -32.281 -15.703 1 97.88 358 ARG A CA 1
ATOM 2573 C C . ARG A 1 358 ? 10.781 -33.625 -14.984 1 97.88 358 ARG A C 1
ATOM 2575 O O . ARG A 1 358 ? 11.875 -34.156 -14.852 1 97.88 358 ARG A O 1
ATOM 2582 N N . TYR A 1 359 ? 9.695 -34.062 -14.5 1 96.44 359 TYR A N 1
ATOM 2583 C CA . TYR A 1 359 ? 9.531 -35.406 -13.914 1 96.44 359 TYR A CA 1
ATOM 2584 C C . TYR A 1 359 ? 8.383 -36.156 -14.57 1 96.44 359 TYR A C 1
ATOM 2586 O O . TYR A 1 359 ? 7.258 -35.625 -14.633 1 96.44 359 TYR A O 1
ATOM 2594 N N . PRO A 1 360 ? 8.641 -37.375 -15.008 1 94.69 360 PRO A N 1
ATOM 2595 C CA . PRO A 1 360 ? 7.488 -38.188 -15.438 1 94.69 360 PRO A CA 1
ATOM 2596 C C . PRO A 1 360 ? 6.535 -38.5 -14.289 1 94.69 360 PRO A C 1
ATOM 2598 O O . PRO A 1 360 ? 6.941 -38.5 -13.125 1 94.69 360 PRO A O 1
ATOM 2601 N N . ILE A 1 361 ? 5.309 -38.719 -14.609 1 89.56 361 ILE A N 1
ATOM 2602 C CA . ILE A 1 361 ? 4.262 -38.938 -13.617 1 89.56 361 ILE A CA 1
ATOM 2603 C C . ILE A 1 361 ? 4.656 -40.062 -12.672 1 89.56 361 ILE A C 1
ATOM 2605 O O . ILE A 1 361 ? 4.34 -40.031 -11.484 1 89.56 361 ILE A O 1
ATOM 2609 N N . GLU A 1 362 ? 5.441 -41 -13.117 1 87 362 GLU A N 1
ATOM 2610 C CA . GLU A 1 362 ? 5.887 -42.125 -12.305 1 87 362 GLU A CA 1
ATOM 2611 C C . GLU A 1 362 ? 6.816 -41.656 -11.188 1 87 362 GLU A C 1
ATOM 2613 O O . GLU A 1 362 ? 7.016 -42.406 -10.203 1 87 362 GLU A O 1
ATOM 2618 N N . GLU A 1 363 ? 7.387 -40.531 -11.391 1 91.5 363 GLU A N 1
ATOM 2619 C CA . GLU A 1 363 ? 8.312 -39.969 -10.406 1 91.5 363 GLU A CA 1
ATOM 2620 C C . GLU A 1 363 ? 7.684 -38.812 -9.648 1 91.5 363 GLU A C 1
ATOM 2622 O O . GLU A 1 363 ? 8.375 -37.875 -9.266 1 91.5 363 GLU A O 1
ATOM 2627 N N . TRP A 1 364 ? 6.438 -38.812 -9.516 1 87.19 364 TRP A N 1
ATOM 2628 C CA . TRP A 1 364 ? 5.707 -37.719 -8.914 1 87.19 364 TRP A CA 1
ATOM 2629 C C . TRP A 1 364 ? 6.203 -37.438 -7.5 1 87.19 364 TRP A C 1
ATOM 2631 O O . TRP A 1 364 ? 6.27 -36.281 -7.074 1 87.19 364 TRP A O 1
ATOM 2641 N N . GLU A 1 365 ? 6.598 -38.438 -6.723 1 87.81 365 GLU A N 1
ATOM 2642 C CA . GLU A 1 365 ? 7.086 -38.25 -5.359 1 87.81 365 GLU A CA 1
ATOM 2643 C C . GLU A 1 365 ? 8.398 -37.469 -5.348 1 87.81 365 GLU A C 1
ATOM 2645 O O . GLU A 1 365 ? 8.648 -36.688 -4.445 1 87.81 365 GLU A O 1
ATOM 2650 N N . LYS A 1 366 ? 9.172 -37.812 -6.355 1 92.25 366 LYS A N 1
ATOM 2651 C CA . LYS A 1 366 ? 10.43 -37.094 -6.477 1 92.25 366 LYS A CA 1
ATOM 2652 C C . LYS A 1 366 ? 10.188 -35.594 -6.766 1 92.25 366 LYS A C 1
ATOM 2654 O O . LYS A 1 366 ? 10.883 -34.75 -6.223 1 92.25 366 LYS A O 1
ATOM 2659 N N . ALA A 1 367 ? 9.227 -35.344 -7.598 1 93.12 367 ALA A N 1
ATOM 2660 C CA . ALA A 1 367 ? 8.891 -33.969 -7.93 1 93.12 367 ALA A CA 1
ATOM 2661 C C . ALA A 1 367 ? 8.391 -33.219 -6.699 1 93.12 367 ALA A C 1
ATOM 2663 O O . ALA A 1 367 ? 8.836 -32.094 -6.434 1 93.12 367 ALA A O 1
ATOM 2664 N N . LEU A 1 368 ? 7.555 -33.812 -5.902 1 90.44 368 LEU A N 1
ATOM 2665 C CA . LEU A 1 368 ? 7.027 -33.188 -4.691 1 90.44 368 LEU A CA 1
ATOM 2666 C C . LEU A 1 368 ? 8.133 -32.969 -3.662 1 90.44 368 LEU A C 1
ATOM 2668 O O . LEU A 1 368 ? 8.18 -31.953 -2.984 1 90.44 368 LEU A O 1
ATOM 2672 N N . GLY A 1 369 ? 8.977 -34 -3.547 1 90.94 369 GLY A N 1
ATOM 2673 C CA . GLY A 1 369 ? 10.117 -33.906 -2.646 1 90.94 369 GLY A CA 1
ATOM 2674 C C . GLY A 1 369 ? 11.055 -32.75 -3.002 1 90.94 369 GLY A C 1
ATOM 2675 O O . GLY A 1 369 ? 11.539 -32.062 -2.119 1 90.94 369 GLY A O 1
ATOM 2676 N N . ALA A 1 370 ? 11.242 -32.656 -4.273 1 93.25 370 ALA A N 1
ATOM 2677 C CA . ALA A 1 370 ? 12.109 -31.562 -4.73 1 93.25 370 ALA A CA 1
ATOM 2678 C C . ALA A 1 370 ? 11.531 -30.203 -4.352 1 93.25 370 ALA A C 1
ATOM 2680 O O . ALA A 1 370 ? 12.273 -29.297 -3.947 1 93.25 370 ALA A O 1
ATOM 2681 N N . MET A 1 371 ? 10.266 -30.016 -4.492 1 91.75 371 MET A N 1
ATOM 2682 C CA . MET A 1 371 ? 9.594 -28.781 -4.109 1 91.75 371 MET A CA 1
ATOM 2683 C C . MET A 1 371 ? 9.719 -28.547 -2.607 1 91.75 371 MET A C 1
ATOM 2685 O O . MET A 1 371 ? 10 -27.422 -2.174 1 91.75 371 MET A O 1
ATOM 2689 N N . LYS A 1 372 ? 9.602 -29.484 -1.811 1 88.38 372 LYS A N 1
ATOM 2690 C CA . LYS A 1 372 ? 9.625 -29.391 -0.354 1 88.38 372 LYS A CA 1
ATOM 2691 C C . LYS A 1 372 ? 11.031 -29.062 0.15 1 88.38 372 LYS A C 1
ATOM 2693 O O . LYS A 1 372 ? 11.195 -28.281 1.086 1 88.38 372 LYS A O 1
ATOM 2698 N N . GLU A 1 373 ? 11.984 -29.656 -0.491 1 88.69 373 GLU A N 1
ATOM 2699 C CA . GLU A 1 373 ? 13.367 -29.516 -0.044 1 88.69 373 GLU A CA 1
ATOM 2700 C C . GLU A 1 373 ? 13.898 -28.109 -0.346 1 88.69 373 GLU A C 1
ATOM 2702 O O . GLU A 1 373 ? 14.688 -27.562 0.424 1 88.69 373 GLU A O 1
ATOM 2707 N N . GLY A 1 374 ? 13.492 -27.578 -1.392 1 86.81 374 GLY A N 1
ATOM 2708 C CA . GLY A 1 374 ? 13.922 -26.25 -1.76 1 86.81 374 GLY A CA 1
ATOM 2709 C C . GLY A 1 374 ? 15.398 -26.172 -2.088 1 86.81 374 GLY A C 1
ATOM 2710 O O . GLY A 1 374 ? 16.062 -25.188 -1.754 1 86.81 374 GLY A O 1
ATOM 2711 N N . GLY A 1 375 ? 15.984 -27.125 -2.629 1 90 375 GLY A N 1
ATOM 2712 C CA . GLY A 1 375 ? 17.375 -27.141 -3.045 1 90 375 GLY A CA 1
ATOM 2713 C C . GLY A 1 375 ? 17.594 -26.547 -4.418 1 90 375 GLY A C 1
ATOM 2714 O O . GLY A 1 375 ? 17.125 -25.438 -4.707 1 90 375 GLY A O 1
ATOM 2715 N N . ASP A 1 376 ? 18.219 -27.25 -5.266 1 89.94 376 ASP A N 1
ATOM 2716 C CA . ASP A 1 376 ? 18.656 -26.719 -6.559 1 89.94 376 ASP A CA 1
ATOM 2717 C C . ASP A 1 376 ? 17.484 -26.656 -7.543 1 89.94 376 ASP A C 1
ATOM 2719 O O . ASP A 1 376 ? 17.484 -25.828 -8.461 1 89.94 376 ASP A O 1
ATOM 2723 N N . VAL A 1 377 ? 16.547 -27.562 -7.328 1 93.56 377 VAL A N 1
ATOM 2724 C CA . VAL A 1 377 ? 15.406 -27.578 -8.234 1 93.56 377 VAL A CA 1
ATOM 2725 C C . VAL A 1 377 ? 14.484 -26.406 -7.91 1 93.56 377 VAL A C 1
ATOM 2727 O O . VAL A 1 377 ? 13.953 -26.297 -6.801 1 93.56 377 VAL A O 1
ATOM 2730 N N . VAL A 1 378 ? 14.25 -25.562 -8.883 1 96.5 378 VAL A N 1
ATOM 2731 C CA . VAL A 1 378 ? 13.445 -24.359 -8.688 1 96.5 378 VAL A CA 1
ATOM 2732 C C . VAL A 1 378 ? 11.977 -24.672 -8.961 1 96.5 378 VAL A C 1
ATOM 2734 O O . VAL A 1 378 ? 11.102 -24.375 -8.133 1 96.5 378 VAL A O 1
ATOM 2737 N N . LYS A 1 379 ? 11.75 -25.328 -10.117 1 98.12 379 LYS A N 1
ATOM 2738 C CA . LYS A 1 379 ? 10.367 -25.578 -10.516 1 98.12 379 LYS A CA 1
ATOM 2739 C C . LYS A 1 379 ? 10.195 -27 -11.047 1 98.12 379 LYS A C 1
ATOM 2741 O O . LYS A 1 379 ? 10.383 -27.25 -12.234 1 98.12 379 LYS A O 1
ATOM 2746 N N . PRO A 1 380 ? 9.812 -27.906 -10.188 1 97.94 380 PRO A N 1
ATOM 2747 C CA . PRO A 1 380 ? 9.461 -29.234 -10.688 1 97.94 380 PRO A CA 1
ATOM 2748 C C . PRO A 1 380 ? 8.172 -29.25 -11.5 1 97.94 380 PRO A C 1
ATOM 2750 O O . PRO A 1 380 ? 7.184 -28.609 -11.109 1 97.94 380 PRO A O 1
ATOM 2753 N N . VAL A 1 381 ? 8.164 -29.922 -12.625 1 98.06 381 VAL A N 1
ATOM 2754 C CA . VAL A 1 381 ? 7.02 -30.031 -13.523 1 98.06 381 VAL A CA 1
ATOM 2755 C C . VAL A 1 381 ? 6.742 -31.516 -13.805 1 98.06 381 VAL A C 1
ATOM 2757 O O . VAL A 1 381 ? 7.637 -32.25 -14.219 1 98.06 381 VAL A O 1
ATOM 2760 N N . ILE A 1 382 ? 5.523 -31.844 -13.578 1 96.12 382 ILE A N 1
ATOM 2761 C CA . ILE A 1 382 ? 5.086 -33.219 -13.859 1 96.12 382 ILE A CA 1
ATOM 2762 C C . ILE A 1 382 ? 4.645 -33.312 -15.312 1 96.12 382 ILE A C 1
ATOM 2764 O O . ILE A 1 382 ? 3.809 -32.562 -15.781 1 96.12 382 ILE A O 1
ATOM 2768 N N . VAL A 1 383 ? 5.168 -34.281 -15.953 1 96.19 383 VAL A N 1
ATOM 2769 C CA . VAL A 1 383 ? 4.773 -34.562 -17.328 1 96.19 383 VAL A CA 1
ATOM 2770 C C . VAL A 1 383 ? 3.885 -35.812 -17.359 1 96.19 383 VAL A C 1
ATOM 2772 O O . VAL A 1 383 ? 4.266 -36.875 -16.859 1 96.19 383 VAL A O 1
ATOM 2775 N N . TRP A 1 384 ? 2.723 -35.625 -17.906 1 92.25 384 TRP A N 1
ATOM 2776 C CA . TRP A 1 384 ? 1.738 -36.719 -17.938 1 92.25 384 TRP A CA 1
ATOM 2777 C C . TRP A 1 384 ? 1.99 -37.656 -19.125 1 92.25 384 TRP A C 1
ATOM 2779 O O . TRP A 1 384 ? 2.357 -37.188 -20.219 1 92.25 384 TRP A O 1
ATOM 2789 N N . MET B 1 1 ? 18.5 48.938 13.812 1 28.44 1 MET B N 1
ATOM 2790 C CA . MET B 1 1 ? 17.062 48.75 13.852 1 28.44 1 MET B CA 1
ATOM 2791 C C . MET B 1 1 ? 16.688 47.562 14.727 1 28.44 1 MET B C 1
ATOM 2793 O O . MET B 1 1 ? 17.156 46.438 14.508 1 28.44 1 MET B O 1
ATOM 2797 N N . THR B 1 2 ? 16.422 47.719 15.977 1 34.66 2 THR B N 1
ATOM 2798 C CA . THR B 1 2 ? 16.188 46.688 17 1 34.66 2 THR B CA 1
ATOM 2799 C C . THR B 1 2 ? 15.164 45.656 16.516 1 34.66 2 THR B C 1
ATOM 2801 O O . THR B 1 2 ? 14.102 46.031 16.016 1 34.66 2 THR B O 1
ATOM 2804 N N . SER B 1 3 ? 15.586 44.469 16.172 1 43.16 3 SER B N 1
ATOM 2805 C CA . SER B 1 3 ? 14.648 43.469 15.68 1 43.16 3 SER B CA 1
ATOM 2806 C C . SER B 1 3 ? 13.422 43.375 16.578 1 43.16 3 SER B C 1
ATOM 2808 O O . SER B 1 3 ? 13.547 43.344 17.812 1 43.16 3 SER B O 1
ATOM 2810 N N . PRO B 1 4 ? 12.289 43.875 16.172 1 46.28 4 PRO B N 1
ATOM 2811 C CA . PRO B 1 4 ? 11.102 43.875 17.031 1 46.28 4 PRO B CA 1
ATOM 2812 C C . PRO B 1 4 ? 10.922 42.531 17.781 1 46.28 4 PRO B C 1
ATOM 2814 O O . PRO B 1 4 ? 11.336 41.5 17.281 1 46.28 4 PRO B O 1
ATOM 2817 N N . THR B 1 5 ? 10.961 42.75 19.141 1 48.12 5 THR B N 1
ATOM 2818 C CA . THR B 1 5 ? 10.719 41.625 20.047 1 48.12 5 THR B CA 1
ATOM 2819 C C . THR B 1 5 ? 9.383 40.938 19.734 1 48.12 5 THR B C 1
ATOM 2821 O O . THR B 1 5 ? 8.461 41.594 19.234 1 48.12 5 THR B O 1
ATOM 2824 N N . GLU B 1 6 ? 9.414 39.719 19.344 1 61.22 6 GLU B N 1
ATOM 2825 C CA . GLU B 1 6 ? 8.125 39.094 19.047 1 61.22 6 GLU B CA 1
ATOM 2826 C C . GLU B 1 6 ? 7.746 38.062 20.125 1 61.22 6 GLU B C 1
ATOM 2828 O O . GLU B 1 6 ? 8.617 37.5 20.781 1 61.22 6 GLU B O 1
ATOM 2833 N N . THR B 1 7 ? 6.527 38.156 20.594 1 61.72 7 THR B N 1
ATOM 2834 C CA . THR B 1 7 ? 5.945 37.188 21.5 1 61.72 7 THR B CA 1
ATOM 2835 C C . THR B 1 7 ? 5.867 35.812 20.828 1 61.72 7 THR B C 1
ATOM 2837 O O . THR B 1 7 ? 5.414 35.688 19.688 1 61.72 7 THR B O 1
ATOM 2840 N N . LEU B 1 8 ? 6.625 34.875 21.359 1 70.12 8 LEU B N 1
ATOM 2841 C CA . LEU B 1 8 ? 6.613 33.531 20.844 1 70.12 8 LEU B CA 1
ATOM 2842 C C . LEU B 1 8 ? 6.27 32.531 21.938 1 70.12 8 LEU B C 1
ATOM 2844 O O . LEU B 1 8 ? 6.461 32.812 23.125 1 70.12 8 LEU B O 1
ATOM 2848 N N . ALA B 1 9 ? 5.598 31.469 21.516 1 72.56 9 ALA B N 1
ATOM 2849 C CA . ALA B 1 9 ? 5.453 30.312 22.391 1 72.56 9 ALA B CA 1
ATOM 2850 C C . ALA B 1 9 ? 6.605 29.344 22.203 1 72.56 9 ALA B C 1
ATOM 2852 O O . ALA B 1 9 ? 6.77 28.766 21.125 1 72.56 9 ALA B O 1
ATOM 2853 N N . ILE B 1 10 ? 7.477 29.25 23.203 1 72.25 10 ILE B N 1
ATOM 2854 C CA . ILE B 1 10 ? 8.695 28.453 23.125 1 72.25 10 ILE B CA 1
ATOM 2855 C C . ILE B 1 10 ? 8.578 27.234 24.047 1 72.25 10 ILE B C 1
ATOM 2857 O O . ILE B 1 10 ? 7.941 27.312 25.109 1 72.25 10 ILE B O 1
ATOM 2861 N N . VAL B 1 11 ? 9.039 26.141 23.547 1 70.94 11 VAL B N 1
ATOM 2862 C CA . VAL B 1 11 ? 9.289 25 24.406 1 70.94 11 VAL B CA 1
ATOM 2863 C C . VAL B 1 11 ? 10.664 25.125 25.047 1 70.94 11 VAL B C 1
ATOM 2865 O O . VAL B 1 11 ? 11.688 24.984 24.375 1 70.94 11 VAL B O 1
ATOM 2868 N N . ALA B 1 12 ? 10.711 25.562 26.297 1 64.5 12 ALA B N 1
ATOM 2869 C CA . ALA B 1 12 ? 11.953 25.891 26.984 1 64.5 12 ALA B CA 1
ATOM 2870 C C . ALA B 1 12 ? 12.711 24.641 27.391 1 64.5 12 ALA B C 1
ATOM 2872 O O . ALA B 1 12 ? 13.945 24.594 27.328 1 64.5 12 ALA B O 1
ATOM 2873 N N . SER B 1 13 ? 12.086 23.609 28 1 64.38 13 SER B N 1
ATOM 2874 C CA . SER B 1 13 ? 12.727 22.375 28.422 1 64.38 13 SER B CA 1
ATOM 2875 C C . SER B 1 13 ? 12.109 21.172 27.703 1 64.38 13 SER B C 1
ATOM 2877 O O . SER B 1 13 ? 11.203 20.531 28.234 1 64.38 13 SER B O 1
ATOM 2879 N N . PRO B 1 14 ? 12.734 20.984 26.531 1 60.03 14 PRO B N 1
ATOM 2880 C CA . PRO B 1 14 ? 12.156 19.844 25.797 1 60.03 14 PRO B CA 1
ATOM 2881 C C . PRO B 1 14 ? 12.398 18.516 26.484 1 60.03 14 PRO B C 1
ATOM 2883 O O . PRO B 1 14 ? 13.469 18.297 27.062 1 60.03 14 PRO B O 1
ATOM 2886 N N . GLY B 1 15 ? 11.367 17.672 26.641 1 58.59 15 GLY B N 1
ATOM 2887 C CA . GLY B 1 15 ? 11.484 16.359 27.25 1 58.59 15 GLY B CA 1
ATOM 2888 C C . GLY B 1 15 ? 10.938 16.297 28.656 1 58.59 15 GLY B C 1
ATOM 2889 O O . GLY B 1 15 ? 10.938 15.227 29.281 1 58.59 15 GLY B O 1
ATOM 2890 N N . ALA B 1 16 ? 10.617 17.484 29.234 1 57.62 16 ALA B N 1
ATOM 2891 C CA . ALA B 1 16 ? 10.023 17.422 30.562 1 57.62 16 ALA B CA 1
ATOM 2892 C C . ALA B 1 16 ? 8.648 16.75 30.531 1 57.62 16 ALA B C 1
ATOM 2894 O O . ALA B 1 16 ? 7.996 16.719 29.484 1 57.62 16 ALA B O 1
ATOM 2895 N N . PRO B 1 17 ? 8.344 15.93 31.453 1 55.47 17 PRO B N 1
ATOM 2896 C CA . PRO B 1 17 ? 7.078 15.188 31.469 1 55.47 17 PRO B CA 1
ATOM 2897 C C . PRO B 1 17 ? 5.895 16.031 31 1 55.47 17 PRO B C 1
ATOM 2899 O O . PRO B 1 17 ? 4.973 15.508 30.375 1 55.47 17 PRO B O 1
ATOM 2902 N N . ALA B 1 18 ? 5.738 17.328 31.391 1 56.25 18 ALA B N 1
ATOM 2903 C CA . ALA B 1 18 ? 4.715 18.219 30.875 1 56.25 18 ALA B CA 1
ATOM 2904 C C . ALA B 1 18 ? 5.34 19.406 30.141 1 56.25 18 ALA B C 1
ATOM 2906 O O . ALA B 1 18 ? 5.742 20.391 30.766 1 56.25 18 ALA B O 1
ATOM 2907 N N . PRO B 1 19 ? 5.754 19 28.812 1 60 19 PRO B N 1
ATOM 2908 C CA . PRO B 1 19 ? 6.398 20.125 28.141 1 60 19 PRO B CA 1
ATOM 2909 C C . PRO B 1 19 ? 5.59 21.422 28.234 1 60 19 PRO B C 1
ATOM 2911 O O . PRO B 1 19 ? 4.359 21.391 28.156 1 60 19 PRO B O 1
ATOM 2914 N N . SER B 1 20 ? 6.168 22.359 28.875 1 64.69 20 SER B N 1
ATOM 2915 C CA . SER B 1 20 ? 5.473 23.625 29.094 1 64.69 20 SER B CA 1
ATOM 2916 C C . SER B 1 20 ? 5.879 24.672 28.078 1 64.69 20 SER B C 1
ATOM 2918 O O . SER B 1 20 ? 7.066 24.828 27.766 1 64.69 20 SER B O 1
ATOM 2920 N N . PHE B 1 21 ? 4.93 25.062 27.219 1 79.38 21 PHE B N 1
ATOM 2921 C CA . PHE B 1 21 ? 5.098 26.234 26.375 1 79.38 21 PHE B CA 1
ATOM 2922 C C . PHE B 1 21 ? 5.129 27.5 27.234 1 79.38 21 PHE B C 1
ATOM 2924 O O . PHE B 1 21 ? 4.414 27.594 28.234 1 79.38 21 PHE B O 1
ATOM 2931 N N . ALA B 1 22 ? 6.121 28.281 26.969 1 78.75 22 ALA B N 1
ATOM 2932 C CA . ALA B 1 22 ? 6.164 29.594 27.609 1 78.75 22 ALA B CA 1
ATOM 2933 C C . ALA B 1 22 ? 6.199 30.703 26.562 1 78.75 22 ALA B C 1
ATOM 2935 O O . ALA B 1 22 ? 6.816 30.562 25.516 1 78.75 22 ALA B O 1
ATOM 2936 N N . LEU B 1 23 ? 5.457 31.75 26.859 1 79.94 23 LEU B N 1
ATOM 2937 C CA . LEU B 1 23 ? 5.562 32.938 26.031 1 79.94 23 LEU B CA 1
ATOM 2938 C C . LEU B 1 23 ? 6.824 33.719 26.375 1 79.94 23 LEU B C 1
ATOM 2940 O O . LEU B 1 23 ? 7.07 34.031 27.531 1 79.94 23 LEU B O 1
ATOM 2944 N N . GLU B 1 24 ? 7.629 33.812 25.391 1 82.25 24 GLU B N 1
ATOM 2945 C CA . GLU B 1 24 ? 8.867 34.562 25.547 1 82.25 24 GLU B CA 1
ATOM 2946 C C . GLU B 1 24 ? 9.023 35.594 24.438 1 82.25 24 GLU B C 1
ATOM 2948 O O . GLU B 1 24 ? 8.406 35.5 23.391 1 82.25 24 GLU B O 1
ATOM 2953 N N . THR B 1 25 ? 9.82 36.562 24.781 1 80.31 25 THR B N 1
ATOM 2954 C CA . THR B 1 25 ? 10.188 37.562 23.781 1 80.31 25 THR B CA 1
ATOM 2955 C C . THR B 1 25 ? 11.531 37.219 23.156 1 80.31 25 THR B C 1
ATOM 2957 O O . THR B 1 25 ? 12.555 37.156 23.844 1 80.31 25 THR B O 1
ATOM 2960 N N . LEU B 1 26 ? 11.391 36.812 21.922 1 80.62 26 LEU B N 1
ATOM 2961 C CA . LEU B 1 26 ? 12.594 36.5 21.156 1 80.62 26 LEU B CA 1
ATOM 2962 C C . LEU B 1 26 ? 12.703 37.406 19.922 1 80.62 26 LEU B C 1
ATOM 2964 O O . LEU B 1 26 ? 11.758 38.125 19.578 1 80.62 26 LEU B O 1
ATOM 2968 N N . THR B 1 27 ? 13.984 37.469 19.375 1 75.25 27 THR B N 1
ATOM 2969 C CA . THR B 1 27 ? 14.203 38.219 18.141 1 75.25 27 THR B CA 1
ATOM 2970 C C . THR B 1 27 ? 14.469 37.281 16.984 1 75.25 27 THR B C 1
ATOM 2972 O O . THR B 1 27 ? 15.008 36.188 17.172 1 75.25 27 THR B O 1
ATOM 2975 N N . PHE B 1 28 ? 14.016 37.688 15.82 1 78.06 28 PHE B N 1
ATOM 2976 C CA . PHE B 1 28 ? 14.312 37.031 14.547 1 78.06 28 PHE B CA 1
ATOM 2977 C C . PHE B 1 28 ? 15.242 37.875 13.711 1 78.06 28 PHE B C 1
ATOM 2979 O O . PHE B 1 28 ? 14.961 39.062 13.461 1 78.06 28 PHE B O 1
ATOM 2986 N N . PRO B 1 29 ? 16.406 37.344 13.336 1 76 29 PRO B N 1
ATOM 2987 C CA . PRO B 1 29 ? 17.391 38.156 12.617 1 76 29 PRO B CA 1
ATOM 2988 C C . PRO B 1 29 ? 16.938 38.531 11.203 1 76 29 PRO B C 1
ATOM 2990 O O . PRO B 1 29 ? 17.562 39.344 10.531 1 76 29 PRO B O 1
ATOM 2993 N N . GLY B 1 30 ? 15.836 38.125 10.758 1 83.94 30 GLY B N 1
ATOM 2994 C CA . GLY B 1 30 ? 15.383 38.312 9.391 1 83.94 30 GLY B CA 1
ATOM 2995 C C . GLY B 1 30 ? 15.477 37.062 8.547 1 83.94 30 GLY B C 1
ATOM 2996 O O . GLY B 1 30 ? 16.172 36.094 8.914 1 83.94 30 GLY B O 1
ATOM 2997 N N . PRO B 1 31 ? 14.812 37.094 7.41 1 91.5 31 PRO B N 1
ATOM 2998 C CA . PRO B 1 31 ? 14.781 35.875 6.578 1 91.5 31 PRO B CA 1
ATOM 2999 C C . PRO B 1 31 ? 16.078 35.688 5.805 1 91.5 31 PRO B C 1
ATOM 3001 O O . PRO B 1 31 ? 16.656 36.625 5.27 1 91.5 31 PRO B O 1
ATOM 3004 N N . ALA B 1 32 ? 16.594 34.469 5.824 1 89.69 32 ALA B N 1
ATOM 3005 C CA . ALA B 1 32 ? 17.75 34.062 5.035 1 89.69 32 ALA B CA 1
ATOM 3006 C C . ALA B 1 32 ? 17.391 33.938 3.559 1 89.69 32 ALA B C 1
ATOM 3008 O O . ALA B 1 32 ? 16.281 34.25 3.15 1 89.69 32 ALA B O 1
ATOM 3009 N N . ALA B 1 33 ? 18.422 33.562 2.773 1 93.06 33 ALA B N 1
ATOM 3010 C CA . ALA B 1 33 ? 18.172 33.25 1.363 1 93.06 33 ALA B CA 1
ATOM 3011 C C . ALA B 1 33 ? 17.078 32.219 1.205 1 93.06 33 ALA B C 1
ATOM 3013 O O . ALA B 1 33 ? 17.031 31.234 1.944 1 93.06 33 ALA B O 1
ATOM 3014 N N . ALA B 1 34 ? 16.078 32.469 0.303 1 93.56 34 ALA B N 1
ATOM 3015 C CA . ALA B 1 34 ? 14.969 31.578 -0.034 1 93.56 34 ALA B CA 1
ATOM 3016 C C . ALA B 1 34 ? 13.961 31.516 1.109 1 93.56 34 ALA B C 1
ATOM 3018 O O . ALA B 1 34 ? 13.211 30.531 1.225 1 93.56 34 ALA B O 1
ATOM 3019 N N . GLU B 1 35 ? 14.031 32.5 1.958 1 95.56 35 GLU B N 1
ATOM 3020 C CA . GLU B 1 35 ? 13.047 32.625 3.031 1 95.56 35 GLU B CA 1
ATOM 3021 C C . GLU B 1 35 ? 12.305 33.969 2.965 1 95.56 35 GLU B C 1
ATOM 3023 O O . GLU B 1 35 ? 12.734 34.875 2.258 1 95.56 35 GLU B O 1
ATOM 3028 N N . VAL B 1 36 ? 11.211 34 3.67 1 97.19 36 VAL B N 1
ATOM 3029 C CA . VAL B 1 36 ? 10.469 35.25 3.906 1 97.19 36 VAL B CA 1
ATOM 3030 C C . VAL B 1 36 ? 10.133 35.375 5.391 1 97.19 36 VAL B C 1
ATOM 3032 O O . VAL B 1 36 ? 10.164 34.375 6.125 1 97.19 36 VAL B O 1
ATOM 3035 N N . GLU B 1 37 ? 9.938 36.562 5.781 1 95.06 37 GLU B N 1
ATOM 3036 C CA . GLU B 1 37 ? 9.367 36.812 7.102 1 95.06 37 GLU B CA 1
ATOM 3037 C C . GLU B 1 37 ? 7.855 37.031 7.016 1 95.06 37 GLU B C 1
ATOM 3039 O O . GLU B 1 37 ? 7.379 37.812 6.203 1 95.06 37 GLU B O 1
ATOM 3044 N N . VAL B 1 38 ? 7.176 36.281 7.781 1 96.38 38 VAL B N 1
ATOM 3045 C CA . VAL B 1 38 ? 5.719 36.406 7.766 1 96.38 38 VAL B CA 1
ATOM 3046 C C . VAL B 1 38 ? 5.234 37.031 9.07 1 96.38 38 VAL B C 1
ATOM 3048 O O . VAL B 1 38 ? 5.621 36.562 10.156 1 96.38 38 VAL B O 1
ATOM 3051 N N . ASP B 1 39 ? 4.523 38.094 8.922 1 95.62 39 ASP B N 1
ATOM 3052 C CA . ASP B 1 39 ? 3.752 38.625 10.039 1 95.62 39 ASP B CA 1
ATOM 3053 C C . ASP B 1 39 ? 2.502 37.781 10.297 1 95.62 39 ASP B C 1
ATOM 3055 O O . ASP B 1 39 ? 1.516 37.875 9.562 1 95.62 39 ASP B O 1
ATOM 3059 N N . MET B 1 40 ? 2.535 37.031 11.383 1 96 40 MET B N 1
ATOM 3060 C CA . MET B 1 40 ? 1.54 36 11.602 1 96 40 MET B CA 1
ATOM 3061 C C . MET B 1 40 ? 0.21 36.594 12.039 1 96 40 MET B C 1
ATOM 3063 O O . MET B 1 40 ? 0.167 37.406 12.969 1 96 40 MET B O 1
ATOM 3067 N N . ALA B 1 41 ? -0.803 36.188 11.344 1 97.44 41 ALA B N 1
ATOM 3068 C CA . ALA B 1 41 ? -2.156 36.531 11.781 1 97.44 41 ALA B CA 1
ATOM 3069 C C . ALA B 1 41 ? -2.711 35.438 12.711 1 97.44 41 ALA B C 1
ATOM 3071 O O . ALA B 1 41 ? -3.336 35.75 13.727 1 97.44 41 ALA B O 1
ATOM 3072 N N . ALA B 1 42 ? -2.426 34.219 12.352 1 97.75 42 ALA B N 1
ATOM 3073 C CA . ALA B 1 42 ? -2.975 33.125 13.117 1 97.75 42 ALA B CA 1
ATOM 3074 C C . ALA B 1 42 ? -2.172 31.844 12.891 1 97.75 42 ALA B C 1
ATOM 3076 O O . ALA B 1 42 ? -1.479 31.719 11.875 1 97.75 42 ALA B O 1
ATOM 3077 N N . THR B 1 43 ? -2.209 30.938 13.859 1 97.62 43 THR B N 1
ATOM 3078 C CA . THR B 1 43 ? -1.581 29.625 13.781 1 97.62 43 THR B CA 1
ATOM 3079 C C . THR B 1 43 ? -2.484 28.547 14.398 1 97.62 43 THR B C 1
ATOM 3081 O O . THR B 1 43 ? -2.898 28.672 15.555 1 97.62 43 THR B O 1
ATOM 3084 N N . GLY B 1 44 ? -2.775 27.531 13.586 1 97.81 44 GLY B N 1
ATOM 3085 C CA . GLY B 1 44 ? -3.465 26.375 14.148 1 97.81 44 GLY B CA 1
ATOM 3086 C C . GLY B 1 44 ? -2.6 25.578 15.102 1 97.81 44 GLY B C 1
ATOM 3087 O O . GLY B 1 44 ? -1.389 25.453 14.906 1 97.81 44 GLY B O 1
ATOM 3088 N N . VAL B 1 45 ? -3.256 25.016 16.109 1 96.06 45 VAL B N 1
ATOM 3089 C CA . VAL B 1 45 ? -2.572 24.109 17.016 1 96.06 45 VAL B CA 1
ATOM 3090 C C . VAL B 1 45 ? -2.799 22.656 16.578 1 96.06 45 VAL B C 1
ATOM 3092 O O . VAL B 1 45 ? -3.928 22.266 16.281 1 96.06 45 VAL B O 1
ATOM 3095 N N . CYS B 1 46 ? -1.771 21.922 16.516 1 95.06 46 CYS B N 1
ATOM 3096 C CA . CYS B 1 46 ? -1.837 20.531 16.078 1 95.06 46 CYS B CA 1
ATOM 3097 C C . CYS B 1 46 ? -1.241 19.594 17.125 1 95.06 46 CYS B C 1
ATOM 3099 O O . CYS B 1 46 ? -0.335 19.984 17.859 1 95.06 46 CYS B O 1
ATOM 3101 N N . HIS B 1 47 ? -1.731 18.406 17.172 1 91.88 47 HIS B N 1
ATOM 3102 C CA . HIS B 1 47 ? -1.195 17.406 18.094 1 91.88 47 HIS B CA 1
ATOM 3103 C C . HIS B 1 47 ? 0.3 17.203 17.875 1 91.88 47 HIS B C 1
ATOM 3105 O O . HIS B 1 47 ? 1.035 16.922 18.828 1 91.88 47 HIS B O 1
ATOM 3111 N N . SER B 1 48 ? 0.75 17.328 16.703 1 91.38 48 SER B N 1
ATOM 3112 C CA . SER B 1 48 ? 2.172 17.172 16.406 1 91.38 48 SER B CA 1
ATOM 3113 C C . SER B 1 48 ? 2.996 18.25 17.125 1 91.38 48 SER B C 1
ATOM 3115 O O . SER B 1 48 ? 4.148 18 17.484 1 91.38 48 SER B O 1
ATOM 3117 N N . ASP B 1 49 ? 2.482 19.406 17.328 1 92 49 ASP B N 1
ATOM 3118 C CA . ASP B 1 49 ? 3.168 20.422 18.109 1 92 49 ASP B CA 1
ATOM 3119 C C . ASP B 1 49 ? 3.416 19.938 19.547 1 92 49 ASP B C 1
ATOM 3121 O O . ASP B 1 49 ? 4.512 20.109 20.078 1 92 49 ASP B O 1
ATOM 3125 N N . LEU B 1 50 ? 2.385 19.328 20.078 1 88.94 50 LEU B N 1
ATOM 3126 C CA . LEU B 1 50 ? 2.473 18.828 21.453 1 88.94 50 LEU B CA 1
ATOM 3127 C C . LEU B 1 50 ? 3.422 17.641 21.531 1 88.94 50 LEU B C 1
ATOM 3129 O O . LEU B 1 50 ? 4.211 17.547 22.484 1 88.94 50 LEU B O 1
ATOM 3133 N N . ALA B 1 51 ? 3.324 16.781 20.578 1 87.19 51 ALA B N 1
ATOM 3134 C CA . ALA B 1 51 ? 4.195 15.602 20.547 1 87.19 51 ALA B CA 1
ATOM 3135 C C . ALA B 1 51 ? 5.664 16.016 20.469 1 87.19 51 ALA B C 1
ATOM 3137 O O . ALA B 1 51 ? 6.504 15.477 21.188 1 87.19 51 ALA B O 1
ATOM 3138 N N . PHE B 1 52 ? 5.973 16.938 19.641 1 88 52 PHE B N 1
ATOM 3139 C CA . PHE B 1 52 ? 7.359 17.359 19.453 1 88 52 PHE B CA 1
ATOM 3140 C C . PHE B 1 52 ? 7.832 18.203 20.625 1 88 52 PHE B C 1
ATOM 3142 O O . PHE B 1 52 ? 9.031 18.25 20.906 1 88 52 PHE B O 1
ATOM 3149 N N . ALA B 1 53 ? 6.914 18.812 21.266 1 87.44 53 ALA B N 1
ATOM 3150 C CA . ALA B 1 53 ? 7.266 19.547 22.469 1 87.44 53 ALA B CA 1
ATOM 3151 C C . ALA B 1 53 ? 7.746 18.609 23.562 1 87.44 53 ALA B C 1
ATOM 3153 O O . ALA B 1 53 ? 8.57 18.984 24.406 1 87.44 53 ALA B O 1
ATOM 3154 N N . ALA B 1 54 ? 7.23 17.422 23.516 1 84.06 54 ALA B N 1
ATOM 3155 C CA . ALA B 1 54 ? 7.551 16.438 24.562 1 84.06 54 ALA B CA 1
ATOM 3156 C C . ALA B 1 54 ? 8.867 15.734 24.25 1 84.06 54 ALA B C 1
ATOM 3158 O O . ALA B 1 54 ? 9.438 15.062 25.125 1 84.06 54 ALA B O 1
ATOM 3159 N N . MET B 1 55 ? 9.367 15.906 23.078 1 83.5 55 MET B N 1
ATOM 3160 C CA . MET B 1 55 ? 10.609 15.242 22.688 1 83.5 55 MET B CA 1
ATOM 3161 C C . MET B 1 55 ? 11.812 15.992 23.25 1 83.5 55 MET B C 1
ATOM 3163 O O . MET B 1 55 ? 11.812 17.219 23.328 1 83.5 55 MET B O 1
ATOM 3167 N N . PRO B 1 56 ? 12.812 15.266 23.594 1 80.38 56 PRO B N 1
ATOM 3168 C CA . PRO B 1 56 ? 14.031 15.938 24.062 1 80.38 56 PRO B CA 1
ATOM 3169 C C . PRO B 1 56 ? 14.711 16.75 22.969 1 80.38 56 PRO B C 1
ATOM 3171 O O . PRO B 1 56 ? 14.523 16.484 21.781 1 80.38 56 PRO B O 1
ATOM 3174 N N . GLY B 1 57 ? 15.453 17.812 23.453 1 79.44 57 GLY B N 1
ATOM 3175 C CA . GLY B 1 57 ? 16.188 18.656 22.516 1 79.44 57 GLY B CA 1
ATOM 3176 C C . GLY B 1 57 ? 16.359 20.078 23 1 79.44 57 GLY B C 1
ATOM 3177 O O . GLY B 1 57 ? 15.984 20.406 24.125 1 79.44 57 GLY B O 1
ATOM 3178 N N . PRO B 1 58 ? 16.906 20.859 22.188 1 81.75 58 PRO B N 1
ATOM 3179 C CA . PRO B 1 58 ? 17.094 22.266 22.547 1 81.75 58 PRO B CA 1
ATOM 3180 C C . PRO B 1 58 ? 15.789 23.047 22.578 1 81.75 58 PRO B C 1
ATOM 3182 O O . PRO B 1 58 ? 14.773 22.578 22.047 1 81.75 58 PRO B O 1
ATOM 3185 N N . PRO B 1 59 ? 15.828 24.188 23.234 1 84.31 59 PRO B N 1
ATOM 3186 C CA . PRO B 1 59 ? 14.664 25.062 23.109 1 84.31 59 PRO B CA 1
ATOM 3187 C C . PRO B 1 59 ? 14.289 25.359 21.656 1 84.31 59 PRO B C 1
ATOM 3189 O O . PRO B 1 59 ? 15.172 25.531 20.812 1 84.31 59 PRO B O 1
ATOM 3192 N N . ARG B 1 60 ? 13.039 25.328 21.375 1 89.56 60 ARG B N 1
ATOM 3193 C CA . ARG B 1 60 ? 12.617 25.484 19.984 1 89.56 60 ARG B CA 1
ATOM 3194 C C . ARG B 1 60 ? 11.242 26.141 19.906 1 89.56 60 ARG B C 1
ATOM 3196 O O . ARG B 1 60 ? 10.453 26.062 20.844 1 89.56 60 ARG B O 1
ATOM 3203 N N . VAL B 1 61 ? 11.023 26.797 18.859 1 91.56 61 VAL B N 1
ATOM 3204 C CA . VAL B 1 61 ? 9.719 27.344 18.5 1 91.56 61 VAL B CA 1
ATOM 3205 C C . VAL B 1 61 ? 9.008 26.422 17.516 1 91.56 61 VAL B C 1
ATOM 3207 O O . VAL B 1 61 ? 9.547 26.109 16.453 1 91.56 61 VAL B O 1
ATOM 3210 N N . LEU B 1 62 ? 7.836 25.984 17.922 1 93.12 62 LEU B N 1
ATOM 3211 C CA . LEU B 1 62 ? 7.059 25.062 17.094 1 93.12 62 LEU B CA 1
ATOM 3212 C C . LEU B 1 62 ? 5.953 25.797 16.344 1 93.12 62 LEU B C 1
ATOM 3214 O O . LEU B 1 62 ? 6.148 26.938 15.914 1 93.12 62 LEU B O 1
ATOM 3218 N N . GLY B 1 63 ? 4.934 25.156 16.016 1 94.94 63 GLY B N 1
ATOM 3219 C CA . GLY B 1 63 ? 3.877 25.688 15.164 1 94.94 63 GLY B CA 1
ATOM 3220 C C . GLY B 1 63 ? 4.117 25.453 13.688 1 94.94 63 GLY B C 1
ATOM 3221 O O . GLY B 1 63 ? 5.215 25.703 13.18 1 94.94 63 GLY B O 1
ATOM 3222 N N . HIS B 1 64 ? 3.064 24.922 13.031 1 96.81 64 HIS B N 1
ATOM 3223 C CA . HIS B 1 64 ? 3.299 24.609 11.625 1 96.81 64 HIS B CA 1
ATOM 3224 C C . HIS B 1 64 ? 2.02 24.75 10.812 1 96.81 64 HIS B C 1
ATOM 3226 O O . HIS B 1 64 ? 1.907 24.188 9.719 1 96.81 64 HIS B O 1
ATOM 3232 N N . GLU B 1 65 ? 1.053 25.453 11.352 1 98 65 GLU B N 1
ATOM 3233 C CA . GLU B 1 65 ? -0.176 25.812 10.656 1 98 65 GLU B CA 1
ATOM 3234 C C . GLU B 1 65 ? -0.379 27.328 10.641 1 98 65 GLU B C 1
ATOM 3236 O O . GLU B 1 65 ? -1.364 27.828 11.18 1 98 65 GLU B O 1
ATOM 3241 N N . GLY B 1 66 ? 0.438 27.984 9.914 1 98.12 66 GLY B N 1
ATOM 3242 C CA . GLY B 1 66 ? 0.454 29.438 9.977 1 98.12 66 GLY B CA 1
ATOM 3243 C C . GLY B 1 66 ? -0.189 30.094 8.766 1 98.12 66 GLY B C 1
ATOM 3244 O O . GLY B 1 66 ? -0.196 29.531 7.672 1 98.12 66 GLY B O 1
ATOM 3245 N N . ALA B 1 67 ? -0.74 31.281 8.969 1 98.69 67 ALA B N 1
ATOM 3246 C CA . ALA B 1 67 ? -1.208 32.188 7.93 1 98.69 67 ALA B CA 1
ATOM 3247 C C . ALA B 1 67 ? -0.974 33.656 8.336 1 98.69 67 ALA B C 1
ATOM 3249 O O . ALA B 1 67 ? -1.11 34 9.508 1 98.69 67 ALA B O 1
ATOM 3250 N N . GLY B 1 68 ? -0.604 34.438 7.395 1 98.06 68 GLY B N 1
ATOM 3251 C CA . GLY B 1 68 ? -0.314 35.844 7.652 1 98.06 68 GLY B CA 1
ATOM 3252 C C . GLY B 1 68 ? 0.01 36.625 6.395 1 98.06 68 GLY B C 1
ATOM 3253 O O . GLY B 1 68 ? -0.55 36.344 5.328 1 98.06 68 GLY B O 1
ATOM 3254 N N . ARG B 1 69 ? 0.815 37.656 6.633 1 97.94 69 ARG B N 1
ATOM 3255 C CA . ARG B 1 69 ? 1.249 38.469 5.52 1 97.94 69 ARG B CA 1
ATOM 3256 C C . ARG B 1 69 ? 2.771 38.562 5.457 1 97.94 69 ARG B C 1
ATOM 3258 O O . ARG B 1 69 ? 3.438 38.625 6.496 1 97.94 69 ARG B O 1
ATOM 3265 N N . ILE B 1 70 ? 3.283 38.656 4.25 1 98.06 70 ILE B N 1
ATOM 3266 C CA . ILE B 1 70 ? 4.727 38.812 4.082 1 98.06 70 ILE B CA 1
ATOM 3267 C C . ILE B 1 70 ? 5.184 40.125 4.668 1 98.06 70 ILE B C 1
ATOM 3269 O O . ILE B 1 70 ? 4.637 41.188 4.328 1 98.06 70 ILE B O 1
ATOM 3273 N N . ALA B 1 71 ? 6.152 40.094 5.523 1 96.5 71 ALA B N 1
ATOM 3274 C CA . ALA B 1 71 ? 6.688 41.312 6.16 1 96.5 71 ALA B CA 1
ATOM 3275 C C . ALA B 1 71 ? 7.984 41.75 5.496 1 96.5 71 ALA B C 1
ATOM 3277 O O . ALA B 1 71 ? 8.25 42.938 5.371 1 96.5 71 ALA B O 1
ATOM 3278 N N . SER B 1 72 ? 8.82 40.781 5.098 1 96.69 72 SER B N 1
ATOM 3279 C CA . SER B 1 72 ? 10.07 41.062 4.387 1 96.69 72 SER B CA 1
ATOM 3280 C C . SER B 1 72 ? 10.516 39.844 3.576 1 96.69 72 SER B C 1
ATOM 3282 O O . SER B 1 72 ? 10.008 38.75 3.775 1 96.69 72 SER B O 1
ATOM 3284 N N . LEU B 1 73 ? 11.352 40.125 2.615 1 97.5 73 LEU B N 1
ATOM 3285 C CA . LEU B 1 73 ? 11.836 39.094 1.707 1 97.5 73 LEU B CA 1
ATOM 3286 C C . LEU B 1 73 ? 13.328 38.844 1.918 1 97.5 73 LEU B C 1
ATOM 3288 O O . LEU B 1 73 ? 14.094 39.781 2.129 1 97.5 73 LEU B O 1
ATOM 3292 N N . GLY B 1 74 ? 13.68 37.562 1.969 1 95.81 74 GLY B N 1
ATOM 3293 C CA . GLY B 1 74 ? 15.102 37.25 1.925 1 95.81 74 GLY B CA 1
ATOM 3294 C C . GLY B 1 74 ? 15.727 37.5 0.565 1 95.81 74 GLY B C 1
ATOM 3295 O O . GLY B 1 74 ? 15.016 37.719 -0.422 1 95.81 74 GLY B O 1
ATOM 3296 N N . PRO B 1 75 ? 17.047 37.406 0.59 1 94.94 75 PRO B N 1
ATOM 3297 C CA . PRO B 1 75 ? 17.734 37.625 -0.682 1 94.94 75 PRO B CA 1
ATOM 3298 C C . PRO B 1 75 ? 17.312 36.625 -1.762 1 94.94 75 PRO B C 1
ATOM 3300 O O . PRO B 1 75 ? 17.172 35.438 -1.485 1 94.94 75 PRO B O 1
ATOM 3303 N N . GLY B 1 76 ? 16.984 37.125 -2.947 1 93.38 76 GLY B N 1
ATOM 3304 C CA . GLY B 1 76 ? 16.719 36.281 -4.094 1 93.38 76 GLY B CA 1
ATOM 3305 C C . GLY B 1 76 ? 15.242 35.938 -4.258 1 93.38 76 GLY B C 1
ATOM 3306 O O . GLY B 1 76 ? 14.844 35.344 -5.262 1 93.38 76 GLY B O 1
ATOM 3307 N N . VAL B 1 77 ? 14.422 36.281 -3.299 1 96.5 77 VAL B N 1
ATOM 3308 C CA . VAL B 1 77 ? 12.992 36 -3.422 1 96.5 77 VAL B CA 1
ATOM 3309 C C . VAL B 1 77 ? 12.336 37.094 -4.254 1 96.5 77 VAL B C 1
ATOM 3311 O O . VAL B 1 77 ? 12.344 38.281 -3.865 1 96.5 77 VAL B O 1
ATOM 3314 N N . THR B 1 78 ? 11.789 36.688 -5.43 1 94.38 78 THR B N 1
ATOM 3315 C CA . THR B 1 78 ? 11.289 37.75 -6.324 1 94.38 78 THR B CA 1
ATOM 3316 C C . THR B 1 78 ? 9.828 37.469 -6.691 1 94.38 78 THR B C 1
ATOM 3318 O O . THR B 1 78 ? 9.148 38.375 -7.215 1 94.38 78 THR B O 1
ATOM 3321 N N . HIS B 1 79 ? 9.266 36.375 -6.441 1 94.38 79 HIS B N 1
ATOM 3322 C CA . HIS B 1 79 ? 7.938 36 -6.914 1 94.38 79 HIS B CA 1
ATOM 3323 C C . HIS B 1 79 ? 6.871 36.312 -5.867 1 94.38 79 HIS B C 1
ATOM 3325 O O . HIS B 1 79 ? 5.691 36.031 -6.074 1 94.38 79 HIS B O 1
ATOM 3331 N N . LEU B 1 80 ? 7.254 36.844 -4.711 1 97.06 80 LEU B N 1
ATOM 3332 C CA . LEU B 1 80 ? 6.375 37.281 -3.635 1 97.06 80 LEU B CA 1
ATOM 3333 C C . LEU B 1 80 ? 6.598 38.75 -3.328 1 97.06 80 LEU B C 1
ATOM 3335 O O . LEU B 1 80 ? 7.637 39.312 -3.676 1 97.06 80 LEU B O 1
ATOM 3339 N N . SER B 1 81 ? 5.578 39.375 -2.656 1 97.44 81 SER B N 1
ATOM 3340 C CA . SER B 1 81 ? 5.68 40.781 -2.314 1 97.44 81 SER B CA 1
ATOM 3341 C C . SER B 1 81 ? 5.309 41.031 -0.855 1 97.44 81 SER B C 1
ATOM 3343 O O . SER B 1 81 ? 4.441 40.344 -0.307 1 97.44 81 SER B O 1
ATOM 3345 N N . VAL B 1 82 ? 5.93 42.062 -0.349 1 97.75 82 VAL B N 1
ATOM 3346 C CA . VAL B 1 82 ? 5.566 42.5 0.996 1 97.75 82 VAL B CA 1
ATOM 3347 C C . VAL B 1 82 ? 4.082 42.844 1.038 1 97.75 82 VAL B C 1
ATOM 3349 O O . VAL B 1 82 ? 3.576 43.531 0.143 1 97.75 82 VAL B O 1
ATOM 3352 N N . GLY B 1 83 ? 3.396 42.281 2.023 1 97.25 83 GLY B N 1
ATOM 3353 C CA . GLY B 1 83 ? 1.973 42.562 2.162 1 97.25 83 GLY B CA 1
ATOM 3354 C C . GLY B 1 83 ? 1.107 41.406 1.645 1 97.25 83 GLY B C 1
ATOM 3355 O O . GLY B 1 83 ? -0.082 41.344 1.959 1 97.25 83 GLY B O 1
ATOM 3356 N N . ASP B 1 84 ? 1.65 40.531 0.825 1 97.62 84 ASP B N 1
ATOM 3357 C CA . ASP B 1 84 ? 0.895 39.406 0.272 1 97.62 84 ASP B CA 1
ATOM 3358 C C . ASP B 1 84 ? 0.349 38.5 1.382 1 97.62 84 ASP B C 1
ATOM 3360 O O . ASP B 1 84 ? 1.077 38.156 2.307 1 97.62 84 ASP B O 1
ATOM 3364 N N . PRO B 1 85 ? -0.993 38.188 1.341 1 98.44 85 PRO B N 1
ATOM 3365 C CA . PRO B 1 85 ? -1.504 37.156 2.238 1 98.44 85 PRO B CA 1
ATOM 3366 C C . PRO B 1 85 ? -1.03 35.75 1.851 1 98.44 85 PRO B C 1
ATOM 3368 O O . PRO B 1 85 ? -1.026 35.406 0.667 1 98.44 85 PRO B O 1
ATOM 3371 N N . VAL B 1 86 ? -0.592 35 2.84 1 98.69 86 VAL B N 1
ATOM 3372 C CA . VAL B 1 86 ? -0.037 33.688 2.547 1 98.69 86 VAL B CA 1
ATOM 3373 C C . VAL B 1 86 ? -0.491 32.688 3.607 1 98.69 86 VAL B C 1
ATOM 3375 O O . VAL B 1 86 ? -0.868 33.062 4.715 1 98.69 86 VAL B O 1
ATOM 3378 N N . LEU B 1 87 ? -0.601 31.484 3.262 1 98.5 87 LEU B N 1
ATOM 3379 C CA . LEU B 1 87 ? -0.764 30.312 4.121 1 98.5 87 LEU B CA 1
ATOM 3380 C C . LEU B 1 87 ? 0.496 29.453 4.109 1 98.5 87 LEU B C 1
ATOM 3382 O O . LEU B 1 87 ? 1.128 29.281 3.066 1 98.5 87 LEU B O 1
ATOM 3386 N N . LEU B 1 88 ? 0.876 28.922 5.273 1 98.25 88 LEU B N 1
ATOM 3387 C CA . LEU B 1 88 ? 2.121 28.156 5.383 1 98.25 88 LEU B CA 1
ATOM 3388 C C . LEU B 1 88 ? 1.845 26.672 5.555 1 98.25 88 LEU B C 1
ATOM 3390 O O . LEU B 1 88 ? 0.918 26.297 6.273 1 98.25 88 LEU B O 1
ATOM 3394 N N . SER B 1 89 ? 2.596 25.859 4.82 1 97.19 89 SER B N 1
ATOM 3395 C CA . SER B 1 89 ? 2.604 24.406 4.961 1 97.19 89 SER B CA 1
ATOM 3396 C C . SER B 1 89 ? 4.023 23.875 5.137 1 97.19 89 SER B C 1
ATOM 3398 O O . SER B 1 89 ? 4.871 24.531 5.734 1 97.19 89 SER B O 1
ATOM 3400 N N . TYR B 1 90 ? 4.328 22.609 4.824 1 95.5 90 TYR B N 1
ATOM 3401 C CA . TYR B 1 90 ? 5.641 22.016 5.051 1 95.5 90 TYR B CA 1
ATOM 3402 C C . TYR B 1 90 ? 6.594 22.359 3.908 1 95.5 90 TYR B C 1
ATOM 3404 O O . TYR B 1 90 ? 6.164 22.828 2.855 1 95.5 90 TYR B O 1
ATOM 3412 N N . ARG B 1 91 ? 7.848 22.141 4.195 1 93.56 91 ARG B N 1
ATOM 3413 C CA . ARG B 1 91 ? 8.891 22.469 3.227 1 93.56 91 ARG B CA 1
ATOM 3414 C C . ARG B 1 91 ? 9.258 21.25 2.385 1 93.56 91 ARG B C 1
ATOM 3416 O O . ARG B 1 91 ? 9.383 20.141 2.91 1 93.56 91 ARG B O 1
ATOM 3423 N N . THR B 1 92 ? 9.367 21.422 1.088 1 90.75 92 THR B N 1
ATOM 3424 C CA . THR B 1 92 ? 9.906 20.422 0.175 1 90.75 92 THR B CA 1
ATOM 3425 C C . THR B 1 92 ? 11.297 20.812 -0.3 1 90.75 92 THR B C 1
ATOM 3427 O O . THR B 1 92 ? 11.68 21.984 -0.249 1 90.75 92 THR B O 1
ATOM 3430 N N . CYS B 1 93 ? 12.078 19.844 -0.746 1 88.25 93 CYS B N 1
ATOM 3431 C CA . CYS B 1 93 ? 13.438 20.156 -1.186 1 88.25 93 CYS B CA 1
ATOM 3432 C C . CYS B 1 93 ? 13.422 20.891 -2.521 1 88.25 93 CYS B C 1
ATOM 3434 O O . CYS B 1 93 ? 14.234 21.781 -2.756 1 88.25 93 CYS B O 1
ATOM 3436 N N . GLY B 1 94 ? 12.594 20.453 -3.43 1 86.19 94 GLY B N 1
ATOM 3437 C CA . GLY B 1 94 ? 12.398 21.156 -4.688 1 86.19 94 GLY B CA 1
ATOM 3438 C C . GLY B 1 94 ? 13.367 20.719 -5.77 1 86.19 94 GLY B C 1
ATOM 3439 O O . GLY B 1 94 ? 13.242 21.141 -6.922 1 86.19 94 GLY B O 1
ATOM 3440 N N . ASP B 1 95 ? 14.281 19.875 -5.43 1 86.69 95 ASP B N 1
ATOM 3441 C CA . ASP B 1 95 ? 15.328 19.578 -6.406 1 86.69 95 ASP B CA 1
ATOM 3442 C C . ASP B 1 95 ? 15.391 18.094 -6.719 1 86.69 95 ASP B C 1
ATOM 3444 O O . ASP B 1 95 ? 16.25 17.641 -7.477 1 86.69 95 ASP B O 1
ATOM 3448 N N . CYS B 1 96 ? 14.523 17.391 -6.145 1 85.94 96 CYS B N 1
ATOM 3449 C CA . CYS B 1 96 ? 14.523 15.953 -6.426 1 85.94 96 CYS B CA 1
ATOM 3450 C C . CYS B 1 96 ? 13.344 15.57 -7.309 1 85.94 96 CYS B C 1
ATOM 3452 O O . CYS B 1 96 ? 12.461 16.391 -7.562 1 85.94 96 CYS B O 1
ATOM 3454 N N . ALA B 1 97 ? 13.367 14.281 -7.777 1 76.31 97 ALA B N 1
ATOM 3455 C CA . ALA B 1 97 ? 12.375 13.812 -8.742 1 76.31 97 ALA B CA 1
ATOM 3456 C C . ALA B 1 97 ? 10.969 13.836 -8.141 1 76.31 97 ALA B C 1
ATOM 3458 O O . ALA B 1 97 ? 10.039 14.359 -8.758 1 76.31 97 ALA B O 1
ATOM 3459 N N . PRO B 1 98 ? 10.781 13.445 -6.926 1 76.62 98 PRO B N 1
ATOM 3460 C CA . PRO B 1 98 ? 9.438 13.516 -6.348 1 76.62 98 PRO B CA 1
ATOM 3461 C C . PRO B 1 98 ? 8.93 14.953 -6.227 1 76.62 98 PRO B C 1
ATOM 3463 O O . PRO B 1 98 ? 7.746 15.219 -6.477 1 76.62 98 PRO B O 1
ATOM 3466 N N . CYS B 1 99 ? 9.766 15.789 -5.961 1 81 99 CYS B N 1
ATOM 3467 C CA . CYS B 1 99 ? 9.359 17.188 -5.805 1 81 99 CYS B CA 1
ATOM 3468 C C . CYS B 1 99 ? 9.016 17.812 -7.152 1 81 99 CYS B C 1
ATOM 3470 O O . CYS B 1 99 ? 8.172 18.703 -7.227 1 81 99 CYS B O 1
ATOM 3472 N N . SER B 1 100 ? 9.641 17.203 -8.164 1 75.81 100 SER B N 1
ATOM 3473 C CA . SER B 1 100 ? 9.398 17.75 -9.492 1 75.81 100 SER B CA 1
ATOM 3474 C C . SER B 1 100 ? 8.164 17.141 -10.133 1 75.81 100 SER B C 1
ATOM 3476 O O . SER B 1 100 ? 7.559 17.719 -11.031 1 75.81 100 SER B O 1
ATOM 3478 N N . SER B 1 101 ? 7.891 15.93 -9.828 1 67.06 101 SER B N 1
ATOM 3479 C CA . SER B 1 101 ? 6.793 15.219 -10.469 1 67.06 101 SER B CA 1
ATOM 3480 C C . SER B 1 101 ? 5.48 15.43 -9.719 1 67.06 101 SER B C 1
ATOM 3482 O O . SER B 1 101 ? 4.457 14.836 -10.062 1 67.06 101 SER B O 1
ATOM 3484 N N . GLY B 1 102 ? 5.555 16.391 -8.953 1 59.09 102 GLY B N 1
ATOM 3485 C CA . GLY B 1 102 ? 4.324 16.688 -8.234 1 59.09 102 GLY B CA 1
ATOM 3486 C C . GLY B 1 102 ? 4.188 15.922 -6.938 1 59.09 102 GLY B C 1
ATOM 3487 O O . GLY B 1 102 ? 3.107 15.867 -6.348 1 59.09 102 GLY B O 1
ATOM 3488 N N . ALA B 1 103 ? 5.301 15.25 -6.898 1 59.47 103 ALA B N 1
ATOM 3489 C CA . ALA B 1 103 ? 5.297 14.477 -5.664 1 59.47 103 ALA B CA 1
ATOM 3490 C C . ALA B 1 103 ? 5.27 15.391 -4.441 1 59.47 103 ALA B C 1
ATOM 3492 O O . ALA B 1 103 ? 5.66 16.562 -4.523 1 59.47 103 ALA B O 1
ATOM 3493 N N . ARG B 1 104 ? 4.508 14.906 -3.25 1 69.88 104 ARG B N 1
ATOM 3494 C CA . ARG B 1 104 ? 4.074 15.367 -1.938 1 69.88 104 ARG B CA 1
ATOM 3495 C C . ARG B 1 104 ? 5.242 15.43 -0.962 1 69.88 104 ARG B C 1
ATOM 3497 O O . ARG B 1 104 ? 5.629 16.516 -0.515 1 69.88 104 ARG B O 1
ATOM 3504 N N . THR B 1 105 ? 5.734 14.414 -0.513 1 82.06 105 THR B N 1
ATOM 3505 C CA . THR B 1 105 ? 6.836 14.336 0.442 1 82.06 105 THR B CA 1
ATOM 3506 C C . THR B 1 105 ? 8 13.531 -0.137 1 82.06 105 THR B C 1
ATOM 3508 O O . THR B 1 105 ? 7.836 12.82 -1.129 1 82.06 105 THR B O 1
ATOM 3511 N N . CYS B 1 106 ? 9.242 13.945 0.227 1 87.12 106 CYS B N 1
ATOM 3512 C CA . CYS B 1 106 ? 10.43 13.258 -0.278 1 87.12 106 CYS B CA 1
ATOM 3513 C C . CYS B 1 106 ? 11.359 12.875 0.863 1 87.12 106 CYS B C 1
ATOM 3515 O O . CYS B 1 106 ? 11.047 13.102 2.033 1 87.12 106 CYS B O 1
ATOM 3517 N N . ALA B 1 107 ? 12.531 12.281 0.513 1 87.25 107 ALA B N 1
ATOM 3518 C CA . ALA B 1 107 ? 13.477 11.719 1.475 1 87.25 107 ALA B CA 1
ATOM 3519 C C . ALA B 1 107 ? 14.047 12.797 2.381 1 87.25 107 ALA B C 1
ATOM 3521 O O . ALA B 1 107 ? 14.539 12.508 3.473 1 87.25 107 ALA B O 1
ATOM 3522 N N . SER B 1 108 ? 13.914 13.992 1.956 1 90.81 108 SER B N 1
ATOM 3523 C CA . SER B 1 108 ? 14.461 15.094 2.744 1 90.81 108 SER B CA 1
ATOM 3524 C C . SER B 1 108 ? 13.414 15.656 3.705 1 90.81 108 SER B C 1
ATOM 3526 O O . SER B 1 108 ? 13.68 16.609 4.43 1 90.81 108 SER B O 1
ATOM 3528 N N . PHE B 1 109 ? 12.305 15.062 3.795 1 92.38 109 PHE B N 1
ATOM 3529 C CA . PHE B 1 109 ? 11.211 15.602 4.598 1 92.38 109 PHE B CA 1
ATOM 3530 C C . PHE B 1 109 ? 11.641 15.797 6.047 1 92.38 109 PHE B C 1
ATOM 3532 O O . PHE B 1 109 ? 11.477 16.875 6.609 1 92.38 109 PHE B O 1
ATOM 3539 N N . ILE B 1 110 ? 12.227 14.875 6.613 1 88.69 110 ILE B N 1
ATOM 3540 C CA . ILE B 1 110 ? 12.531 14.898 8.039 1 88.69 110 ILE B CA 1
ATOM 3541 C C . ILE B 1 110 ? 13.594 15.961 8.32 1 88.69 110 ILE B C 1
ATOM 3543 O O . ILE B 1 110 ? 13.375 16.875 9.117 1 88.69 110 ILE B O 1
ATOM 3547 N N . PRO B 1 111 ? 14.688 15.945 7.605 1 88.81 111 PRO B N 1
ATOM 3548 C CA . PRO B 1 111 ? 15.695 16.969 7.914 1 88.81 111 PRO B CA 1
ATOM 3549 C C . PRO B 1 111 ? 15.242 18.375 7.566 1 88.81 111 PRO B C 1
ATOM 3551 O O . PRO B 1 111 ? 15.688 19.344 8.188 1 88.81 111 PRO B O 1
ATOM 3554 N N . LEU B 1 112 ? 14.312 18.484 6.688 1 91.06 112 LEU B N 1
ATOM 3555 C CA . LEU B 1 112 ? 13.875 19.812 6.266 1 91.06 112 LEU B CA 1
ATOM 3556 C C . LEU B 1 112 ? 12.844 20.375 7.234 1 91.06 112 LEU B C 1
ATOM 3558 O O . LEU B 1 112 ? 12.766 21.594 7.426 1 91.06 112 LEU B O 1
ATOM 3562 N N 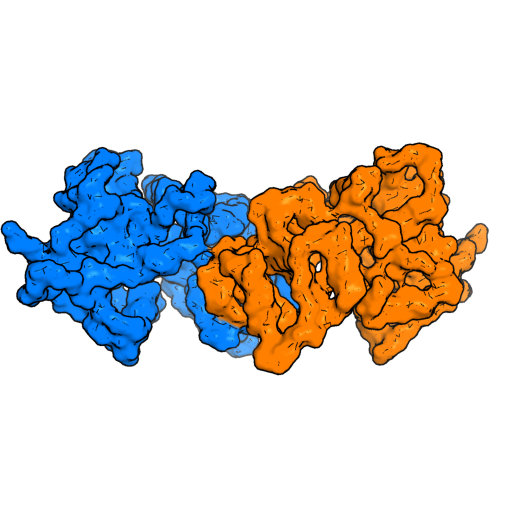. ASN B 1 113 ? 12.125 19.453 7.84 1 93.56 113 ASN B N 1
ATOM 3563 C CA . ASN B 1 113 ? 10.898 19.953 8.453 1 93.56 113 ASN B CA 1
ATOM 3564 C C . ASN B 1 113 ? 10.961 19.859 9.977 1 93.56 113 ASN B C 1
ATOM 3566 O O . ASN B 1 113 ? 10.141 20.469 10.672 1 93.56 113 ASN B O 1
ATOM 3570 N N . PHE B 1 114 ? 12.008 19.172 10.312 1 87.44 114 PHE B N 1
ATOM 3571 C CA . PHE B 1 114 ? 12.109 19.062 11.766 1 87.44 114 PHE B CA 1
ATOM 3572 C C . PHE B 1 114 ? 13.203 19.984 12.297 1 87.44 114 PHE B C 1
ATOM 3574 O O . PHE B 1 114 ? 14.164 20.297 11.586 1 87.44 114 PHE B O 1
ATOM 3581 N N . ALA B 1 115 ? 13.031 20.875 13.172 1 70.81 115 ALA B N 1
ATOM 3582 C CA . ALA B 1 115 ? 13.641 22.047 13.797 1 70.81 115 ALA B CA 1
ATOM 3583 C C . ALA B 1 115 ? 15.133 22.125 13.477 1 70.81 115 ALA B C 1
ATOM 3585 O O . ALA B 1 115 ? 15.867 21.156 13.672 1 70.81 115 ALA B O 1
ATOM 3586 N N . ARG B 1 116 ? 15.391 23.25 12.945 1 78.19 116 ARG B N 1
ATOM 3587 C CA . ARG B 1 116 ? 16.781 23.594 12.617 1 78.19 116 ARG B CA 1
ATOM 3588 C C . ARG B 1 116 ? 17.359 24.547 13.656 1 78.19 116 ARG B C 1
ATOM 3590 O O . ARG B 1 116 ? 16.641 25.406 14.18 1 78.19 116 ARG B O 1
ATOM 3597 N N . PRO B 1 117 ? 18.516 24.375 13.914 1 75.12 117 PRO B N 1
ATOM 3598 C CA . PRO B 1 117 ? 19.156 25.297 14.875 1 75.12 117 PRO B CA 1
ATOM 3599 C C . PRO B 1 117 ? 19.219 26.734 14.367 1 75.12 117 PRO B C 1
ATOM 3601 O O . PRO B 1 117 ? 19.172 26.969 13.156 1 75.12 117 PRO B O 1
ATOM 3604 N N . GLY B 1 118 ? 19.234 27.594 15.305 1 72.62 118 GLY B N 1
ATOM 3605 C CA . GLY B 1 118 ? 19.625 28.969 15.047 1 72.62 118 GLY B CA 1
ATOM 3606 C C . GLY B 1 118 ? 18.562 29.766 14.32 1 72.62 118 GLY B C 1
ATOM 3607 O O . GLY B 1 118 ? 18.859 30.5 13.383 1 72.62 118 GLY B O 1
ATOM 3608 N N . ALA B 1 119 ? 17.266 29.656 14.75 1 79.75 119 ALA B N 1
ATOM 3609 C CA . ALA B 1 119 ? 16.219 30.406 14.047 1 79.75 119 ALA B CA 1
ATOM 3610 C C . ALA B 1 119 ? 15.852 31.672 14.805 1 79.75 119 ALA B C 1
ATOM 3612 O O . ALA B 1 119 ? 15.523 32.688 14.188 1 79.75 119 ALA B O 1
ATOM 3613 N N . PHE B 1 120 ? 15.984 31.656 16.125 1 82.25 120 PHE B N 1
ATOM 3614 C CA . PHE B 1 120 ? 15.586 32.781 16.953 1 82.25 120 PHE B CA 1
ATOM 3615 C C . PHE B 1 120 ? 16.672 33.125 17.984 1 82.25 120 PHE B C 1
ATOM 3617 O O . PHE B 1 120 ? 17.422 32.25 18.406 1 82.25 120 PHE B O 1
ATOM 3624 N N . ALA B 1 121 ? 16.766 34.312 18.312 1 79.62 121 ALA B N 1
ATOM 3625 C CA . ALA B 1 121 ? 17.734 34.781 19.297 1 79.62 121 ALA B CA 1
ATOM 3626 C C . ALA B 1 121 ? 17.047 35.438 20.484 1 79.62 121 ALA B C 1
ATOM 3628 O O . ALA B 1 121 ? 15.969 36.031 20.344 1 79.62 121 ALA B O 1
ATOM 3629 N N . ARG B 1 122 ? 17.766 35.188 21.656 1 77.56 122 ARG B N 1
ATOM 3630 C CA . ARG B 1 122 ? 17.297 35.906 22.844 1 77.56 122 ARG B CA 1
ATOM 3631 C C . ARG B 1 122 ? 17.906 37.281 22.922 1 77.56 122 ARG B C 1
ATOM 3633 O O . ARG B 1 122 ? 19 37.531 22.391 1 77.56 122 ARG B O 1
ATOM 3640 N N . PRO B 1 123 ? 16.953 38.094 23.516 1 71.12 123 PRO B N 1
ATOM 3641 C CA . PRO B 1 123 ? 17.547 39.406 23.734 1 71.12 123 PRO B CA 1
ATOM 3642 C C . PRO B 1 123 ? 18.891 39.312 24.453 1 71.12 123 PRO B C 1
ATOM 3644 O O . PRO B 1 123 ? 19.047 38.562 25.406 1 71.12 123 PRO B O 1
ATOM 3647 N N . GLY B 1 124 ? 19.969 39.969 23.938 1 69.5 124 GLY B N 1
ATOM 3648 C CA . GLY B 1 124 ? 21.281 39.969 24.562 1 69.5 124 GLY B CA 1
ATOM 3649 C C . GLY B 1 124 ? 22.25 39 23.938 1 69.5 124 GLY B C 1
ATOM 3650 O O . GLY B 1 124 ? 23.453 39.031 24.234 1 69.5 124 GLY B O 1
ATOM 3651 N N . ASP B 1 125 ? 21.578 38 23.234 1 72 125 ASP B N 1
ATOM 3652 C CA . ASP B 1 125 ? 22.5 37.094 22.531 1 72 125 ASP B CA 1
ATOM 3653 C C . ASP B 1 125 ? 23.438 37.875 21.625 1 72 125 ASP B C 1
ATOM 3655 O O . ASP B 1 125 ? 23.062 38.875 21.031 1 72 125 ASP B O 1
ATOM 3659 N N . ASP B 1 126 ? 24.781 37.625 21.828 1 63.81 126 ASP B N 1
ATOM 3660 C CA . ASP B 1 126 ? 25.781 38.344 21.031 1 63.81 126 ASP B CA 1
ATOM 3661 C C . ASP B 1 126 ? 25.469 38.25 19.547 1 63.81 126 ASP B C 1
ATOM 3663 O O . ASP B 1 126 ? 25.141 37.156 19.031 1 63.81 126 ASP B O 1
ATOM 3667 N N . GLU B 1 127 ? 25.609 39.406 19.047 1 56.88 127 GLU B N 1
ATOM 3668 C CA . GLU B 1 127 ? 25.469 39.531 17.609 1 56.88 127 GLU B CA 1
ATOM 3669 C C . GLU B 1 127 ? 26.531 38.719 16.875 1 56.88 127 GLU B C 1
ATOM 3671 O O . GLU B 1 127 ? 27.688 38.688 17.312 1 56.88 127 GLU B O 1
ATOM 3676 N N . GLY B 1 128 ? 26.266 37.781 16.266 1 56.31 128 GLY B N 1
ATOM 3677 C CA . GLY B 1 128 ? 27.219 36.938 15.547 1 56.31 128 GLY B CA 1
ATOM 3678 C C . GLY B 1 128 ? 27.188 35.5 15.953 1 56.31 128 GLY B C 1
ATOM 3679 O O . GLY B 1 128 ? 27.766 34.625 15.281 1 56.31 128 GLY B O 1
ATOM 3680 N N . GLN B 1 129 ? 26.672 35.375 17.125 1 60.31 129 GLN B N 1
ATOM 3681 C CA . GLN B 1 129 ? 26.578 33.969 17.547 1 60.31 129 GLN B CA 1
ATOM 3682 C C . GLN B 1 129 ? 25.328 33.312 16.984 1 60.31 129 GLN B C 1
ATOM 3684 O O . GLN B 1 129 ? 24.312 34 16.766 1 60.31 129 GLN B O 1
ATOM 3689 N N . ALA B 1 130 ? 25.5 32.094 16.625 1 63.22 130 ALA B N 1
ATOM 3690 C CA . ALA B 1 130 ? 24.344 31.359 16.125 1 63.22 130 ALA B CA 1
ATOM 3691 C C . ALA B 1 130 ? 23.219 31.359 17.156 1 63.22 130 ALA B C 1
ATOM 3693 O O . ALA B 1 130 ? 23.453 31.188 18.359 1 63.22 130 ALA B O 1
ATOM 3694 N N . PRO B 1 131 ? 21.969 31.766 16.656 1 65.69 131 PRO B N 1
ATOM 3695 C CA . PRO B 1 131 ? 20.844 31.766 17.594 1 65.69 131 PRO B CA 1
ATOM 3696 C C . PRO B 1 131 ? 20.688 30.438 18.328 1 65.69 131 PRO B C 1
ATOM 3698 O O . PRO B 1 131 ? 20.938 29.375 17.766 1 65.69 131 PRO B O 1
ATOM 3701 N N . ALA B 1 132 ? 20.391 30.547 19.641 1 72.38 132 ALA B N 1
ATOM 3702 C CA . ALA B 1 132 ? 20.391 29.406 20.547 1 72.38 132 ALA B CA 1
ATOM 3703 C C . ALA B 1 132 ? 19.078 28.641 20.484 1 72.38 132 ALA B C 1
ATOM 3705 O O . ALA B 1 132 ? 19 27.5 20.922 1 72.38 132 ALA B O 1
ATOM 3706 N N . VAL B 1 133 ? 18.094 29.328 19.844 1 84.06 133 VAL B N 1
ATOM 3707 C CA . VAL B 1 133 ? 16.766 28.703 19.875 1 84.06 133 VAL B CA 1
ATOM 3708 C C . VAL B 1 133 ? 16.438 28.141 18.484 1 84.06 133 VAL B C 1
ATOM 3710 O O . VAL B 1 133 ? 16.516 28.875 17.484 1 84.06 133 VAL B O 1
ATOM 3713 N N . ALA B 1 134 ? 16.109 26.891 18.484 1 87.5 134 ALA B N 1
ATOM 3714 C CA . ALA B 1 134 ? 15.781 26.219 17.219 1 87.5 134 ALA B CA 1
ATOM 3715 C C . ALA B 1 134 ? 14.414 26.641 16.703 1 87.5 134 ALA B C 1
ATOM 3717 O O . ALA B 1 134 ? 13.578 27.125 17.469 1 87.5 134 ALA B O 1
ATOM 3718 N N . GLY B 1 135 ? 14.289 26.516 15.359 1 89.94 135 GLY B N 1
ATOM 3719 C CA . GLY B 1 135 ? 13.031 26.844 14.703 1 89.94 135 GLY B CA 1
ATOM 3720 C C . GLY B 1 135 ? 12.914 26.281 13.305 1 89.94 135 GLY B C 1
ATOM 3721 O O . GLY B 1 135 ? 13.344 25.156 13.055 1 89.94 135 GLY B O 1
ATOM 3722 N N . ARG B 1 136 ? 12.125 26.984 12.508 1 90.31 136 ARG B N 1
ATOM 3723 C CA . ARG B 1 136 ? 11.836 26.547 11.141 1 90.31 136 ARG B CA 1
ATOM 3724 C C . ARG B 1 136 ? 11.18 25.172 11.133 1 90.31 136 ARG B C 1
ATOM 3726 O O . ARG B 1 136 ? 11.484 24.328 10.281 1 90.31 136 ARG B O 1
ATOM 3733 N N . PHE B 1 137 ? 10.422 24.953 12.203 1 94.25 137 PHE B N 1
ATOM 3734 C CA . PHE B 1 137 ? 9.594 23.75 12.266 1 94.25 137 PHE B CA 1
ATOM 3735 C C . PHE B 1 137 ? 8.602 23.703 11.109 1 94.25 137 PHE B C 1
ATOM 3737 O O . PHE B 1 137 ? 7.836 24.656 10.906 1 94.25 137 PHE B O 1
ATOM 3744 N N . PHE B 1 138 ? 8.688 22.672 10.219 1 95.25 138 PHE B N 1
ATOM 3745 C CA . PHE B 1 138 ? 7.938 22.547 8.977 1 95.25 138 PHE B CA 1
ATOM 3746 C C . PHE B 1 138 ? 8.188 23.734 8.07 1 95.25 138 PHE B C 1
ATOM 3748 O O . PHE B 1 138 ? 7.293 24.188 7.344 1 95.25 138 PHE B O 1
ATOM 3755 N N . GLY B 1 139 ? 9.344 24.312 8.242 1 93.25 139 GLY B N 1
ATOM 3756 C CA . GLY B 1 139 ? 9.742 25.438 7.395 1 93.25 139 GLY B CA 1
ATOM 3757 C C . GLY B 1 139 ? 9.109 26.75 7.805 1 93.25 139 GLY B C 1
ATOM 3758 O O . GLY B 1 139 ? 9.086 27.703 7.02 1 93.25 139 GLY B O 1
ATOM 3759 N N . GLN B 1 140 ? 8.602 26.828 9.039 1 93.5 140 GLN B N 1
ATOM 3760 C CA . GLN B 1 140 ? 7.863 28.062 9.328 1 93.5 140 GLN B CA 1
ATOM 3761 C C . GLN B 1 140 ? 7.949 28.406 10.812 1 93.5 140 GLN B C 1
ATOM 3763 O O . GLN B 1 140 ? 8.062 29.594 11.164 1 93.5 140 GLN B O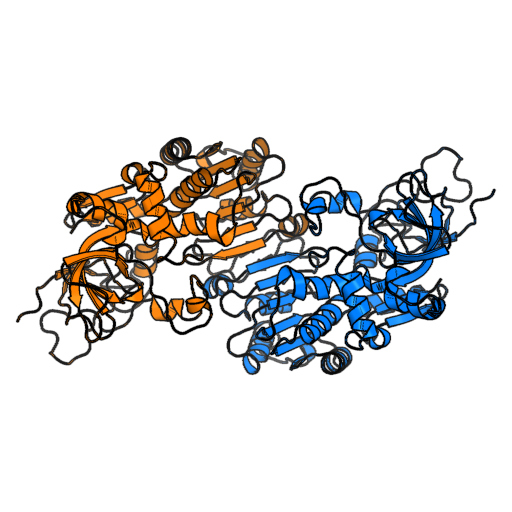 1
ATOM 3768 N N . SER B 1 141 ? 7.781 27.484 11.797 1 93.31 141 SER B N 1
ATOM 3769 C CA . SER B 1 141 ? 7.695 27.781 13.227 1 93.31 141 SER B CA 1
ATOM 3770 C C . SER B 1 141 ? 6.73 28.938 13.492 1 93.31 141 SER B C 1
ATOM 3772 O O . SER B 1 141 ? 7.129 29.969 14.031 1 93.31 141 SER B O 1
ATOM 3774 N N . SER B 1 142 ? 5.438 28.688 13.367 1 94.5 142 SER B N 1
ATOM 3775 C CA . SER B 1 142 ? 4.434 29.734 13.328 1 94.5 142 SER B CA 1
ATOM 3776 C C . SER B 1 142 ? 3.895 30.047 14.719 1 94.5 142 SER B C 1
ATOM 3778 O O . SER B 1 142 ? 3.025 30.906 14.883 1 94.5 142 SER B O 1
ATOM 3780 N N . PHE B 1 143 ? 4.434 29.359 15.758 1 93.69 143 PHE B N 1
ATOM 3781 C CA . PHE B 1 143 ? 4.172 29.812 17.125 1 93.69 143 PHE B CA 1
ATOM 3782 C C . PHE B 1 143 ? 5.012 31.031 17.453 1 93.69 143 PHE B C 1
ATOM 3784 O O . PHE B 1 143 ? 5.66 31.078 18.5 1 93.69 143 PHE B O 1
ATOM 3791 N N . ALA B 1 144 ? 5.02 31.953 16.516 1 91.56 144 ALA B N 1
ATOM 3792 C CA . ALA B 1 144 ? 5.723 33.219 16.609 1 91.56 144 ALA B CA 1
ATOM 3793 C C . ALA B 1 144 ? 4.988 34.312 15.836 1 91.56 144 ALA B C 1
ATOM 3795 O O . ALA B 1 144 ? 4.477 34.062 14.742 1 91.56 144 ALA B O 1
ATOM 3796 N N . ARG B 1 145 ? 4.957 35.469 16.375 1 90 145 ARG B N 1
ATOM 3797 C CA . ARG B 1 145 ? 4.297 36.594 15.703 1 90 145 ARG B CA 1
ATOM 3798 C C . ARG B 1 145 ? 4.977 36.906 14.367 1 90 145 ARG B C 1
ATOM 3800 O O . ARG B 1 145 ? 4.312 37.281 13.406 1 90 145 ARG B O 1
ATOM 3807 N N . ARG B 1 146 ? 6.242 36.812 14.414 1 90.69 146 ARG B N 1
ATOM 3808 C CA . ARG B 1 146 ? 7.051 36.906 13.203 1 90.69 146 ARG B CA 1
ATOM 3809 C C . ARG B 1 146 ? 7.863 35.625 13 1 90.69 146 ARG B C 1
ATOM 3811 O O . ARG B 1 146 ? 8.602 35.219 13.891 1 90.69 146 ARG B O 1
ATOM 3818 N N . SER B 1 147 ? 7.719 35.062 11.828 1 90.38 147 SER B N 1
ATOM 3819 C CA . SER B 1 147 ? 8.359 33.781 11.609 1 90.38 147 SER B CA 1
ATOM 3820 C C . SER B 1 147 ? 9.102 33.75 10.273 1 90.38 147 SER B C 1
ATOM 3822 O O . SER B 1 147 ? 8.617 34.312 9.281 1 90.38 147 SER B O 1
ATOM 3824 N N . PRO B 1 148 ? 10.312 33.188 10.344 1 91.31 148 PRO B N 1
ATOM 3825 C CA . PRO B 1 148 ? 10.938 32.875 9.055 1 91.31 148 PRO B CA 1
ATOM 3826 C C . PRO B 1 148 ? 10.281 31.672 8.359 1 91.31 148 PRO B C 1
ATOM 3828 O O . PRO B 1 148 ? 10.039 30.641 9 1 91.31 148 PRO B O 1
ATOM 3831 N N . ALA B 1 149 ? 9.883 31.828 7.141 1 95.25 149 ALA B N 1
ATOM 3832 C CA . ALA B 1 149 ? 9.281 30.734 6.383 1 95.25 149 ALA B CA 1
ATOM 3833 C C . ALA B 1 149 ? 10.062 30.469 5.094 1 95.25 149 ALA B C 1
ATOM 3835 O O . ALA B 1 149 ? 10.414 31.406 4.375 1 95.25 149 ALA B O 1
ATOM 3836 N N . ALA B 1 150 ? 10.367 29.203 4.895 1 95.06 150 ALA B N 1
ATOM 3837 C CA . ALA B 1 150 ? 10.922 28.859 3.59 1 95.06 150 ALA B CA 1
ATOM 3838 C C . ALA B 1 150 ? 9.945 29.203 2.471 1 95.06 150 ALA B C 1
ATOM 3840 O O . ALA B 1 150 ? 8.734 28.984 2.607 1 95.06 150 ALA B O 1
ATOM 3841 N N . VAL B 1 151 ? 10.43 29.703 1.387 1 96.12 151 VAL B N 1
ATOM 3842 C CA . VAL B 1 151 ? 9.57 30.094 0.279 1 96.12 151 VAL B CA 1
ATOM 3843 C C . VAL B 1 151 ? 8.75 28.906 -0.197 1 96.12 151 VAL B C 1
ATOM 3845 O O . VAL B 1 151 ? 7.602 29.062 -0.613 1 96.12 151 VAL B O 1
ATOM 3848 N N . ARG B 1 152 ? 9.258 27.703 -0.081 1 93.38 152 ARG B N 1
ATOM 3849 C CA . ARG B 1 152 ? 8.586 26.5 -0.563 1 93.38 152 ARG B CA 1
ATOM 3850 C C . ARG B 1 152 ? 7.496 26.047 0.407 1 93.38 152 ARG B C 1
ATOM 3852 O O . ARG B 1 152 ? 6.68 25.188 0.081 1 93.38 152 ARG B O 1
ATOM 3859 N N . SER B 1 153 ? 7.457 26.656 1.54 1 95.31 153 SER B N 1
ATOM 3860 C CA . SER B 1 153 ? 6.395 26.375 2.5 1 95.31 153 SER B CA 1
ATOM 3861 C C . SER B 1 153 ? 5.25 27.375 2.363 1 95.31 153 SER B C 1
ATOM 3863 O O . SER B 1 153 ? 4.25 27.281 3.084 1 95.31 153 SER B O 1
ATOM 3865 N N . VAL B 1 154 ? 5.352 28.312 1.45 1 97.38 154 VAL B N 1
ATOM 3866 C CA . VAL B 1 154 ? 4.414 29.422 1.344 1 97.38 154 VAL B CA 1
ATOM 3867 C C . VAL B 1 154 ? 3.408 29.141 0.227 1 97.38 154 VAL B C 1
ATOM 3869 O O . VAL B 1 154 ? 3.795 28.859 -0.906 1 97.38 154 VAL B O 1
ATOM 3872 N N . VAL B 1 155 ? 2.145 29.203 0.509 1 97.75 155 VAL B N 1
ATOM 3873 C CA . VAL B 1 155 ? 1.063 29.172 -0.469 1 97.75 155 VAL B CA 1
ATOM 3874 C C . VAL B 1 155 ? 0.452 30.562 -0.606 1 97.75 155 VAL B C 1
ATOM 3876 O O . VAL B 1 155 ? -0.228 31.031 0.305 1 97.75 155 VAL B O 1
ATOM 3879 N N . PRO B 1 156 ? 0.674 31.156 -1.743 1 98.19 156 PRO B N 1
ATOM 3880 C CA . PRO B 1 156 ? 0.082 32.5 -1.931 1 98.19 156 PRO B CA 1
ATOM 3881 C C . PRO B 1 156 ? -1.442 32.438 -2.006 1 98.19 156 PRO B C 1
ATOM 3883 O O . PRO B 1 156 ? -2.01 31.562 -2.648 1 98.19 156 PRO B O 1
ATOM 3886 N N . LEU B 1 157 ? -2.074 33.438 -1.39 1 98.38 157 LEU B N 1
ATOM 3887 C CA . LEU B 1 157 ? -3.531 33.406 -1.317 1 98.38 157 LEU B CA 1
ATOM 3888 C C . LEU B 1 157 ? -4.125 34.469 -2.268 1 98.38 157 LEU B C 1
ATOM 3890 O O . LEU B 1 157 ? -5.309 34.375 -2.615 1 98.38 157 LEU B O 1
ATOM 3894 N N . LYS B 1 158 ? -3.357 35.375 -2.73 1 95.88 158 LYS B N 1
ATOM 3895 C CA . LYS B 1 158 ? -3.82 36.5 -3.561 1 95.88 158 LYS B CA 1
ATOM 3896 C C . LYS B 1 158 ? -4.516 35.969 -4.82 1 95.88 158 LYS B C 1
ATOM 3898 O O . LYS B 1 158 ? -5.566 36.5 -5.207 1 95.88 158 LYS B O 1
ATOM 3903 N N . PRO B 1 159 ? -3.971 34.938 -5.453 1 95.94 159 PRO B N 1
ATOM 3904 C CA . PRO B 1 159 ? -4.629 34.469 -6.672 1 95.94 159 PRO B CA 1
ATOM 3905 C C . PRO B 1 159 ? -5.906 33.688 -6.387 1 95.94 159 PRO B C 1
ATOM 3907 O O . PRO B 1 159 ? -6.68 33.406 -7.301 1 95.94 159 PRO B O 1
ATOM 3910 N N . LEU B 1 160 ? -6.199 33.344 -5.16 1 97.25 160 LEU B N 1
ATOM 3911 C CA . LEU B 1 160 ? -7.25 32.406 -4.824 1 97.25 160 LEU B CA 1
ATOM 3912 C C . LEU B 1 160 ? -8.484 33.125 -4.293 1 97.25 160 LEU B C 1
ATOM 3914 O O . LEU B 1 160 ? -9.586 32.562 -4.309 1 97.25 160 LEU B O 1
ATOM 3918 N N . LEU B 1 161 ? -8.258 34.312 -3.812 1 97.12 161 LEU B N 1
ATOM 3919 C CA . LEU B 1 161 ? -9.336 35.062 -3.184 1 97.12 161 LEU B CA 1
ATOM 3920 C C . LEU B 1 161 ? -9.375 36.5 -3.699 1 97.12 161 LEU B C 1
ATOM 3922 O O . LEU B 1 161 ? -8.344 37.062 -4.098 1 97.12 161 LEU B O 1
ATOM 3926 N N . PRO B 1 162 ? -10.5 37.156 -3.584 1 95.88 162 PRO B N 1
ATOM 3927 C CA . PRO B 1 162 ? -10.633 38.531 -4.086 1 95.88 162 PRO B CA 1
ATOM 3928 C C . PRO B 1 162 ? -9.828 39.531 -3.262 1 95.88 162 PRO B C 1
ATOM 3930 O O . PRO B 1 162 ? -9.609 39.312 -2.066 1 95.88 162 PRO B O 1
ATOM 3933 N N . PRO B 1 163 ? -9.461 40.594 -3.879 1 93.44 163 PRO B N 1
ATOM 3934 C CA . PRO B 1 163 ? -8.656 41.625 -3.199 1 93.44 163 PRO B CA 1
ATOM 3935 C C . PRO B 1 163 ? -9.367 42.219 -1.981 1 93.44 163 PRO B C 1
ATOM 3937 O O . PRO B 1 163 ? -8.711 42.656 -1.038 1 93.44 163 PRO B O 1
ATOM 3940 N N . ASP B 1 164 ? -10.672 42.188 -1.983 1 96.31 164 ASP B N 1
ATOM 3941 C CA . ASP B 1 164 ? -11.422 42.812 -0.888 1 96.31 164 ASP B CA 1
ATOM 3942 C C . ASP B 1 164 ? -11.742 41.781 0.194 1 96.31 164 ASP B C 1
ATOM 3944 O O . ASP B 1 164 ? -12.57 42.031 1.073 1 96.31 164 ASP B O 1
ATOM 3948 N N . THR B 1 165 ? -11.078 40.656 0.135 1 97.19 165 THR B N 1
ATOM 3949 C CA . THR B 1 165 ? -11.227 39.625 1.159 1 97.19 165 THR B CA 1
ATOM 3950 C C . THR B 1 165 ? -10.945 40.188 2.545 1 97.19 165 THR B C 1
ATOM 3952 O O . THR B 1 165 ? -9.969 40.906 2.738 1 97.19 165 THR B O 1
ATOM 3955 N N . PRO B 1 166 ? -11.906 39.969 3.512 1 97.44 166 PRO B N 1
ATOM 3956 C CA . PRO B 1 166 ? -11.594 40.375 4.891 1 97.44 166 PRO B CA 1
ATOM 3957 C C . PRO B 1 166 ? -10.531 39.469 5.527 1 97.44 166 PRO B C 1
ATOM 3959 O O . PRO B 1 166 ? -10.859 38.594 6.324 1 97.44 166 PRO B O 1
ATOM 3962 N N . TRP B 1 167 ? -9.367 39.75 5.32 1 97 167 TRP B N 1
ATOM 3963 C CA . TRP B 1 167 ? -8.227 38.875 5.625 1 97 167 TRP B CA 1
ATOM 3964 C C . TRP B 1 167 ? -8.133 38.625 7.121 1 97 167 TRP B C 1
ATOM 3966 O O . TRP B 1 167 ? -7.734 37.531 7.539 1 97 167 TRP B O 1
ATOM 3976 N N . ASP B 1 168 ? -8.477 39.562 7.984 1 94.75 168 ASP B N 1
ATOM 3977 C CA . ASP B 1 168 ? -8.406 39.406 9.438 1 94.75 168 ASP B CA 1
ATOM 3978 C C . ASP B 1 168 ? -9.312 38.25 9.891 1 94.75 168 ASP B C 1
ATOM 3980 O O . ASP B 1 168 ? -9.016 37.562 10.883 1 94.75 168 ASP B O 1
ATOM 3984 N N . ASP B 1 169 ? -10.344 38.094 9.141 1 96.81 169 ASP B N 1
ATOM 3985 C CA . ASP B 1 169 ? -11.289 37.031 9.461 1 96.81 169 ASP B CA 1
ATOM 3986 C C . ASP B 1 169 ? -10.945 35.719 8.727 1 96.81 169 ASP B C 1
ATOM 3988 O O . ASP B 1 169 ? -11.133 34.625 9.266 1 96.81 169 ASP B O 1
ATOM 3992 N N . VAL B 1 170 ? -10.414 35.812 7.543 1 98.31 170 VAL B N 1
ATOM 3993 C CA . VAL B 1 170 ? -10.25 34.688 6.648 1 98.31 170 VAL B CA 1
ATOM 3994 C C . VAL B 1 170 ? -8.945 33.938 6.973 1 98.31 170 VAL B C 1
ATOM 3996 O O . VAL B 1 170 ? -8.906 32.719 6.961 1 98.31 170 VAL B O 1
ATOM 3999 N N . LEU B 1 171 ? -7.906 34.656 7.336 1 98.44 171 LEU B N 1
ATOM 4000 C CA . LEU B 1 171 ? -6.602 34.031 7.562 1 98.44 171 LEU B CA 1
ATOM 4001 C C . LEU B 1 171 ? -6.66 33.062 8.742 1 98.44 171 LEU B C 1
ATOM 4003 O O . LEU B 1 171 ? -6.188 31.922 8.633 1 98.44 171 LEU B O 1
ATOM 4007 N N . PRO B 1 172 ? -7.332 33.469 9.883 1 98.25 172 PRO B N 1
ATOM 4008 C CA . PRO B 1 172 ? -7.434 32.5 10.984 1 98.25 172 PRO B CA 1
ATOM 4009 C C . PRO B 1 172 ? -8.227 31.25 10.602 1 98.25 172 PRO B C 1
ATOM 4011 O O . PRO B 1 172 ? -7.961 30.156 11.133 1 98.25 172 PRO B O 1
ATOM 4014 N N . LEU B 1 173 ? -9.109 31.422 9.719 1 98.06 173 LEU B N 1
ATOM 4015 C CA . LEU B 1 173 ? -9.93 30.297 9.273 1 98.06 173 LEU B CA 1
ATOM 4016 C C . LEU B 1 173 ? -9.125 29.344 8.391 1 98.06 173 LEU B C 1
ATOM 4018 O O . LEU B 1 173 ? -9.289 28.125 8.477 1 98.06 173 LEU B O 1
ATOM 4022 N N . LEU B 1 174 ? -8.234 29.859 7.598 1 98.56 174 LEU B N 1
ATOM 4023 C CA . LEU B 1 174 ? -7.527 29.078 6.586 1 98.56 174 LEU B CA 1
ATOM 4024 C C . LEU B 1 174 ? -6.242 28.5 7.148 1 98.56 174 LEU B C 1
ATOM 4026 O O . LEU B 1 174 ? -5.688 27.547 6.586 1 98.56 174 LEU B O 1
ATOM 4030 N N . ALA B 1 175 ? -5.746 29.031 8.25 1 98.31 175 ALA B N 1
ATOM 4031 C CA . ALA B 1 175 ? -4.422 28.719 8.781 1 98.31 175 ALA B CA 1
ATOM 4032 C C . ALA B 1 175 ? -4.246 27.203 8.938 1 98.31 175 ALA B C 1
ATOM 4034 O O . ALA B 1 175 ? -3.236 26.641 8.508 1 98.31 175 ALA B O 1
ATOM 4035 N N . PRO B 1 176 ? -5.258 26.469 9.375 1 98.19 176 PRO B N 1
ATOM 4036 C CA . PRO B 1 176 ? -5.059 25.031 9.633 1 98.19 176 PRO B CA 1
ATOM 4037 C C . PRO B 1 176 ? -5.051 24.203 8.359 1 98.19 176 PRO B C 1
ATOM 4039 O O . PRO B 1 176 ? -4.797 23 8.406 1 98.19 176 PRO B O 1
ATOM 4042 N N . LEU B 1 177 ? -5.266 24.766 7.199 1 98.62 177 LEU B N 1
ATOM 4043 C CA . LEU B 1 177 ? -5.328 24 5.953 1 98.62 177 LEU B CA 1
ATOM 4044 C C . LEU B 1 177 ? -3.957 23.453 5.578 1 98.62 177 LEU B C 1
ATOM 4046 O O . LEU B 1 177 ? -3.85 22.547 4.75 1 98.62 177 LEU B O 1
ATOM 4050 N N . GLY B 1 178 ? -2.93 23.953 6.191 1 97.25 178 GLY B N 1
ATOM 4051 C CA . GLY B 1 178 ? -1.577 23.625 5.766 1 97.25 178 GLY B CA 1
ATOM 4052 C C . GLY B 1 178 ? -1.086 22.297 6.293 1 97.25 178 GLY B C 1
ATOM 4053 O O . GLY B 1 178 ? 0.005 21.844 5.938 1 97.25 178 GLY B O 1
ATOM 4054 N N . CYS B 1 179 ? -1.868 21.609 7.18 1 97.25 179 CYS B N 1
ATOM 4055 C CA . CYS B 1 179 ? -1.41 20.328 7.703 1 97.25 179 CYS B CA 1
ATOM 4056 C C . CYS B 1 179 ? -2.586 19.391 7.957 1 97.25 179 CYS B C 1
ATOM 4058 O O . CYS B 1 179 ? -2.893 18.531 7.125 1 97.25 179 CYS B O 1
ATOM 4060 N N . GLY B 1 180 ? -3.338 19.578 9.047 1 96.69 180 GLY B N 1
ATOM 4061 C CA . GLY B 1 180 ? -4.352 18.641 9.5 1 96.69 180 GLY B CA 1
ATOM 4062 C C . GLY B 1 180 ? -5.398 18.344 8.438 1 96.69 180 GLY B C 1
ATOM 4063 O O . GLY B 1 180 ? -5.539 17.188 8.016 1 96.69 180 GLY B O 1
ATOM 4064 N N . PHE B 1 181 ? -6.125 19.391 8.008 1 98.56 181 PHE B N 1
ATOM 4065 C CA . PHE B 1 181 ? -7.184 19.219 7.02 1 98.56 181 PHE B CA 1
ATOM 4066 C C . PHE B 1 181 ? -6.621 18.672 5.711 1 98.56 181 PHE B C 1
ATOM 4068 O O . PHE B 1 181 ? -7.223 17.797 5.082 1 98.56 181 PHE B O 1
ATOM 4075 N N . MET B 1 182 ? -5.43 19.141 5.359 1 98 182 MET B N 1
ATOM 4076 C CA . MET B 1 182 ? -4.797 18.688 4.125 1 98 182 MET B CA 1
ATOM 4077 C C . MET B 1 182 ? -4.414 17.219 4.219 1 98 182 MET B C 1
ATOM 4079 O O . MET B 1 182 ? -4.574 16.469 3.254 1 98 182 MET B O 1
ATOM 4083 N N . THR B 1 183 ? -3.922 16.812 5.363 1 97.69 183 THR B N 1
ATOM 4084 C CA . THR B 1 183 ? -3.525 15.43 5.555 1 97.69 183 THR B CA 1
ATOM 4085 C C . THR B 1 183 ? -4.719 14.492 5.367 1 97.69 183 THR B C 1
ATOM 4087 O O . THR B 1 183 ? -4.621 13.492 4.652 1 97.69 183 THR B O 1
ATOM 4090 N N . GLY B 1 184 ? -5.836 14.836 5.961 1 98.38 184 GLY B N 1
ATOM 4091 C CA . GLY B 1 184 ? -7.039 14.031 5.805 1 98.38 184 GLY B CA 1
ATOM 4092 C C . GLY B 1 184 ? -7.57 14.023 4.383 1 98.38 184 GLY B C 1
ATOM 4093 O O . GLY B 1 184 ? -7.82 12.961 3.814 1 98.38 184 GLY B O 1
ATOM 4094 N N . ALA B 1 185 ? -7.688 15.203 3.854 1 98.69 185 ALA B N 1
ATOM 4095 C CA . ALA B 1 185 ? -8.195 15.328 2.49 1 98.69 185 ALA B CA 1
ATOM 4096 C C . ALA B 1 185 ? -7.285 14.617 1.496 1 98.69 185 ALA B C 1
ATOM 4098 O O . ALA B 1 185 ? -7.758 13.898 0.611 1 98.69 185 ALA B O 1
ATOM 4099 N N . GLY B 1 186 ? -5.996 14.836 1.669 1 97.44 186 GLY B N 1
ATOM 4100 C CA . GLY B 1 186 ? -5.035 14.211 0.779 1 97.44 186 GLY B CA 1
ATOM 4101 C C . GLY B 1 186 ? -5.074 12.695 0.833 1 97.44 186 GLY B C 1
ATOM 4102 O O . GLY B 1 186 ? -4.871 12.023 -0.183 1 97.44 186 GLY B O 1
ATOM 4103 N N . SER B 1 187 ? -5.324 12.109 2.004 1 97.81 187 SER B N 1
ATOM 4104 C CA . SER B 1 187 ? -5.438 10.656 2.145 1 97.81 187 SER B CA 1
ATOM 4105 C C . SER B 1 187 ? -6.574 10.109 1.29 1 97.81 187 SER B C 1
ATOM 4107 O O . SER B 1 187 ? -6.449 9.031 0.697 1 97.81 187 SER B O 1
ATOM 4109 N N . VAL B 1 188 ? -7.648 10.859 1.173 1 98.25 188 VAL B N 1
ATOM 4110 C CA . VAL B 1 188 ? -8.82 10.43 0.414 1 98.25 188 VAL B CA 1
ATOM 4111 C C . VAL B 1 188 ? -8.602 10.703 -1.072 1 98.25 188 VAL B C 1
ATOM 4113 O O . VAL B 1 188 ? -8.898 9.859 -1.917 1 98.25 188 VAL B O 1
ATOM 4116 N N . VAL B 1 189 ? -7.977 11.82 -1.376 1 96.81 189 VAL B N 1
ATOM 4117 C CA . VAL B 1 189 ? -7.852 12.289 -2.754 1 96.81 189 VAL B CA 1
ATOM 4118 C C . VAL B 1 189 ? -6.676 11.586 -3.432 1 96.81 189 VAL B C 1
ATOM 4120 O O . VAL B 1 189 ? -6.797 11.109 -4.562 1 96.81 189 VAL B O 1
ATOM 4123 N N . ASN B 1 190 ? -5.586 11.539 -2.711 1 94 190 ASN B N 1
ATOM 4124 C CA . ASN B 1 190 ? -4.332 11.164 -3.354 1 94 190 ASN B CA 1
ATOM 4125 C C . ASN B 1 190 ? -3.971 9.711 -3.068 1 94 190 ASN B C 1
ATOM 4127 O O . ASN B 1 190 ? -3.449 9.008 -3.939 1 94 190 ASN B O 1
ATOM 4131 N N . VAL B 1 191 ? -4.215 9.227 -1.862 1 93.25 191 VAL B N 1
ATOM 4132 C CA . VAL B 1 191 ? -3.766 7.887 -1.492 1 93.25 191 VAL B CA 1
ATOM 4133 C C . VAL B 1 191 ? -4.801 6.855 -1.933 1 93.25 191 VAL B C 1
ATOM 4135 O O . VAL B 1 191 ? -4.508 5.98 -2.752 1 93.25 191 VAL B O 1
ATOM 4138 N N . PHE B 1 192 ? -6.035 7.047 -1.479 1 91.81 192 PHE B N 1
ATOM 4139 C CA . PHE B 1 192 ? -7.117 6.141 -1.844 1 91.81 192 PHE B CA 1
ATOM 4140 C C . PHE B 1 192 ? -7.605 6.422 -3.26 1 91.81 192 PHE B C 1
ATOM 4142 O O . PHE B 1 192 ? -8.18 5.543 -3.908 1 91.81 192 PHE B O 1
ATOM 4149 N N . ALA B 1 193 ? -7.473 7.59 -3.705 1 92.25 193 ALA B N 1
ATOM 4150 C CA . ALA B 1 193 ? -8.07 8.031 -4.961 1 92.25 193 ALA B CA 1
ATOM 4151 C C . ALA B 1 193 ? -9.547 7.656 -5.027 1 92.25 193 ALA B C 1
ATOM 4153 O O . ALA B 1 193 ? -9.984 6.977 -5.961 1 92.25 193 ALA B O 1
ATOM 4154 N N . ALA B 1 194 ? -10.32 8.117 -4.055 1 96.62 194 ALA B N 1
ATOM 4155 C CA . ALA B 1 194 ? -11.719 7.719 -3.885 1 96.62 194 ALA B CA 1
ATOM 4156 C C . ALA B 1 194 ? -12.555 8.141 -5.086 1 96.62 194 ALA B C 1
ATOM 4158 O O . ALA B 1 194 ? -12.281 9.164 -5.715 1 96.62 194 ALA B O 1
ATOM 4159 N N . THR B 1 195 ? -13.547 7.352 -5.406 1 95.19 195 THR B N 1
ATOM 4160 C CA . THR B 1 195 ? -14.523 7.578 -6.465 1 95.19 195 THR B CA 1
ATOM 4161 C C . THR B 1 195 ? -15.938 7.625 -5.895 1 95.19 195 THR B C 1
ATOM 4163 O O . THR B 1 195 ? -16.156 7.277 -4.734 1 95.19 195 THR B O 1
ATOM 4166 N N . PRO B 1 196 ? -16.891 8.148 -6.637 1 95.44 196 PRO B N 1
ATOM 4167 C CA . PRO B 1 196 ? -18.266 8.172 -6.133 1 95.44 196 PRO B CA 1
ATOM 4168 C C . PRO B 1 196 ? -18.75 6.797 -5.684 1 95.44 196 PRO B C 1
ATOM 4170 O O . PRO B 1 196 ? -19.625 6.703 -4.824 1 95.44 196 PRO B O 1
ATOM 4173 N N . GLY B 1 197 ? -18.25 5.754 -6.078 1 91.81 197 GLY B N 1
ATOM 4174 C CA . GLY B 1 197 ? -18.641 4.406 -5.691 1 91.81 197 GLY B CA 1
ATOM 4175 C C . GLY B 1 197 ? -17.906 3.895 -4.473 1 91.81 197 GLY B C 1
ATOM 4176 O O . GLY B 1 197 ? -18.281 2.875 -3.891 1 91.81 197 GLY B O 1
ATOM 4177 N N . SER B 1 198 ? -17.047 4.688 -3.938 1 96.69 198 SER B N 1
ATOM 4178 C CA . SER B 1 198 ? -16.188 4.227 -2.855 1 96.69 198 SER B CA 1
ATOM 4179 C C . SER B 1 198 ? -16.906 4.285 -1.512 1 96.69 198 SER B C 1
ATOM 4181 O O . SER B 1 198 ? -17.75 5.156 -1.291 1 96.69 198 SER B O 1
ATOM 4183 N N . ALA B 1 199 ? -16.609 3.34 -0.646 1 98.38 199 ALA B N 1
ATOM 4184 C CA . ALA B 1 199 ? -16.922 3.381 0.78 1 98.38 199 ALA B CA 1
ATOM 4185 C C . ALA B 1 199 ? -15.672 3.66 1.609 1 98.38 199 ALA B C 1
ATOM 4187 O O . ALA B 1 199 ? -14.641 2.996 1.44 1 98.38 199 ALA B O 1
ATOM 4188 N N . VAL B 1 200 ? -15.781 4.664 2.527 1 98.69 200 VAL B N 1
ATOM 4189 C CA . VAL B 1 200 ? -14.609 5.082 3.285 1 98.69 200 VAL B CA 1
ATOM 4190 C C . VAL B 1 200 ? -14.938 5.105 4.777 1 98.69 200 VAL B C 1
ATOM 4192 O O . VAL B 1 200 ? -16.047 5.473 5.168 1 98.69 200 VAL B O 1
ATOM 4195 N N . LEU B 1 201 ? -14.031 4.598 5.551 1 98.94 201 LEU B N 1
ATOM 4196 C CA . LEU B 1 201 ? -14.094 4.734 7 1 98.94 201 LEU B CA 1
ATOM 4197 C C . LEU B 1 201 ? -13.062 5.742 7.5 1 98.94 201 LEU B C 1
ATOM 4199 O O . LEU B 1 201 ? -11.898 5.68 7.109 1 98.94 201 LEU B O 1
ATOM 4203 N N . VAL B 1 202 ? -13.484 6.68 8.234 1 98.94 202 VAL B N 1
ATOM 4204 C CA . VAL B 1 202 ? -12.609 7.652 8.875 1 98.94 202 VAL B CA 1
ATOM 4205 C C . VAL B 1 202 ? -12.641 7.469 10.391 1 98.94 202 VAL B C 1
ATOM 4207 O O . VAL B 1 202 ? -13.68 7.66 11.023 1 98.94 202 VAL B O 1
ATOM 4210 N N . ALA B 1 203 ? -11.477 7.098 10.906 1 98.69 203 ALA B N 1
ATOM 4211 C CA . ALA B 1 203 ? -11.367 6.867 12.344 1 98.69 203 ALA B CA 1
ATOM 4212 C C . ALA B 1 203 ? -10.68 8.039 13.039 1 98.69 203 ALA B C 1
ATOM 4214 O O . ALA B 1 203 ? -9.508 8.32 12.789 1 98.69 203 ALA B O 1
ATOM 4215 N N . GLY B 1 204 ? -11.383 8.664 13.93 1 97.81 204 GLY B N 1
ATOM 4216 C CA . GLY B 1 204 ? -10.93 9.883 14.578 1 97.81 204 GLY B CA 1
ATOM 4217 C C . GLY B 1 204 ? -11.469 11.141 13.938 1 97.81 204 GLY B C 1
ATOM 4218 O O . GLY B 1 204 ? -11.242 11.383 12.75 1 97.81 204 GLY B O 1
ATOM 4219 N N . MET B 1 205 ? -12.188 11.883 14.82 1 98.06 205 MET B N 1
ATOM 4220 C CA . MET B 1 205 ? -12.805 13.094 14.289 1 98.06 205 MET B CA 1
ATOM 4221 C C . MET B 1 205 ? -12.117 14.336 14.844 1 98.06 205 MET B C 1
ATOM 4223 O O . MET B 1 205 ? -12.742 15.125 15.555 1 98.06 205 MET B O 1
ATOM 4227 N N . GLY B 1 206 ? -10.867 14.445 14.578 1 97.44 206 GLY B N 1
ATOM 4228 C CA . GLY B 1 206 ? -10.117 15.688 14.648 1 97.44 206 GLY B CA 1
ATOM 4229 C C . GLY B 1 206 ? -10.016 16.406 13.312 1 97.44 206 GLY B C 1
ATOM 4230 O O . GLY B 1 206 ? -10.773 16.109 12.383 1 97.44 206 GLY B O 1
ATOM 4231 N N . ALA B 1 207 ? -9.102 17.344 13.227 1 97.62 207 ALA B N 1
ATOM 4232 C CA . ALA B 1 207 ? -8.953 18.094 11.984 1 97.62 207 ALA B CA 1
ATOM 4233 C C . ALA B 1 207 ? -8.641 17.172 10.812 1 97.62 207 ALA B C 1
ATOM 4235 O O . ALA B 1 207 ? -9.195 17.328 9.727 1 97.62 207 ALA B O 1
ATOM 4236 N N . VAL B 1 208 ? -7.766 16.203 11.047 1 98.25 208 VAL B N 1
ATOM 4237 C CA . VAL B 1 208 ? -7.406 15.25 9.992 1 98.25 208 VAL B CA 1
ATOM 4238 C C . VAL B 1 208 ? -8.641 14.453 9.57 1 98.25 208 VAL B C 1
ATOM 4240 O O . VAL B 1 208 ? -8.953 14.367 8.383 1 98.25 208 VAL B O 1
ATOM 4243 N N . GLY B 1 209 ? -9.383 13.977 10.523 1 98.69 209 GLY B N 1
ATOM 4244 C CA . GLY B 1 209 ? -10.578 13.195 10.234 1 98.69 209 GLY B CA 1
ATOM 4245 C C . GLY B 1 209 ? -11.641 13.984 9.492 1 98.69 209 GLY B C 1
ATOM 4246 O O . GLY B 1 209 ? -12.211 13.5 8.516 1 98.69 209 GLY B O 1
ATOM 4247 N N . PHE B 1 210 ? -11.883 15.188 9.938 1 98.81 210 PHE B N 1
ATOM 4248 C CA . PHE B 1 210 ? -12.898 16 9.281 1 98.81 210 PHE B CA 1
ATOM 4249 C C . PHE B 1 210 ? -12.461 16.391 7.875 1 98.81 210 PHE B C 1
ATOM 4251 O O . PHE B 1 210 ? -13.281 16.484 6.969 1 98.81 210 PHE B O 1
ATOM 4258 N N . GLY B 1 211 ? -11.109 16.641 7.727 1 98.81 211 GLY B N 1
ATOM 4259 C CA . GLY B 1 211 ? -10.617 16.812 6.375 1 98.81 211 GLY B CA 1
ATOM 4260 C C . GLY B 1 211 ? -10.938 15.656 5.457 1 98.81 211 GLY B C 1
ATOM 4261 O O . GLY B 1 211 ? -11.336 15.859 4.305 1 98.81 211 GLY B O 1
ATOM 4262 N N . ALA B 1 212 ? -10.828 14.461 5.949 1 98.88 212 ALA B N 1
ATOM 4263 C CA . ALA B 1 212 ? -11.117 13.25 5.184 1 98.88 212 ALA B CA 1
ATOM 4264 C C . ALA B 1 212 ? -12.609 13.125 4.898 1 98.88 212 ALA B C 1
ATOM 4266 O O . ALA B 1 212 ? -13.008 12.836 3.768 1 98.88 212 ALA B O 1
ATOM 4267 N N . VAL B 1 213 ? -13.453 13.391 5.918 1 98.94 213 VAL B N 1
ATOM 4268 C CA . VAL B 1 213 ? -14.898 13.258 5.77 1 98.94 213 VAL B CA 1
ATOM 4269 C C . VAL B 1 213 ? -15.398 14.242 4.707 1 98.94 213 VAL B C 1
ATOM 4271 O O . VAL B 1 213 ? -16.125 13.852 3.791 1 98.94 213 VAL B O 1
ATOM 4274 N N . MET B 1 214 ? -14.969 15.43 4.809 1 98.94 214 MET B N 1
ATOM 4275 C CA . MET B 1 214 ? -15.461 16.453 3.889 1 98.94 214 MET B CA 1
ATOM 4276 C C . MET B 1 214 ? -14.938 16.203 2.477 1 98.94 214 MET B C 1
ATOM 4278 O O . MET B 1 214 ? -15.672 16.375 1.502 1 98.94 214 MET B O 1
ATOM 4282 N N . ALA B 1 215 ? -13.68 15.797 2.344 1 98.88 215 ALA B N 1
ATOM 4283 C CA . ALA B 1 215 ? -13.148 15.461 1.027 1 98.88 215 ALA B CA 1
ATOM 4284 C C . ALA B 1 215 ? -13.906 14.289 0.416 1 98.88 215 ALA B C 1
ATOM 4286 O O . ALA B 1 215 ? -14.227 14.297 -0.775 1 98.88 215 ALA B O 1
ATOM 4287 N N . ALA B 1 216 ? -14.18 13.266 1.231 1 98.88 216 ALA B N 1
ATOM 4288 C CA . ALA B 1 216 ? -14.938 12.109 0.75 1 98.88 216 ALA B CA 1
ATOM 4289 C C . ALA B 1 216 ? -16.312 12.531 0.24 1 98.88 216 ALA B C 1
ATOM 4291 O O . ALA B 1 216 ? -16.781 12.039 -0.791 1 98.88 216 ALA B O 1
ATOM 4292 N N . LYS B 1 217 ? -16.938 13.406 0.961 1 98.81 217 LYS B N 1
ATOM 4293 C CA . LYS B 1 217 ? -18.234 13.914 0.53 1 98.81 217 LYS B CA 1
ATOM 4294 C C . LYS B 1 217 ? -18.125 14.656 -0.802 1 98.81 217 LYS B C 1
ATOM 4296 O O . LYS B 1 217 ? -18.922 14.43 -1.711 1 98.81 217 LYS B O 1
ATOM 4301 N N . VAL B 1 218 ? -17.141 15.508 -0.918 1 98.62 218 VAL B N 1
ATOM 4302 C CA . VAL B 1 218 ? -16.938 16.297 -2.127 1 98.62 218 VAL B CA 1
ATOM 4303 C C . VAL B 1 218 ? -16.719 15.367 -3.32 1 98.62 218 VAL B C 1
ATOM 4305 O O . VAL B 1 218 ? -17.203 15.641 -4.422 1 98.62 218 VAL B O 1
ATOM 4308 N N . LEU B 1 219 ? -16.047 14.234 -3.092 1 98.19 219 LEU B N 1
ATOM 4309 C CA . LEU B 1 219 ? -15.734 13.297 -4.164 1 98.19 219 LEU B CA 1
ATOM 4310 C C . LEU B 1 219 ? -16.922 12.375 -4.441 1 98.19 219 LEU B C 1
ATOM 4312 O O . LEU B 1 219 ? -16.875 11.578 -5.375 1 98.19 219 LEU B O 1
ATOM 4316 N N . GLY B 1 220 ? -17.906 12.445 -3.633 1 98.31 220 GLY B N 1
ATOM 4317 C CA . GLY B 1 220 ? -19.141 11.727 -3.891 1 98.31 220 GLY B CA 1
ATOM 4318 C C . GLY B 1 220 ? -19.094 10.289 -3.408 1 98.31 220 GLY B C 1
ATOM 4319 O O . GLY B 1 220 ? -19.781 9.422 -3.969 1 98.31 220 GLY B O 1
ATOM 4320 N N . CYS B 1 221 ? -18.328 9.977 -2.396 1 98.31 221 CYS B N 1
ATOM 4321 C CA . CYS B 1 221 ? -18.266 8.617 -1.868 1 98.31 221 CYS B CA 1
ATOM 4322 C C . CYS B 1 221 ? -19.656 8.133 -1.454 1 98.31 221 CYS B C 1
ATOM 4324 O O . CYS B 1 221 ? -20.422 8.891 -0.846 1 98.31 221 CYS B O 1
ATOM 4326 N N . ARG B 1 222 ? -19.922 6.895 -1.78 1 97.81 222 ARG B N 1
ATOM 4327 C CA . ARG B 1 222 ? -21.234 6.32 -1.522 1 97.81 222 ARG B CA 1
ATOM 4328 C C . ARG B 1 222 ? -21.484 6.168 -0.026 1 97.81 222 ARG B C 1
ATOM 4330 O O . ARG B 1 222 ? -22.609 6.352 0.447 1 97.81 222 ARG B O 1
ATOM 4337 N N . ALA B 1 223 ? -20.5 5.742 0.672 1 98.69 223 ALA B N 1
ATOM 4338 C CA . ALA B 1 223 ? -20.594 5.547 2.117 1 98.69 223 ALA B CA 1
ATOM 4339 C C . ALA B 1 223 ? -19.391 6.148 2.826 1 98.69 223 ALA B C 1
ATOM 4341 O O . ALA B 1 223 ? -18.25 5.965 2.389 1 98.69 223 ALA B O 1
ATOM 4342 N N . ILE B 1 224 ? -19.688 6.941 3.826 1 98.94 224 ILE B N 1
ATOM 4343 C CA . ILE B 1 224 ? -18.672 7.543 4.691 1 98.94 224 ILE B CA 1
ATOM 4344 C C . ILE B 1 224 ? -18.984 7.219 6.152 1 98.94 224 ILE B C 1
ATOM 4346 O O . ILE B 1 224 ? -19.938 7.754 6.723 1 98.94 224 ILE B O 1
ATOM 4350 N N . VAL B 1 225 ? -18.188 6.352 6.781 1 98.94 225 VAL B N 1
ATOM 4351 C CA . VAL B 1 225 ? -18.391 5.922 8.156 1 98.94 225 VAL B CA 1
ATOM 4352 C C . VAL B 1 225 ? -17.422 6.648 9.086 1 98.94 225 VAL B C 1
ATOM 4354 O O . VAL B 1 225 ? -16.203 6.449 8.992 1 98.94 225 VAL B O 1
ATOM 4357 N N . ALA B 1 226 ? -17.922 7.469 9.953 1 98.94 226 ALA B N 1
ATOM 4358 C CA . ALA B 1 226 ? -17.109 8.156 10.945 1 98.94 226 ALA B CA 1
ATOM 4359 C C . ALA B 1 226 ? -17.078 7.383 12.258 1 98.94 226 ALA B C 1
ATOM 4361 O O . ALA B 1 226 ? -18.125 7.008 12.789 1 98.94 226 ALA B O 1
ATOM 4362 N N . VAL B 1 227 ? -15.945 7.145 12.758 1 98.62 227 VAL B N 1
ATOM 4363 C CA . VAL B 1 227 ? -15.75 6.434 14.016 1 98.62 227 VAL B CA 1
ATOM 4364 C C . VAL B 1 227 ? -15.078 7.359 15.031 1 98.62 227 VAL B C 1
ATOM 4366 O O . VAL B 1 227 ? -14.047 7.969 14.742 1 98.62 227 VAL B O 1
ATOM 4369 N N . ASP B 1 228 ? -15.602 7.523 16.125 1 97.75 228 ASP B N 1
ATOM 4370 C CA . ASP B 1 228 ? -15.07 8.328 17.234 1 97.75 228 ASP B CA 1
ATOM 4371 C C . ASP B 1 228 ? -15.727 7.941 18.547 1 97.75 228 ASP B C 1
ATOM 4373 O O . ASP B 1 228 ? -16.672 7.156 18.578 1 97.75 228 ASP B O 1
ATOM 4377 N N . ARG B 1 229 ? -15.172 8.422 19.641 1 95.19 229 ARG B N 1
ATOM 4378 C CA . ARG B 1 229 ? -15.75 8.125 20.953 1 95.19 229 ARG B CA 1
ATOM 4379 C C . ARG B 1 229 ? -16.578 9.305 21.469 1 95.19 229 ARG B C 1
ATOM 4381 O O . ARG B 1 229 ? -17.266 9.188 22.484 1 95.19 229 ARG B O 1
ATOM 4388 N N . VAL B 1 230 ? -16.438 10.484 20.859 1 96.25 230 VAL B N 1
ATOM 4389 C CA . VAL B 1 230 ? -17.078 11.703 21.328 1 96.25 230 VAL B CA 1
ATOM 4390 C C . VAL B 1 230 ? -18.359 11.953 20.516 1 96.25 230 VAL B C 1
ATOM 4392 O O . VAL B 1 230 ? -18.297 12.242 19.328 1 96.25 230 VAL B O 1
ATOM 4395 N N . ALA B 1 231 ? -19.5 11.984 21.156 1 97.12 231 ALA B N 1
ATOM 4396 C CA . ALA B 1 231 ? -20.812 12.062 20.516 1 97.12 231 ALA B CA 1
ATOM 4397 C C . ALA B 1 231 ? -20.969 13.367 19.75 1 97.12 231 ALA B C 1
ATOM 4399 O O . ALA B 1 231 ? -21.516 13.383 18.641 1 97.12 231 ALA B O 1
ATOM 4400 N N . SER B 1 232 ? -20.531 14.406 20.344 1 97.25 232 SER B N 1
ATOM 4401 C CA . SER B 1 232 ? -20.703 15.703 19.688 1 97.25 232 SER B CA 1
ATOM 4402 C C . SER B 1 232 ? -19.906 15.781 18.391 1 97.25 232 SER B C 1
ATOM 4404 O O . SER B 1 232 ? -20.344 16.406 17.422 1 97.25 232 SER B O 1
ATOM 4406 N N . ARG B 1 233 ? -18.75 15.156 18.312 1 97.81 233 ARG B N 1
ATOM 4407 C CA . ARG B 1 233 ? -17.938 15.148 17.109 1 97.81 233 ARG B CA 1
ATOM 4408 C C . ARG B 1 233 ? -18.578 14.273 16.031 1 97.81 233 ARG B C 1
ATOM 4410 O O . ARG B 1 233 ? -18.516 14.594 14.844 1 97.81 233 ARG B O 1
ATOM 4417 N N . LEU B 1 234 ? -19.234 13.203 16.469 1 98.5 234 LEU B N 1
ATOM 4418 C CA . LEU B 1 234 ? -19.938 12.352 15.523 1 98.5 234 LEU B CA 1
ATOM 4419 C C . LEU B 1 234 ? -21.156 13.062 14.945 1 98.5 234 LEU B C 1
ATOM 4421 O O . LEU B 1 234 ? -21.469 12.906 13.766 1 98.5 234 LEU B O 1
ATOM 4425 N N . ALA B 1 235 ? -21.844 13.828 15.797 1 98.5 235 ALA B N 1
ATOM 4426 C CA . ALA B 1 235 ? -22.953 14.641 15.305 1 98.5 235 ALA B CA 1
ATOM 4427 C C . ALA B 1 235 ? -22.484 15.633 14.242 1 98.5 235 ALA B C 1
ATOM 4429 O O . ALA B 1 235 ? -23.125 15.797 13.203 1 98.5 235 ALA B O 1
ATOM 4430 N N . ARG B 1 236 ? -21.375 16.234 14.523 1 98.31 236 ARG B N 1
ATOM 4431 C CA . ARG B 1 236 ? -20.797 17.156 13.562 1 98.31 236 ARG B CA 1
ATOM 4432 C C . ARG B 1 236 ? -20.375 16.438 12.289 1 98.31 236 ARG B C 1
ATOM 4434 O O . ARG B 1 236 ? -20.484 16.984 11.188 1 98.31 236 ARG B O 1
ATOM 4441 N N . ALA B 1 237 ? -19.844 15.242 12.438 1 98.81 237 ALA B N 1
ATOM 4442 C CA . ALA B 1 237 ? -19.453 14.453 11.273 1 98.81 237 ALA B CA 1
ATOM 4443 C C . ALA B 1 237 ? -20.641 14.188 10.359 1 98.81 237 ALA B C 1
ATOM 4445 O O . ALA B 1 237 ? -20.531 14.289 9.133 1 98.81 237 ALA B O 1
ATOM 4446 N N . ARG B 1 238 ? -21.781 13.883 10.883 1 98.69 238 ARG B N 1
ATOM 4447 C CA . ARG B 1 238 ? -23 13.688 10.094 1 98.69 238 ARG B CA 1
ATOM 4448 C C . ARG B 1 238 ? -23.375 14.961 9.344 1 98.69 238 ARG B C 1
ATOM 4450 O O . ARG B 1 238 ? -23.734 14.906 8.164 1 98.69 238 ARG B O 1
ATOM 4457 N N . GLU B 1 239 ? -23.203 16.016 10.039 1 98.5 239 GLU B N 1
ATOM 4458 C CA . GLU B 1 239 ? -23.516 17.297 9.43 1 98.5 239 GLU B CA 1
ATOM 4459 C C . GLU B 1 239 ? -22.594 17.594 8.25 1 98.5 239 GLU B C 1
ATOM 4461 O O . GLU B 1 239 ? -23.016 18.219 7.27 1 98.5 239 GLU B O 1
ATOM 4466 N N . LEU B 1 240 ? -21.406 17.125 8.352 1 98.75 240 LEU B N 1
ATOM 4467 C CA . LEU B 1 240 ? -20.391 17.578 7.406 1 98.75 240 LEU B CA 1
ATOM 4468 C C . LEU B 1 240 ? -20.141 16.547 6.324 1 98.75 240 LEU B C 1
ATOM 4470 O O . LEU B 1 240 ? -19.344 16.766 5.414 1 98.75 240 LEU B O 1
ATOM 4474 N N . GLY B 1 241 ? -20.812 15.352 6.449 1 98.69 241 GLY B N 1
ATOM 4475 C CA . GLY B 1 241 ? -20.688 14.5 5.277 1 98.69 241 GLY B CA 1
ATOM 4476 C C . GLY B 1 241 ? -20.766 13.023 5.605 1 98.69 241 GLY B C 1
ATOM 4477 O O . GLY B 1 241 ? -21.031 12.195 4.723 1 98.69 241 GLY B O 1
ATOM 4478 N N . ALA B 1 242 ? -20.609 12.625 6.848 1 98.88 242 ALA B N 1
ATOM 4479 C CA . ALA B 1 242 ? -20.688 11.211 7.207 1 98.88 242 ALA B CA 1
ATOM 4480 C C . ALA B 1 242 ? -22.078 10.648 6.973 1 98.88 242 ALA B C 1
ATOM 4482 O O . ALA B 1 242 ? -23.078 11.258 7.383 1 98.88 242 ALA B O 1
ATOM 4483 N N . THR B 1 243 ? -22.125 9.516 6.324 1 98.88 243 THR B N 1
ATOM 4484 C CA . THR B 1 243 ? -23.406 8.859 6.098 1 98.88 243 THR B CA 1
ATOM 4485 C C . THR B 1 243 ? -23.766 7.965 7.281 1 98.88 243 THR B C 1
ATOM 4487 O O . THR B 1 243 ? -24.938 7.695 7.523 1 98.88 243 THR B O 1
ATOM 4490 N N . HIS B 1 244 ? -22.766 7.477 7.961 1 98.88 244 HIS B N 1
ATOM 4491 C CA . HIS B 1 244 ? -22.891 6.609 9.133 1 98.88 244 HIS B CA 1
ATOM 4492 C C . HIS B 1 244 ? -21.875 6.98 10.211 1 98.88 244 HIS B C 1
ATOM 4494 O O . HIS B 1 244 ? -20.828 7.555 9.906 1 98.88 244 HIS B O 1
ATOM 4500 N N . VAL B 1 245 ? -22.25 6.68 11.469 1 98.69 245 VAL B N 1
ATOM 4501 C CA . VAL B 1 245 ? -21.328 6.926 12.57 1 98.69 245 VAL B CA 1
ATOM 4502 C C . VAL B 1 245 ? -21.281 5.707 13.484 1 98.69 245 VAL B C 1
ATOM 4504 O O . VAL B 1 245 ? -22.266 4.973 13.609 1 98.69 245 VAL B O 1
ATOM 4507 N N . VAL B 1 246 ? -20.156 5.465 14.023 1 98.19 246 VAL B N 1
ATOM 4508 C CA . VAL B 1 246 ? -19.938 4.465 15.062 1 98.19 246 VAL B CA 1
ATOM 4509 C C . VAL B 1 246 ? -19.328 5.121 16.297 1 98.19 246 VAL B C 1
ATOM 4511 O O . VAL B 1 246 ? -18.203 5.621 16.25 1 98.19 246 VAL B O 1
ATOM 4514 N N . ASN B 1 247 ? -20.062 5.152 17.359 1 97.44 247 ASN B N 1
ATOM 4515 C CA . ASN B 1 247 ? -19.562 5.637 18.641 1 97.44 247 ASN B CA 1
ATOM 4516 C C . ASN B 1 247 ? -18.953 4.512 19.469 1 97.44 247 ASN B C 1
ATOM 4518 O O . ASN B 1 247 ? -19.672 3.676 20.016 1 97.44 247 ASN B O 1
ATOM 4522 N N . THR B 1 248 ? -17.656 4.508 19.516 1 95.38 248 THR B N 1
ATOM 4523 C CA . THR B 1 248 ? -16.953 3.396 20.156 1 95.38 248 THR B CA 1
ATOM 4524 C C . THR B 1 248 ? -17.234 3.373 21.656 1 95.38 248 THR B C 1
ATOM 4526 O O . THR B 1 248 ? -17.078 2.334 22.312 1 95.38 248 THR B O 1
ATOM 4529 N N . ALA B 1 249 ? -17.578 4.523 22.234 1 93.06 249 ALA B N 1
ATOM 4530 C CA . ALA B 1 249 ? -17.891 4.602 23.672 1 93.06 249 ALA B CA 1
ATOM 4531 C C . ALA B 1 249 ? -19.188 3.883 23.984 1 93.06 249 ALA B C 1
ATOM 4533 O O . ALA B 1 249 ? -19.453 3.531 25.141 1 93.06 249 ALA B O 1
ATOM 4534 N N . GLU B 1 250 ? -19.938 3.682 23 1 92.44 250 GLU B N 1
ATOM 4535 C CA . GLU B 1 250 ? -21.25 3.072 23.188 1 92.44 250 GLU B CA 1
ATOM 4536 C C . GLU B 1 250 ? -21.219 1.581 22.875 1 92.44 250 GLU B C 1
ATOM 4538 O O . GLU B 1 250 ? -22.219 0.881 23.047 1 92.44 250 GLU B O 1
ATOM 4543 N N . LEU B 1 251 ? -20.016 1.163 22.359 1 89.75 251 LEU B N 1
ATOM 4544 C CA . LEU B 1 251 ? -19.891 -0.261 22.078 1 89.75 251 LEU B CA 1
ATOM 4545 C C . LEU B 1 251 ? -19.625 -1.054 23.359 1 89.75 251 LEU B C 1
ATOM 4547 O O . LEU B 1 251 ? -18.672 -0.768 24.078 1 89.75 251 LEU B O 1
ATOM 4551 N N . GLY B 1 252 ? -20.516 -1.318 24.156 1 75.56 252 GLY B N 1
ATOM 4552 C CA . GLY B 1 252 ? -20.406 -1.906 25.484 1 75.56 252 GLY B CA 1
ATOM 4553 C C . GLY B 1 252 ? -20.375 -3.422 25.469 1 75.56 252 GLY B C 1
ATOM 4554 O O . GLY B 1 252 ? -20.594 -4.039 24.422 1 75.56 252 GLY B O 1
ATOM 4555 N N . GLY B 1 253 ? -19.828 -3.949 26.578 1 67.12 253 GLY B N 1
ATOM 4556 C CA . GLY B 1 253 ? -19.797 -5.383 26.844 1 67.12 253 GLY B CA 1
ATOM 4557 C C . GLY B 1 253 ? -18.797 -6.125 25.984 1 67.12 253 GLY B C 1
ATOM 4558 O O . GLY B 1 253 ? -17.625 -5.754 25.922 1 67.12 253 GLY B O 1
ATOM 4559 N N . GLU B 1 254 ? -19.266 -7.188 25.281 1 63.31 254 GLU B N 1
ATOM 4560 C CA . GLU B 1 254 ? -18.453 -8.102 24.484 1 63.31 254 GLU B CA 1
ATOM 4561 C C . GLU B 1 254 ? -17.984 -7.434 23.203 1 63.31 254 GLU B C 1
ATOM 4563 O O . GLU B 1 254 ? -17.031 -7.906 22.562 1 63.31 254 GLU B O 1
ATOM 4568 N N . LYS B 1 255 ? -18.469 -6.25 23.031 1 73.06 255 LYS B N 1
ATOM 4569 C CA . LYS B 1 255 ? -18.203 -5.598 21.75 1 73.06 255 LYS B CA 1
ATOM 4570 C C . LYS B 1 255 ? -17.203 -4.449 21.906 1 73.06 255 LYS B C 1
ATOM 4572 O O . LYS B 1 255 ? -16.984 -3.68 20.969 1 73.06 255 LYS B O 1
ATOM 4577 N N . LYS B 1 256 ? -16.578 -4.414 23.016 1 76.5 256 LYS B N 1
ATOM 4578 C CA . LYS B 1 256 ? -15.656 -3.314 23.312 1 76.5 256 LYS B CA 1
ATOM 4579 C C . LYS B 1 256 ? -14.367 -3.447 22.5 1 76.5 256 LYS B C 1
ATOM 4581 O O . LYS B 1 256 ? -13.664 -2.461 22.281 1 76.5 256 LYS B O 1
ATOM 4586 N N . GLY B 1 257 ? -14.102 -4.391 21.984 1 89.06 257 GLY B N 1
ATOM 4587 C CA . GLY B 1 257 ? -12.883 -4.617 21.219 1 89.06 257 GLY B CA 1
ATOM 4588 C C . GLY B 1 257 ? -13.039 -4.281 19.75 1 89.06 257 GLY B C 1
ATOM 4589 O O . GLY B 1 257 ? -14.031 -3.68 19.344 1 89.06 257 GLY B O 1
ATOM 4590 N N . TRP B 1 258 ? -12.016 -4.508 19.062 1 94.75 258 TRP B N 1
ATOM 4591 C CA . TRP B 1 258 ? -12.031 -4.207 17.641 1 94.75 258 TRP B CA 1
ATOM 4592 C C . TRP B 1 258 ? -13.172 -4.938 16.938 1 94.75 258 TRP B C 1
ATOM 4594 O O . TRP B 1 258 ? -13.703 -4.453 15.93 1 94.75 258 TRP B O 1
ATOM 4604 N N . GLU B 1 259 ? -13.648 -6.039 17.516 1 95.88 259 GLU B N 1
ATOM 4605 C CA . GLU B 1 259 ? -14.711 -6.832 16.922 1 95.88 259 GLU B CA 1
ATOM 4606 C C . GLU B 1 259 ? -16.016 -6.051 16.875 1 95.88 259 GLU B C 1
ATOM 4608 O O . GLU B 1 259 ? -16.781 -6.168 15.906 1 95.88 259 GLU B O 1
ATOM 4613 N N . GLY B 1 260 ? -16.266 -5.316 17.969 1 96.69 260 GLY B N 1
ATOM 4614 C CA . GLY B 1 260 ? -17.469 -4.504 18 1 96.69 260 GLY B CA 1
ATOM 4615 C C . GLY B 1 260 ? -17.484 -3.428 16.938 1 96.69 260 GLY B C 1
ATOM 4616 O O . GLY B 1 260 ? -18.531 -3.156 16.328 1 96.69 260 GLY B O 1
ATOM 4617 N N . ILE B 1 261 ? -16.359 -2.838 16.688 1 97.62 261 ILE B N 1
ATOM 4618 C CA . ILE B 1 261 ? -16.25 -1.814 15.656 1 97.62 261 ILE B CA 1
ATOM 4619 C C . ILE B 1 261 ? -16.469 -2.445 14.281 1 97.62 261 ILE B C 1
ATOM 4621 O O . ILE B 1 261 ? -17.219 -1.916 13.453 1 97.62 261 ILE B O 1
ATOM 4625 N N . VAL B 1 262 ? -15.859 -3.598 14.039 1 98 262 VAL B N 1
ATOM 4626 C CA . VAL B 1 262 ? -15.969 -4.312 12.773 1 98 262 VAL B CA 1
ATOM 4627 C C . VAL B 1 262 ? -17.422 -4.672 12.516 1 98 262 VAL B C 1
ATOM 4629 O O . VAL B 1 262 ? -17.938 -4.469 11.406 1 98 262 VAL B O 1
ATOM 4632 N N . GLU B 1 263 ? -18.062 -5.207 13.508 1 97.25 263 GLU B N 1
ATOM 4633 C CA . GLU B 1 263 ? -19.469 -5.578 13.375 1 97.25 263 GLU B CA 1
ATOM 4634 C C . GLU B 1 263 ? -20.328 -4.367 13.031 1 97.25 263 GLU B C 1
ATOM 4636 O O . GLU B 1 263 ? -21.188 -4.441 12.148 1 97.25 263 GLU B O 1
ATOM 4641 N N . ALA B 1 264 ? -20.109 -3.283 13.711 1 97.69 264 ALA B N 1
ATOM 4642 C CA . ALA B 1 264 ? -20.875 -2.066 13.477 1 97.69 264 ALA B CA 1
ATOM 4643 C C . ALA B 1 264 ? -20.672 -1.556 12.047 1 97.69 264 ALA B C 1
ATOM 4645 O O . ALA B 1 264 ? -21.625 -1.144 11.391 1 97.69 264 ALA B O 1
ATOM 4646 N N . VAL B 1 265 ? -19.469 -1.559 11.57 1 98.19 265 VAL B N 1
ATOM 4647 C CA . VAL B 1 265 ? -19.156 -1.079 10.227 1 98.19 265 VAL B CA 1
ATOM 4648 C C . VAL B 1 265 ? -19.766 -2.014 9.188 1 98.19 265 VAL B C 1
ATOM 4650 O O . VAL B 1 265 ? -20.391 -1.557 8.227 1 98.19 265 VAL B O 1
ATOM 4653 N N . ARG B 1 266 ? -19.672 -3.326 9.367 1 97.75 266 ARG B N 1
ATOM 4654 C CA . ARG B 1 266 ? -20.172 -4.309 8.414 1 97.75 266 ARG B CA 1
ATOM 4655 C C . ARG B 1 266 ? -21.703 -4.297 8.375 1 97.75 266 ARG B C 1
ATOM 4657 O O . ARG B 1 266 ? -22.297 -4.703 7.375 1 97.75 266 ARG B O 1
ATOM 4664 N N . ALA B 1 267 ? -22.328 -3.873 9.422 1 97.75 267 ALA B N 1
ATOM 4665 C CA . ALA B 1 267 ? -23.781 -3.748 9.445 1 97.75 267 ALA B CA 1
ATOM 4666 C C . ALA B 1 267 ? -24.25 -2.725 8.422 1 97.75 267 ALA B C 1
ATOM 4668 O O . ALA B 1 267 ? -25.344 -2.861 7.863 1 97.75 267 ALA B O 1
ATOM 4669 N N . VAL B 1 268 ? -23.422 -1.74 8.102 1 98 268 VAL B N 1
ATOM 4670 C CA . VAL B 1 268 ? -23.875 -0.676 7.211 1 98 268 VAL B CA 1
ATOM 4671 C C . VAL B 1 268 ? -23.141 -0.793 5.871 1 98 268 VAL B C 1
ATOM 4673 O O . VAL B 1 268 ? -23.641 -0.309 4.848 1 98 268 VAL B O 1
ATOM 4676 N N . VAL B 1 269 ? -22 -1.389 5.875 1 98 269 VAL B N 1
ATOM 4677 C CA . VAL B 1 269 ? -21.25 -1.696 4.66 1 98 269 VAL B CA 1
ATOM 4678 C C . VAL B 1 269 ? -20.828 -3.168 4.664 1 98 269 VAL B C 1
ATOM 4680 O O . VAL B 1 269 ? -19.672 -3.492 4.895 1 98 269 VAL B O 1
ATOM 4683 N N . PRO B 1 270 ? -21.672 -4.039 4.336 1 97.25 270 PRO B N 1
ATOM 4684 C CA . PRO B 1 270 ? -21.453 -5.477 4.5 1 97.25 270 PRO B CA 1
ATOM 4685 C C . PRO B 1 270 ? -20.234 -5.98 3.711 1 97.25 270 PRO B C 1
ATOM 4687 O O . PRO B 1 270 ? -19.547 -6.906 4.152 1 97.25 270 PRO B O 1
ATOM 4690 N N . GLU B 1 271 ? -19.922 -5.438 2.588 1 93.5 271 GLU B N 1
ATOM 4691 C CA . GLU B 1 271 ? -18.828 -5.902 1.743 1 93.5 271 GLU B CA 1
ATOM 4692 C C . GLU B 1 271 ? -17.484 -5.375 2.244 1 93.5 271 GLU B C 1
ATOM 4694 O O . GLU B 1 271 ? -16.438 -5.812 1.786 1 93.5 271 GLU B O 1
ATOM 4699 N N . GLY B 1 272 ? -17.531 -4.402 3.234 1 97.06 272 GLY B N 1
ATOM 4700 C CA . GLY B 1 272 ? -16.328 -3.738 3.701 1 97.06 272 GLY B CA 1
ATOM 4701 C C . GLY B 1 272 ? -16.078 -2.412 3.01 1 97.06 272 GLY B C 1
ATOM 4702 O O . GLY B 1 272 ? -16.781 -2.049 2.07 1 97.06 272 GLY B O 1
ATOM 4703 N N . VAL B 1 273 ? -15.102 -1.714 3.52 1 98.25 273 VAL B N 1
ATOM 4704 C CA . VAL B 1 273 ? -14.82 -0.387 2.98 1 98.25 273 VAL B CA 1
ATOM 4705 C C . VAL B 1 273 ? -13.609 -0.453 2.051 1 98.25 273 VAL B C 1
ATOM 4707 O O . VAL B 1 273 ? -12.727 -1.296 2.23 1 98.25 273 VAL B O 1
ATOM 4710 N N . ASP B 1 274 ? -13.539 0.489 1.083 1 96.94 274 ASP B N 1
ATOM 4711 C CA . ASP B 1 274 ? -12.453 0.557 0.112 1 96.94 274 ASP B CA 1
ATOM 4712 C C . ASP B 1 274 ? -11.219 1.233 0.712 1 96.94 274 ASP B C 1
ATOM 4714 O O . ASP B 1 274 ? -10.094 0.981 0.28 1 96.94 274 ASP B O 1
ATOM 4718 N N . GLY B 1 275 ? -11.5 2.07 1.656 1 98.12 275 GLY B N 1
ATOM 4719 C CA . GLY B 1 275 ? -10.414 2.811 2.279 1 98.12 275 GLY B CA 1
ATOM 4720 C C . GLY B 1 275 ? -10.695 3.195 3.717 1 98.12 275 GLY B C 1
ATOM 4721 O O . GLY B 1 275 ? -11.836 3.512 4.066 1 98.12 275 GLY B O 1
ATOM 4722 N N . VAL B 1 276 ? -9.648 3.15 4.527 1 98.81 276 VAL B N 1
ATOM 4723 C CA . VAL B 1 276 ? -9.727 3.623 5.906 1 98.81 276 VAL B CA 1
ATOM 4724 C C . VAL B 1 276 ? -8.688 4.719 6.133 1 98.81 276 VAL B C 1
ATOM 4726 O O . VAL B 1 276 ? -7.512 4.551 5.793 1 98.81 276 VAL B O 1
ATOM 4729 N N . VAL B 1 277 ? -9.117 5.848 6.625 1 98.81 277 VAL B N 1
ATOM 4730 C CA . VAL B 1 277 ? -8.219 6.867 7.16 1 98.81 277 VAL B CA 1
ATOM 4731 C C . VAL B 1 277 ? -8.172 6.762 8.688 1 98.81 277 VAL B C 1
ATOM 4733 O O . VAL B 1 277 ? -9.117 7.164 9.367 1 98.81 277 VAL B O 1
ATOM 4736 N N . GLU B 1 278 ? -7.121 6.223 9.195 1 98.44 278 GLU B N 1
ATOM 4737 C CA . GLU B 1 278 ? -6.957 5.984 10.625 1 98.44 278 GLU B CA 1
ATOM 4738 C C . GLU B 1 278 ? -6.094 7.062 11.273 1 98.44 278 GLU B C 1
ATOM 4740 O O . GLU B 1 278 ? -4.898 7.16 10.984 1 98.44 278 GLU B O 1
ATOM 4745 N N . THR B 1 279 ? -6.684 7.883 12.094 1 97.19 279 THR B N 1
ATOM 4746 C CA . THR B 1 279 ? -5.969 9.031 12.633 1 97.19 279 THR B CA 1
ATOM 4747 C C . THR B 1 279 ? -5.805 8.914 14.141 1 97.19 279 THR B C 1
ATOM 4749 O O . THR B 1 279 ? -5.176 9.758 14.773 1 97.19 279 THR B O 1
ATOM 4752 N N . THR B 1 280 ? -6.305 7.883 14.773 1 95.19 280 THR B N 1
ATOM 4753 C CA . THR B 1 280 ? -6.344 7.801 16.234 1 95.19 280 THR B CA 1
ATOM 4754 C C . THR B 1 280 ? -5.062 7.176 16.781 1 95.19 280 THR B C 1
ATOM 4756 O O . THR B 1 280 ? -4.562 7.59 17.828 1 95.19 280 THR B O 1
ATOM 4759 N N . GLY B 1 281 ? -4.625 6.152 16.141 1 93.5 281 GLY B N 1
ATOM 4760 C CA . GLY B 1 281 ? -3.498 5.383 16.656 1 93.5 281 GLY B CA 1
ATOM 4761 C C . GLY B 1 281 ? -3.881 4.426 17.766 1 93.5 281 GLY B C 1
ATOM 4762 O O . GLY B 1 281 ? -3.039 3.674 18.25 1 93.5 281 GLY B O 1
ATOM 4763 N N . ALA B 1 282 ? -5.109 4.469 18.141 1 93.12 282 ALA B N 1
ATOM 4764 C CA . ALA B 1 282 ? -5.562 3.535 19.172 1 93.12 282 ALA B CA 1
ATOM 4765 C C . ALA B 1 282 ? -5.559 2.1 18.656 1 93.12 282 ALA B C 1
ATOM 4767 O O . ALA B 1 282 ? -6.148 1.807 17.625 1 93.12 282 ALA B O 1
ATOM 4768 N N . GLU B 1 283 ? -4.938 1.281 19.406 1 91.62 283 GLU B N 1
ATOM 4769 C CA . GLU B 1 283 ? -4.699 -0.082 18.938 1 91.62 283 GLU B CA 1
ATOM 4770 C C . GLU B 1 283 ? -6 -0.756 18.516 1 91.62 283 GLU B C 1
ATOM 4772 O O . GLU B 1 283 ? -6.059 -1.396 17.469 1 91.62 283 GLU B O 1
ATOM 4777 N N . VAL B 1 284 ? -7.008 -0.637 19.312 1 93.38 284 VAL B N 1
ATOM 4778 C CA . VAL B 1 284 ? -8.289 -1.282 19.047 1 93.38 284 VAL B CA 1
ATOM 4779 C C . VAL B 1 284 ? -8.859 -0.779 17.734 1 93.38 284 VAL B C 1
ATOM 4781 O O . VAL B 1 284 ? -9.391 -1.562 16.938 1 93.38 284 VAL B O 1
ATOM 4784 N N . VAL B 1 285 ? -8.75 0.473 17.453 1 96.12 285 VAL B N 1
ATOM 4785 C CA . VAL B 1 285 ? -9.297 1.076 16.234 1 96.12 285 VAL B CA 1
ATOM 4786 C C . VAL B 1 285 ? -8.438 0.694 15.039 1 96.12 285 VAL B C 1
ATOM 4788 O O . VAL B 1 285 ? -8.961 0.393 13.961 1 96.12 285 VAL B O 1
ATOM 4791 N N . VAL B 1 286 ? -7.145 0.699 15.25 1 96.56 286 VAL B N 1
ATOM 4792 C CA . VAL B 1 286 ? -6.219 0.293 14.195 1 96.56 286 VAL B CA 1
ATOM 4793 C C . VAL B 1 286 ? -6.512 -1.146 13.781 1 96.56 286 VAL B C 1
ATOM 4795 O O . VAL B 1 286 ? -6.582 -1.453 12.586 1 96.56 286 VAL B O 1
ATOM 4798 N N . GLN B 1 287 ? -6.699 -2.008 14.734 1 96.25 287 GLN B N 1
ATOM 4799 C CA . GLN B 1 287 ? -7.023 -3.404 14.453 1 96.25 287 GLN B CA 1
ATOM 4800 C C . GLN B 1 287 ? -8.336 -3.523 13.688 1 96.25 287 GLN B C 1
ATOM 4802 O O . GLN B 1 287 ? -8.414 -4.25 12.695 1 96.25 287 GLN B O 1
ATOM 4807 N N . ALA B 1 288 ? -9.344 -2.834 14.086 1 97.69 288 ALA B N 1
ATOM 4808 C CA . ALA B 1 288 ? -10.633 -2.848 13.391 1 97.69 288 ALA B CA 1
ATOM 4809 C C . ALA B 1 288 ? -10.484 -2.326 11.961 1 97.69 288 ALA B C 1
ATOM 4811 O O . ALA B 1 288 ? -11.078 -2.877 11.031 1 97.69 288 ALA B O 1
ATOM 4812 N N . SER B 1 289 ? -9.664 -1.294 11.812 1 98.12 289 SER B N 1
ATOM 4813 C CA . SER B 1 289 ? -9.461 -0.642 10.523 1 98.12 289 SER B CA 1
ATOM 4814 C C . SER B 1 289 ? -8.922 -1.621 9.484 1 98.12 289 SER B C 1
ATOM 4816 O O . SER B 1 289 ? -9.281 -1.55 8.312 1 98.12 289 SER B O 1
ATOM 4818 N N . MET B 1 290 ? -8.133 -2.531 9.906 1 98 290 MET B N 1
ATOM 4819 C CA . MET B 1 290 ? -7.5 -3.48 9 1 98 290 MET B CA 1
ATOM 4820 C C . MET B 1 290 ? -8.414 -4.664 8.719 1 98 290 MET B C 1
ATOM 4822 O O . MET B 1 290 ? -8.195 -5.414 7.766 1 98 290 MET B O 1
ATOM 4826 N N . ARG B 1 291 ? -9.438 -4.844 9.516 1 98 291 ARG B N 1
ATOM 4827 C CA . ARG B 1 291 ? -10.289 -6.023 9.422 1 98 291 ARG B CA 1
ATOM 4828 C C . ARG B 1 291 ? -11.617 -5.691 8.742 1 98 291 ARG B C 1
ATOM 4830 O O . ARG B 1 291 ? -12.438 -6.574 8.516 1 98 291 ARG B O 1
ATOM 4837 N N . VAL B 1 292 ? -11.812 -4.395 8.375 1 98.38 292 VAL B N 1
ATOM 4838 C CA . VAL B 1 292 ? -13.094 -3.982 7.801 1 98.38 292 VAL B CA 1
ATOM 4839 C C . VAL B 1 292 ? -12.93 -3.725 6.305 1 98.38 292 VAL B C 1
ATOM 4841 O O . VAL B 1 292 ? -13.844 -3.229 5.648 1 98.38 292 VAL B O 1
ATOM 4844 N N . LEU B 1 293 ? -11.836 -4.062 5.738 1 97.81 293 LEU B N 1
ATOM 4845 C CA . LEU B 1 293 ? -11.539 -3.738 4.348 1 97.81 293 LEU B CA 1
ATOM 4846 C C . LEU B 1 293 ? -12.305 -4.648 3.398 1 97.81 293 LEU B C 1
ATOM 4848 O O . LEU B 1 293 ? -12.469 -5.84 3.672 1 97.81 293 LEU B O 1
ATOM 4852 N N . ALA B 1 294 ? -12.766 -4.055 2.312 1 95.75 294 ALA B N 1
ATOM 4853 C CA . ALA B 1 294 ? -13.219 -4.832 1.159 1 95.75 294 ALA B CA 1
ATOM 4854 C C . ALA B 1 294 ? -12.031 -5.398 0.383 1 95.75 294 ALA B C 1
ATOM 4856 O O . ALA B 1 294 ? -10.875 -5.078 0.681 1 95.75 294 ALA B O 1
ATOM 4857 N N . TRP B 1 295 ? -12.305 -6.281 -0.605 1 93.62 295 TRP B N 1
ATOM 4858 C CA . TRP B 1 295 ? -11.25 -6.793 -1.471 1 93.62 295 TRP B CA 1
ATOM 4859 C C . TRP B 1 295 ? -10.477 -5.652 -2.129 1 93.62 295 TRP B C 1
ATOM 4861 O O . TRP B 1 295 ? -11.078 -4.742 -2.705 1 93.62 295 TRP B O 1
ATOM 4871 N N . GLY B 1 296 ? -9.18 -5.68 -1.954 1 92.56 296 GLY B N 1
ATOM 4872 C CA . GLY B 1 296 ? -8.352 -4.645 -2.545 1 92.56 296 GLY B CA 1
ATOM 4873 C C . GLY B 1 296 ? -8.336 -3.355 -1.744 1 92.56 296 GLY B C 1
ATOM 4874 O O . GLY B 1 296 ? -7.75 -2.359 -2.168 1 92.56 296 GLY B O 1
ATOM 4875 N N . GLY B 1 297 ? -9.031 -3.383 -0.544 1 95.62 297 GLY B N 1
ATOM 4876 C CA . GLY B 1 297 ? -9.109 -2.188 0.281 1 95.62 297 GLY B CA 1
ATOM 4877 C C . GLY B 1 297 ? -7.781 -1.782 0.883 1 95.62 297 GLY B C 1
ATOM 4878 O O . GLY B 1 297 ? -6.836 -2.574 0.905 1 95.62 297 GLY B O 1
ATOM 4879 N N . GLN B 1 298 ? -7.688 -0.535 1.396 1 97.19 298 GLN B N 1
ATOM 4880 C CA . GLN B 1 298 ? -6.43 -0.045 1.944 1 97.19 298 GLN B CA 1
ATOM 4881 C C . GLN B 1 298 ? -6.664 0.785 3.203 1 97.19 298 GLN B C 1
ATOM 4883 O O . GLN B 1 298 ? -7.703 1.431 3.344 1 97.19 298 GLN B O 1
ATOM 4888 N N . VAL B 1 299 ? -5.73 0.708 4.07 1 98.06 299 VAL B N 1
ATOM 4889 C CA . VAL B 1 299 ? -5.746 1.522 5.281 1 98.06 299 VAL B CA 1
ATOM 4890 C C . VAL B 1 299 ? -4.594 2.523 5.246 1 98.06 299 VAL B C 1
ATOM 4892 O O . VAL B 1 299 ? -3.486 2.189 4.824 1 98.06 299 VAL B O 1
ATOM 4895 N N . VAL B 1 300 ? -4.914 3.73 5.559 1 97.94 300 VAL B N 1
ATOM 4896 C CA . VAL B 1 300 ? -3.936 4.793 5.75 1 97.94 300 VAL B CA 1
ATOM 4897 C C . VAL B 1 300 ? -3.689 5.004 7.242 1 97.94 300 VAL B C 1
ATOM 4899 O O . VAL B 1 300 ? -4.617 5.324 7.992 1 97.94 300 VAL B O 1
ATOM 4902 N N . LEU B 1 301 ? -2.496 4.785 7.629 1 97.31 301 LEU B N 1
ATOM 4903 C CA . LEU B 1 301 ? -2.098 5.035 9.008 1 97.31 301 LEU B CA 1
ATOM 4904 C C . LEU B 1 301 ? -1.392 6.383 9.133 1 97.31 301 LEU B C 1
ATOM 4906 O O . LEU B 1 301 ? -0.339 6.594 8.523 1 97.31 301 LEU B O 1
ATOM 4910 N N . LEU B 1 302 ? -1.946 7.23 9.953 1 96.19 302 LEU B N 1
ATOM 4911 C CA . LEU B 1 302 ? -1.446 8.602 10.023 1 96.19 302 LEU B CA 1
ATOM 4912 C C . LEU B 1 302 ? -0.89 8.906 11.406 1 96.19 302 LEU B C 1
ATOM 4914 O O . LEU B 1 302 ? -0.079 9.82 11.562 1 96.19 302 LEU B O 1
ATOM 4918 N N . ALA B 1 303 ? -1.329 8.195 12.414 1 91.12 303 ALA B N 1
ATOM 4919 C CA . ALA B 1 303 ? -0.901 8.469 13.781 1 91.12 303 ALA B CA 1
ATOM 4920 C C . ALA B 1 303 ? 0.495 7.91 14.047 1 91.12 303 ALA B C 1
ATOM 4922 O O . ALA B 1 303 ? 0.959 7.023 13.328 1 91.12 303 ALA B O 1
ATOM 4923 N N . GLN B 1 304 ? 1.081 8.5 15.031 1 83.12 304 GLN B N 1
ATOM 4924 C CA . GLN B 1 304 ? 2.348 7.926 15.461 1 83.12 304 GLN B CA 1
ATOM 4925 C C . GLN B 1 304 ? 2.145 6.535 16.047 1 83.12 304 GLN B C 1
ATOM 4927 O O . GLN B 1 304 ? 1.21 6.312 16.828 1 83.12 304 GLN B O 1
ATOM 4932 N N . GLY B 1 305 ? 2.918 5.672 15.594 1 75.25 305 GLY B N 1
ATOM 4933 C CA . GLY B 1 305 ? 2.764 4.289 16.016 1 75.25 305 GLY B CA 1
ATOM 4934 C C . GLY B 1 305 ? 3.504 3.971 17.297 1 75.25 305 GLY B C 1
ATOM 4935 O O . GLY B 1 305 ? 4.297 4.781 17.781 1 75.25 305 GLY B O 1
ATOM 4936 N N . PRO B 1 306 ? 3.145 2.82 17.797 1 79.62 306 PRO B N 1
ATOM 4937 C CA . PRO B 1 306 ? 3.836 2.355 19.016 1 79.62 306 PRO B CA 1
ATOM 4938 C C . PRO B 1 306 ? 5.32 2.078 18.766 1 79.62 306 PRO B C 1
ATOM 4940 O O . PRO B 1 306 ? 5.703 1.665 17.672 1 79.62 306 PRO B O 1
ATOM 4943 N N . GLN B 1 307 ? 6.121 2.311 19.766 1 78.81 307 GLN B N 1
ATOM 4944 C CA . GLN B 1 307 ? 7.566 2.135 19.688 1 78.81 307 GLN B CA 1
ATOM 4945 C C . GLN B 1 307 ? 7.93 0.673 19.438 1 78.81 307 GLN B C 1
ATOM 4947 O O . GLN B 1 307 ? 8.875 0.376 18.703 1 78.81 307 GLN B O 1
ATOM 4952 N N . ASP B 1 308 ? 7.129 -0.214 19.953 1 83.31 308 ASP B N 1
ATOM 4953 C CA . ASP B 1 308 ? 7.465 -1.633 19.891 1 83.31 308 ASP B CA 1
ATOM 4954 C C . ASP B 1 308 ? 6.922 -2.273 18.609 1 83.31 308 ASP B C 1
ATOM 4956 O O . ASP B 1 308 ? 7.004 -3.49 18.438 1 83.31 308 ASP B O 1
ATOM 4960 N N . GLY B 1 309 ? 6.434 -1.502 17.828 1 90.25 309 GLY B N 1
ATOM 4961 C CA . GLY B 1 309 ? 5.863 -2.055 16.609 1 90.25 309 GLY B CA 1
ATOM 4962 C C . GLY B 1 309 ? 4.363 -2.256 16.688 1 90.25 309 GLY B C 1
ATOM 4963 O O . GLY B 1 309 ? 3.73 -1.863 17.672 1 90.25 309 GLY B O 1
ATOM 4964 N N . LEU B 1 310 ? 3.84 -2.727 15.586 1 91.75 310 LEU B N 1
ATOM 4965 C CA . LEU B 1 310 ? 2.404 -2.957 15.469 1 91.75 310 LEU B CA 1
ATOM 4966 C C . LEU B 1 310 ? 2.119 -4.383 15 1 91.75 310 LEU B C 1
ATOM 4968 O O . LEU B 1 310 ? 2.699 -4.844 14.016 1 91.75 310 LEU B O 1
ATOM 4972 N N . GLN B 1 311 ? 1.36 -5.043 15.773 1 93.19 311 GLN B N 1
ATOM 4973 C CA . GLN B 1 311 ? 0.865 -6.336 15.312 1 93.19 311 GLN B CA 1
ATOM 4974 C C . GLN B 1 311 ? -0.258 -6.164 14.289 1 93.19 311 GLN B C 1
ATOM 4976 O O . GLN B 1 311 ? -1.256 -5.496 14.562 1 93.19 311 GLN B O 1
ATOM 4981 N N . ILE B 1 312 ? -0.103 -6.77 13.125 1 94.44 312 ILE B N 1
ATOM 4982 C CA . ILE B 1 312 ? -1.17 -6.629 12.141 1 94.44 312 ILE B CA 1
ATOM 4983 C C . ILE B 1 312 ? -1.85 -7.977 11.922 1 94.44 312 ILE B C 1
ATOM 4985 O O . ILE B 1 312 ? -1.215 -9.023 12.047 1 94.44 312 ILE B O 1
ATOM 4989 N N . PRO B 1 313 ? -3.125 -7.949 11.641 1 95.88 313 PRO B N 1
ATOM 4990 C CA . PRO B 1 313 ? -3.846 -9.18 11.297 1 95.88 313 PRO B CA 1
ATOM 4991 C C . PRO B 1 313 ? -3.527 -9.68 9.891 1 95.88 313 PRO B C 1
ATOM 4993 O O . PRO B 1 313 ? -4.34 -9.516 8.977 1 95.88 313 PRO B O 1
ATOM 4996 N N . TYR B 1 314 ? -2.453 -10.312 9.781 1 95.25 314 TYR B N 1
ATOM 4997 C CA . TYR B 1 314 ? -1.871 -10.727 8.508 1 95.25 314 TYR B CA 1
ATOM 4998 C C . TYR B 1 314 ? -2.887 -11.484 7.66 1 95.25 314 TYR B C 1
ATOM 5000 O O . TYR B 1 314 ? -3.092 -11.164 6.488 1 95.25 314 TYR B O 1
ATOM 5008 N N . GLN B 1 315 ? -3.518 -12.445 8.18 1 93.44 315 GLN B N 1
ATOM 5009 C CA . GLN B 1 315 ? -4.43 -13.305 7.426 1 93.44 315 GLN B CA 1
ATOM 5010 C C . GLN B 1 315 ? -5.633 -12.516 6.9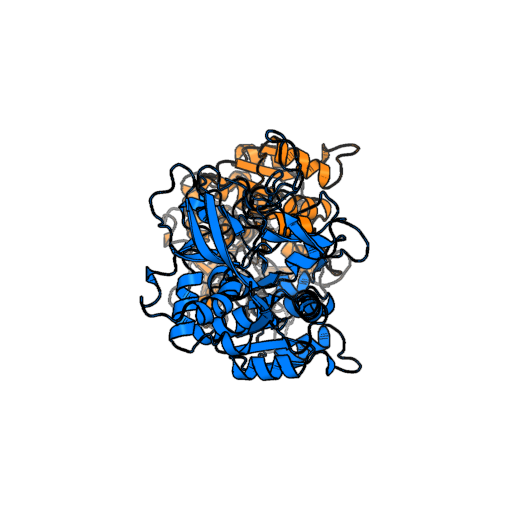18 1 93.44 315 GLN B C 1
ATOM 5012 O O . GLN B 1 315 ? -6.066 -12.703 5.777 1 93.44 315 GLN B O 1
ATOM 5017 N N . ASP B 1 316 ? -6.164 -11.633 7.801 1 94.62 316 ASP B N 1
ATOM 5018 C CA . ASP B 1 316 ? -7.289 -10.797 7.391 1 94.62 316 ASP B CA 1
ATOM 5019 C C . ASP B 1 316 ? -6.918 -9.93 6.188 1 94.62 316 ASP B C 1
ATOM 5021 O O . ASP B 1 316 ? -7.699 -9.805 5.242 1 94.62 316 ASP B O 1
ATOM 5025 N N . LEU B 1 317 ? -5.742 -9.336 6.215 1 96.88 317 LEU B N 1
ATOM 5026 C CA . LEU B 1 317 ? -5.277 -8.477 5.129 1 96.88 317 LEU B CA 1
ATOM 5027 C C . LEU B 1 317 ? -5.016 -9.289 3.865 1 96.88 317 LEU B C 1
ATOM 5029 O O . LEU B 1 317 ? -5.355 -8.859 2.762 1 96.88 317 LEU B O 1
ATOM 5033 N N . GLN B 1 318 ? -4.438 -10.422 4.035 1 93.62 318 GLN B N 1
ATOM 5034 C CA . GLN B 1 318 ? -4.145 -11.281 2.896 1 93.62 318 GLN B CA 1
ATOM 5035 C C . GLN B 1 318 ? -5.426 -11.742 2.205 1 93.62 318 GLN B C 1
ATOM 5037 O O . GLN B 1 318 ? -5.484 -11.805 0.975 1 93.62 318 GLN B O 1
ATOM 5042 N N . MET B 1 319 ? -6.445 -12.055 2.957 1 92.38 319 MET B N 1
ATOM 5043 C CA . MET B 1 319 ? -7.695 -12.602 2.439 1 92.38 319 MET B CA 1
ATOM 5044 C C . MET B 1 319 ? -8.391 -11.602 1.521 1 92.38 319 MET B C 1
ATOM 5046 O O . MET B 1 319 ? -9.234 -11.977 0.706 1 92.38 319 MET B O 1
ATOM 5050 N N . VAL B 1 320 ? -8.016 -10.328 1.639 1 94.38 320 VAL B N 1
ATOM 5051 C CA . VAL B 1 320 ? -8.711 -9.328 0.832 1 94.38 320 VAL B CA 1
ATOM 5052 C C . VAL B 1 320 ? -7.715 -8.609 -0.07 1 94.38 320 VAL B C 1
ATOM 5054 O O . VAL B 1 320 ? -8.039 -7.578 -0.666 1 94.38 320 VAL B O 1
ATOM 5057 N N . SER B 1 321 ? -6.492 -9.125 -0.118 1 94.12 321 SER B N 1
ATOM 5058 C CA . SER B 1 321 ? -5.449 -8.406 -0.854 1 94.12 321 SER B CA 1
ATOM 5059 C C . SER B 1 321 ? -5.371 -6.949 -0.425 1 94.12 321 SER B C 1
ATOM 5061 O O . SER B 1 321 ? -5.391 -6.047 -1.266 1 94.12 321 SER B O 1
ATOM 5063 N N . GLY B 1 322 ? -5.301 -6.793 0.889 1 96.25 322 GLY B N 1
ATOM 5064 C CA . GLY B 1 322 ? -5.312 -5.461 1.472 1 96.25 322 GLY B CA 1
ATOM 5065 C C . GLY B 1 322 ? -3.973 -4.754 1.377 1 96.25 322 GLY B C 1
ATOM 5066 O O . GLY B 1 322 ? -2.963 -5.375 1.038 1 96.25 322 GLY B O 1
ATOM 5067 N N . LYS B 1 323 ? -4 -3.428 1.668 1 97.31 323 LYS B N 1
ATOM 5068 C CA . LYS B 1 323 ? -2.799 -2.598 1.677 1 97.31 323 LYS B CA 1
ATOM 5069 C C . LYS B 1 323 ? -2.746 -1.724 2.926 1 97.31 323 LYS B C 1
ATOM 5071 O O . LYS B 1 323 ? -3.77 -1.2 3.369 1 97.31 323 LYS B O 1
ATOM 5076 N N . VAL B 1 324 ? -1.582 -1.604 3.449 1 97.88 324 VAL B N 1
ATOM 5077 C CA . VAL B 1 324 ? -1.322 -0.719 4.578 1 97.88 324 VAL B CA 1
ATOM 5078 C C . VAL B 1 324 ? -0.361 0.39 4.16 1 97.88 324 VAL B C 1
ATOM 5080 O O . VAL B 1 324 ? 0.781 0.119 3.781 1 97.88 324 VAL B O 1
ATOM 5083 N N . ASN B 1 325 ? -0.841 1.602 4.27 1 97.5 325 ASN B N 1
ATOM 5084 C CA . ASN B 1 325 ? -0.065 2.762 3.842 1 97.5 325 ASN B CA 1
ATOM 5085 C C . ASN B 1 325 ? 0.359 3.621 5.027 1 97.5 325 ASN B C 1
ATOM 5087 O O . ASN B 1 325 ? -0.481 4.047 5.824 1 97.5 325 ASN B O 1
ATOM 5091 N N . PHE B 1 326 ? 1.576 3.791 5.086 1 96.62 326 PHE B N 1
ATOM 5092 C CA . PHE B 1 326 ? 2.094 4.805 5.996 1 96.62 326 PHE B CA 1
ATOM 5093 C C . PHE B 1 326 ? 2.25 6.145 5.281 1 96.62 326 PHE B C 1
ATOM 5095 O O . PHE B 1 326 ? 3.059 6.27 4.359 1 96.62 326 PHE B O 1
ATOM 5102 N N . VAL B 1 327 ? 1.466 7.113 5.766 1 95.19 327 VAL B N 1
ATOM 5103 C CA . VAL B 1 327 ? 1.307 8.305 4.934 1 95.19 327 VAL B CA 1
ATOM 5104 C C . VAL B 1 327 ? 1.79 9.531 5.691 1 95.19 327 VAL B C 1
ATOM 5106 O O . VAL B 1 327 ? 1.532 9.672 6.891 1 95.19 327 VAL B O 1
ATOM 5109 N N . THR B 1 328 ? 2.482 10.359 5.004 1 93.38 328 THR B N 1
ATOM 5110 C CA . THR B 1 328 ? 2.932 11.648 5.504 1 93.38 328 THR B CA 1
ATOM 5111 C C . THR B 1 328 ? 2.217 12.789 4.781 1 93.38 328 THR B C 1
ATOM 5113 O O . THR B 1 328 ? 2.205 12.836 3.549 1 93.38 328 THR B O 1
ATOM 5116 N N . MET B 1 329 ? 1.547 13.633 5.523 1 94.75 329 MET B N 1
ATOM 5117 C CA . MET B 1 329 ? 0.918 14.859 5.039 1 94.75 329 MET B CA 1
ATOM 5118 C C . MET B 1 329 ? -0.091 14.547 3.936 1 94.75 329 MET B C 1
ATOM 5120 O O . MET B 1 329 ? -0.237 15.328 2.988 1 94.75 329 MET B O 1
ATOM 5124 N N . GLY B 1 330 ? -0.694 13.312 3.941 1 94.88 330 GLY B N 1
ATOM 5125 C CA . GLY B 1 330 ? -1.713 12.953 2.971 1 94.88 330 GLY B CA 1
ATOM 5126 C C . GLY B 1 330 ? -1.167 12.797 1.563 1 94.88 330 GLY B C 1
ATOM 5127 O O . GLY B 1 330 ? -1.914 12.891 0.588 1 94.88 330 GLY B O 1
ATOM 5128 N N . GLU B 1 331 ? 0.159 12.664 1.495 1 92.44 331 GLU B N 1
ATOM 5129 C CA . GLU B 1 331 ? 0.812 12.656 0.19 1 92.44 331 GLU B CA 1
ATOM 5130 C C . GLU B 1 331 ? 0.348 13.828 -0.667 1 92.44 331 GLU B C 1
ATOM 5132 O O . GLU B 1 331 ? 0.043 13.664 -1.849 1 92.44 331 GLU B O 1
ATOM 5137 N N . ALA B 1 332 ? 0.316 14.984 -0.062 1 93.25 332 ALA B N 1
ATOM 5138 C CA . ALA B 1 332 ? -0.248 16.156 -0.737 1 93.25 332 ALA B CA 1
ATOM 5139 C C . ALA B 1 332 ? 0.846 17.141 -1.131 1 93.25 332 ALA B C 1
ATOM 5141 O O . ALA B 1 332 ? 1.854 17.266 -0.433 1 93.25 332 ALA B O 1
ATOM 5142 N N . ASP B 1 333 ? 0.665 17.734 -2.24 1 92.69 333 ASP B N 1
ATOM 5143 C CA . ASP B 1 333 ? 1.354 18.969 -2.605 1 92.69 333 ASP B CA 1
ATOM 5144 C C . ASP B 1 333 ? 0.57 20.188 -2.143 1 92.69 333 ASP B C 1
ATOM 5146 O O . ASP B 1 333 ? -0.485 20.5 -2.699 1 92.69 333 ASP B O 1
ATOM 5150 N N . PRO B 1 334 ? 1.11 20.875 -1.157 1 94.69 334 PRO B N 1
ATOM 5151 C CA . PRO B 1 334 ? 0.354 22.016 -0.635 1 94.69 334 PRO B CA 1
ATOM 5152 C C . PRO B 1 334 ? 0.022 23.047 -1.711 1 94.69 334 PRO B C 1
ATOM 5154 O O . PRO B 1 334 ? -1.012 23.719 -1.633 1 94.69 334 PRO B O 1
ATOM 5157 N N . GLN B 1 335 ? 0.834 23.141 -2.732 1 93.62 335 GLN B N 1
ATOM 5158 C CA . GLN B 1 335 ? 0.612 24.109 -3.793 1 93.62 335 GLN B CA 1
ATOM 5159 C C . GLN B 1 335 ? -0.583 23.719 -4.66 1 93.62 335 GLN B C 1
ATOM 5161 O O . GLN B 1 335 ? -1.094 24.547 -5.426 1 93.62 335 GLN B O 1
ATOM 5166 N N . LYS B 1 336 ? -1.035 22.516 -4.52 1 94.5 336 LYS B N 1
ATOM 5167 C CA . LYS B 1 336 ? -2.156 22.047 -5.324 1 94.5 336 LYS B CA 1
ATOM 5168 C C . LYS B 1 336 ? -3.385 21.781 -4.457 1 94.5 336 LYS B C 1
ATOM 5170 O O . LYS B 1 336 ? -4.48 22.266 -4.766 1 94.5 336 LYS B O 1
ATOM 5175 N N . LEU B 1 337 ? -3.207 21.125 -3.334 1 96.5 337 LEU B N 1
ATOM 5176 C CA . LEU B 1 337 ? -4.371 20.688 -2.578 1 96.5 337 LEU B CA 1
ATOM 5177 C C . LEU B 1 337 ? -4.938 21.812 -1.725 1 96.5 337 LEU B C 1
ATOM 5179 O O . LEU B 1 337 ? -6.148 21.906 -1.524 1 96.5 337 LEU B O 1
ATOM 5183 N N . VAL B 1 338 ? -4.102 22.703 -1.188 1 97.5 338 VAL B N 1
ATOM 5184 C CA . VAL B 1 338 ? -4.609 23.812 -0.387 1 97.5 338 VAL B CA 1
ATOM 5185 C C . VAL B 1 338 ? -5.508 24.703 -1.247 1 97.5 338 VAL B C 1
ATOM 5187 O O . VAL B 1 338 ? -6.641 25 -0.869 1 97.5 338 VAL B O 1
ATOM 5190 N N . PRO B 1 339 ? -5.082 25.094 -2.455 1 98.06 339 PRO B N 1
ATOM 5191 C CA . PRO B 1 339 ? -5.984 25.859 -3.316 1 98.06 339 PRO B CA 1
ATOM 5192 C C . PRO B 1 339 ? -7.293 25.125 -3.604 1 98.06 339 PRO B C 1
ATOM 5194 O O . PRO B 1 339 ? -8.359 25.734 -3.617 1 98.06 339 PRO B O 1
ATOM 5197 N N . LYS B 1 340 ? -7.199 23.844 -3.787 1 98.19 340 LYS B N 1
ATOM 5198 C CA . LYS B 1 340 ? -8.406 23.062 -4.035 1 98.19 340 LYS B CA 1
ATOM 5199 C C . LYS B 1 340 ? -9.336 23.078 -2.824 1 98.19 340 LYS B C 1
ATOM 5201 O O . LYS B 1 340 ? -10.547 23.219 -2.973 1 98.19 340 LYS B O 1
ATOM 5206 N N . MET B 1 341 ? -8.812 22.969 -1.677 1 98.75 341 MET B N 1
ATOM 5207 C CA . MET B 1 341 ? -9.617 23 -0.459 1 98.75 341 MET B CA 1
ATOM 5208 C C . MET B 1 341 ? -10.227 24.375 -0.246 1 98.75 341 MET B C 1
ATOM 5210 O O . MET B 1 341 ? -11.344 24.5 0.254 1 98.75 341 MET B O 1
ATOM 5214 N N . ILE B 1 342 ? -9.492 25.391 -0.613 1 98.69 342 ILE B N 1
ATOM 5215 C CA . ILE B 1 342 ? -10.031 26.734 -0.523 1 98.69 342 ILE B CA 1
ATOM 5216 C C . ILE B 1 342 ? -11.195 26.906 -1.497 1 98.69 342 ILE B C 1
ATOM 5218 O O . ILE B 1 342 ? -12.211 27.531 -1.168 1 98.69 342 ILE B O 1
ATOM 5222 N N . GLU B 1 343 ? -11.047 26.328 -2.684 1 98.5 343 GLU B N 1
ATOM 5223 C CA . GLU B 1 343 ? -12.164 26.312 -3.623 1 98.5 343 GLU B CA 1
ATOM 5224 C C . GLU B 1 343 ? -13.375 25.609 -3.025 1 98.5 343 GLU B C 1
ATOM 5226 O O . GLU B 1 343 ? -14.5 26.109 -3.109 1 98.5 343 GLU B O 1
ATOM 5231 N N . TRP B 1 344 ? -13.18 24.484 -2.426 1 98.75 344 TRP B N 1
ATOM 5232 C CA . TRP B 1 344 ? -14.266 23.75 -1.774 1 98.75 344 TRP B CA 1
ATOM 5233 C C . TRP B 1 344 ? -14.914 24.609 -0.688 1 98.75 344 TRP B C 1
ATOM 5235 O O . TRP B 1 344 ? -16.141 24.594 -0.535 1 98.75 344 TRP B O 1
ATOM 5245 N N . TRP B 1 345 ? -14.086 25.281 0.033 1 98.5 345 TRP B N 1
ATOM 5246 C CA . TRP B 1 345 ? -14.586 26.156 1.093 1 98.5 345 TRP B CA 1
ATOM 5247 C C . TRP B 1 345 ? -15.453 27.266 0.521 1 98.5 345 TRP B C 1
ATOM 5249 O O . TRP B 1 345 ? -16.562 27.516 1.006 1 98.5 345 TRP B O 1
ATOM 5259 N N . ARG B 1 346 ? -14.977 27.859 -0.529 1 97.44 346 ARG B N 1
ATOM 5260 C CA . ARG B 1 346 ? -15.727 28.938 -1.174 1 97.44 346 ARG B CA 1
ATOM 5261 C C . ARG B 1 346 ? -17.062 28.438 -1.697 1 97.44 346 ARG B C 1
ATOM 5263 O O . ARG B 1 346 ? -18.062 29.172 -1.677 1 97.44 346 ARG B O 1
ATOM 5270 N N . ASP B 1 347 ? -17.094 27.203 -2.055 1 97.88 347 ASP B N 1
ATOM 5271 C CA . ASP B 1 347 ? -18.297 26.594 -2.619 1 97.88 347 ASP B CA 1
ATOM 5272 C C . ASP B 1 347 ? -19.219 26.062 -1.519 1 97.88 347 ASP B C 1
ATOM 5274 O O . ASP B 1 347 ? -20.266 25.469 -1.805 1 97.88 347 ASP B O 1
ATOM 5278 N N . GLY B 1 348 ? -18.797 26.125 -0.304 1 97.94 348 GLY B N 1
ATOM 5279 C CA . GLY B 1 348 ? -19.609 25.688 0.818 1 97.94 348 GLY B CA 1
ATOM 5280 C C . GLY B 1 348 ? -19.484 24.203 1.116 1 97.94 348 GLY B C 1
ATOM 5281 O O . GLY B 1 348 ? -20.234 23.672 1.93 1 97.94 348 GLY B O 1
ATOM 5282 N N . LYS B 1 349 ? -18.516 23.578 0.561 1 98.44 349 LYS B N 1
ATOM 5283 C CA . LYS B 1 349 ? -18.391 22.141 0.662 1 98.44 349 LYS B CA 1
ATOM 5284 C C . LYS B 1 349 ? -17.344 21.75 1.706 1 98.44 349 LYS B C 1
ATOM 5286 O O . LYS B 1 349 ? -17.156 20.562 2.008 1 98.44 349 LYS B O 1
ATOM 5291 N N . PHE B 1 350 ? -16.719 22.719 2.248 1 98.38 350 PHE B N 1
ATOM 5292 C CA . PHE B 1 350 ? -15.664 22.547 3.236 1 98.38 350 PHE B CA 1
ATOM 5293 C C . PHE B 1 350 ? -15.758 23.594 4.336 1 98.38 350 PHE B C 1
ATOM 5295 O O . PHE B 1 350 ? -14.836 24.391 4.52 1 98.38 350 PHE B O 1
ATOM 5302 N N . PRO B 1 351 ? -16.828 23.578 5.09 1 98.31 351 PRO B N 1
ATOM 5303 C CA . PRO B 1 351 ? -17.141 24.656 6.02 1 98.31 351 PRO B CA 1
ATOM 5304 C C . PRO B 1 351 ? -16.219 24.672 7.242 1 98.31 351 PRO B C 1
ATOM 5306 O O . PRO B 1 351 ? -16.625 24.219 8.32 1 98.31 351 PRO B O 1
ATOM 5309 N N . LEU B 1 352 ? -15.141 25.312 7.16 1 98.25 352 LEU B N 1
ATOM 5310 C CA . LEU B 1 352 ? -14.109 25.391 8.188 1 98.25 352 LEU B CA 1
ATOM 5311 C C . LEU B 1 352 ? -14.625 26.109 9.43 1 98.25 352 LEU B C 1
ATOM 5313 O O . LEU B 1 352 ? -14.18 25.828 10.539 1 98.25 352 LEU B O 1
ATOM 5317 N N . GLU B 1 353 ? -15.57 27 9.25 1 97.69 353 GLU B N 1
ATOM 5318 C CA . GLU B 1 353 ? -16.109 27.797 10.352 1 97.69 353 GLU B CA 1
ATOM 5319 C C . GLU B 1 353 ? -16.766 26.906 11.406 1 97.69 353 GLU B C 1
ATOM 5321 O O . GLU B 1 353 ? -16.844 27.297 12.578 1 97.69 353 GLU B O 1
ATOM 5326 N N . LYS B 1 354 ? -17.141 25.734 11.016 1 97.62 354 LYS B N 1
ATOM 5327 C CA . LYS B 1 354 ? -17.812 24.812 11.93 1 97.62 354 LYS B CA 1
ATOM 5328 C C . LYS B 1 354 ? -16.812 24.031 12.766 1 97.62 354 LYS B C 1
ATOM 5330 O O . LYS B 1 354 ? -17.188 23.344 13.719 1 97.62 354 LYS B O 1
ATOM 5335 N N . LEU B 1 355 ? -15.531 24.188 12.445 1 98.12 355 LEU B N 1
ATOM 5336 C CA . LEU B 1 355 ? -14.539 23.312 13.055 1 98.12 355 LEU B CA 1
ATOM 5337 C C . LEU B 1 355 ? -13.469 24.109 13.781 1 98.12 355 LEU B C 1
ATOM 5339 O O . LEU B 1 355 ? -12.766 23.578 14.641 1 98.12 355 LEU B O 1
ATOM 5343 N N . VAL B 1 356 ? -13.328 25.391 13.469 1 98 356 VAL B N 1
ATOM 5344 C CA . VAL B 1 356 ? -12.25 26.219 13.969 1 98 356 VAL B CA 1
ATOM 5345 C C . VAL B 1 356 ? -12.742 27.047 15.164 1 98 356 VAL B C 1
ATOM 5347 O O . VAL B 1 356 ? -13.836 27.609 15.133 1 98 356 VAL B O 1
ATOM 5350 N N . LYS B 1 357 ? -11.992 27.062 16.203 1 97.94 357 LYS B N 1
ATOM 5351 C CA . LYS B 1 357 ? -12.211 27.969 17.344 1 97.94 357 LYS B CA 1
ATOM 5352 C C . LYS B 1 357 ? -11 28.859 17.562 1 97.94 357 LYS B C 1
ATOM 5354 O O . LYS B 1 357 ? -9.875 28.375 17.703 1 97.94 357 LYS B O 1
ATOM 5359 N N . ARG B 1 358 ? -11.25 30.125 17.641 1 97.88 358 ARG B N 1
ATOM 5360 C CA . ARG B 1 358 ? -10.18 31.109 17.75 1 97.88 358 ARG B CA 1
ATOM 5361 C C . ARG B 1 358 ? -9.883 31.438 19.219 1 97.88 358 ARG B C 1
ATOM 5363 O O . ARG B 1 358 ? -10.805 31.547 20.031 1 97.88 358 ARG B O 1
ATOM 5370 N N . TYR B 1 359 ? -8.641 31.531 19.531 1 96.44 359 TYR B N 1
ATOM 5371 C CA . TYR B 1 359 ? -8.133 31.969 20.812 1 96.44 359 TYR B CA 1
ATOM 5372 C C . TYR B 1 359 ? -7.129 33.094 20.641 1 96.44 359 TYR B C 1
ATOM 5374 O O . TYR B 1 359 ? -6.156 32.969 19.891 1 96.44 359 TYR B O 1
ATOM 5382 N N . PRO B 1 360 ? -7.344 34.219 21.375 1 94.81 360 PRO B N 1
ATOM 5383 C CA . PRO B 1 360 ? -6.266 35.219 21.359 1 94.81 360 PRO B CA 1
ATOM 5384 C C . PRO B 1 360 ? -4.98 34.688 22 1 94.81 360 PRO B C 1
ATOM 5386 O O . PRO B 1 360 ? -5.02 33.75 22.812 1 94.81 360 PRO B O 1
ATOM 5389 N N . ILE B 1 361 ? -3.885 35.25 21.609 1 89.75 361 ILE B N 1
ATOM 5390 C CA . ILE B 1 361 ? -2.57 34.781 22.047 1 89.75 361 ILE B CA 1
ATOM 5391 C C . ILE B 1 361 ? -2.506 34.75 23.562 1 89.75 361 ILE B C 1
ATOM 5393 O O . ILE B 1 361 ? -1.855 33.875 24.156 1 89.75 361 ILE B O 1
ATOM 5397 N N . GLU B 1 362 ? -3.236 35.594 24.25 1 87.19 362 GLU B N 1
ATOM 5398 C CA . GLU B 1 362 ? -3.254 35.656 25.703 1 87.19 362 GLU B CA 1
ATOM 5399 C C . GLU B 1 362 ? -3.867 34.406 26.312 1 87.19 362 GLU B C 1
ATOM 5401 O O . GLU B 1 362 ? -3.654 34.125 27.484 1 87.19 362 GLU B O 1
ATOM 5406 N N . GLU B 1 363 ? -4.633 33.75 25.5 1 91.56 363 GLU B N 1
ATOM 5407 C CA . GLU B 1 363 ? -5.293 32.531 25.953 1 91.56 363 GLU B CA 1
ATOM 5408 C C . GLU B 1 363 ? -4.648 31.281 25.344 1 91.56 363 GLU B C 1
ATOM 5410 O O . GLU B 1 363 ? -5.328 30.281 25.078 1 91.56 363 GLU B O 1
ATOM 5415 N N . TRP B 1 364 ? -3.438 31.328 25.031 1 87.25 364 TRP B N 1
ATOM 5416 C CA . TRP B 1 364 ? -2.754 30.234 24.328 1 87.25 364 TRP B CA 1
ATOM 5417 C C . TRP B 1 364 ? -2.832 28.938 25.125 1 87.25 364 TRP B C 1
ATOM 5419 O O . TRP B 1 364 ? -2.939 27.859 24.547 1 87.25 364 TRP B O 1
ATOM 5429 N N . GLU B 1 365 ? -2.811 28.984 26.484 1 87.81 365 GLU B N 1
ATOM 5430 C CA . GLU B 1 365 ? -2.895 27.781 27.297 1 87.81 365 GLU B CA 1
ATOM 5431 C C . GLU B 1 365 ? -4.238 27.078 27.125 1 87.81 365 GLU B C 1
ATOM 5433 O O . GLU B 1 365 ? -4.312 25.859 27.141 1 87.81 365 GLU B O 1
ATOM 5438 N N . LYS B 1 366 ? -5.219 27.953 27 1 92.38 366 LYS B N 1
ATOM 5439 C CA . LYS B 1 366 ? -6.547 27.391 26.766 1 92.38 366 LYS B CA 1
ATOM 5440 C C . LYS B 1 366 ? -6.609 26.672 25.406 1 92.38 366 LYS B C 1
ATOM 5442 O O . LYS B 1 366 ? -7.223 25.609 25.297 1 92.38 366 LYS B O 1
ATOM 5447 N N . ALA B 1 367 ? -5.984 27.266 24.453 1 93.19 367 ALA B N 1
ATOM 5448 C CA . ALA B 1 367 ? -5.957 26.656 23.125 1 93.19 367 ALA B CA 1
ATOM 5449 C C . ALA B 1 367 ? -5.23 25.312 23.141 1 93.19 367 ALA B C 1
ATOM 5451 O O . ALA B 1 367 ? -5.719 24.328 22.594 1 93.19 367 ALA B O 1
ATOM 5452 N N . LEU B 1 368 ? -4.113 25.219 23.812 1 90.44 368 LEU B N 1
ATOM 5453 C CA . LEU B 1 368 ? -3.342 23.984 23.922 1 90.44 368 LEU B CA 1
ATOM 5454 C C . LEU B 1 368 ? -4.109 22.938 24.719 1 90.44 368 LEU B C 1
ATOM 5456 O O . LEU B 1 368 ? -4.086 21.75 24.359 1 90.44 368 LEU B O 1
ATOM 5460 N N . GLY B 1 369 ? -4.738 23.406 25.797 1 90.94 369 GLY B N 1
ATOM 5461 C CA . GLY B 1 369 ? -5.562 22.516 26.594 1 90.94 369 GLY B CA 1
ATOM 5462 C C . GLY B 1 369 ? -6.707 21.906 25.812 1 90.94 369 GLY B C 1
ATOM 5463 O O . GLY B 1 369 ? -7.004 20.719 25.969 1 90.94 369 GLY B O 1
ATOM 5464 N N . ALA B 1 370 ? -7.281 22.75 25.031 1 93.31 370 ALA B N 1
ATOM 5465 C CA . ALA B 1 370 ? -8.383 22.266 24.203 1 93.31 370 ALA B CA 1
ATOM 5466 C C . ALA B 1 370 ? -7.918 21.172 23.25 1 93.31 370 ALA B C 1
ATOM 5468 O O . ALA B 1 370 ? -8.625 20.188 23.031 1 93.31 370 ALA B O 1
ATOM 5469 N N . MET B 1 371 ? -6.793 21.328 22.641 1 91.81 371 MET B N 1
ATOM 5470 C CA . MET B 1 371 ? -6.215 20.328 21.75 1 91.81 371 MET B CA 1
ATOM 5471 C C . MET B 1 371 ? -5.918 19.031 22.516 1 91.81 371 MET B C 1
ATOM 5473 O O . MET B 1 371 ? -6.215 17.938 22.016 1 91.81 371 MET B O 1
ATOM 5477 N N . LYS B 1 372 ? -5.438 19.078 23.656 1 88.44 372 LYS B N 1
ATOM 5478 C CA . LYS B 1 372 ? -5.047 17.938 24.469 1 88.44 372 LYS B CA 1
ATOM 5479 C C . LYS B 1 372 ? -6.27 17.156 24.938 1 88.44 372 LYS B C 1
ATOM 5481 O O . LYS B 1 372 ? -6.254 15.922 24.969 1 88.44 372 LYS B O 1
ATOM 5486 N N . GLU B 1 373 ? -7.277 17.891 25.281 1 88.75 373 GLU B N 1
ATOM 5487 C CA . GLU B 1 373 ? -8.477 17.266 25.844 1 88.75 373 GLU B CA 1
ATOM 5488 C C . GLU B 1 373 ? -9.258 16.516 24.781 1 88.75 373 GLU B C 1
ATOM 5490 O O . GLU B 1 373 ? -9.859 15.477 25.078 1 88.75 373 GLU B O 1
ATOM 5495 N N . GLY B 1 374 ? -9.258 16.984 23.641 1 86.75 374 GLY B N 1
ATOM 5496 C CA . GLY B 1 374 ? -9.961 16.328 22.547 1 86.75 374 GLY B CA 1
ATOM 5497 C C . GLY B 1 374 ? -11.469 16.328 22.719 1 86.75 374 GLY B C 1
ATOM 5498 O O . GLY B 1 374 ? -12.133 15.344 22.375 1 86.75 374 GLY B O 1
ATOM 5499 N N . GLY B 1 375 ? -12.047 17.266 23.281 1 90.06 375 GLY B N 1
ATOM 5500 C CA . GLY B 1 375 ? -13.484 17.391 23.469 1 90.06 375 GLY B CA 1
ATOM 5501 C C . GLY B 1 375 ? -14.188 18 22.266 1 90.06 375 GLY B C 1
ATOM 5502 O O . GLY B 1 375 ? -13.969 17.562 21.125 1 90.06 375 GLY B O 1
ATOM 5503 N N . ASP B 1 376 ? -14.914 19.016 22.453 1 90.06 376 ASP B N 1
ATOM 5504 C CA . ASP B 1 376 ? -15.781 19.562 21.422 1 90.06 376 ASP B CA 1
ATOM 5505 C C . ASP B 1 376 ? -14.984 20.438 20.453 1 90.06 376 ASP B C 1
ATOM 5507 O O . ASP B 1 376 ? -15.359 20.578 19.281 1 90.06 376 ASP B O 1
ATOM 5511 N N . VAL B 1 377 ? -13.906 20.984 20.969 1 93.69 377 VAL B N 1
ATOM 5512 C CA . VAL B 1 377 ? -13.094 21.828 20.109 1 93.69 377 VAL B CA 1
ATOM 5513 C C . VAL B 1 377 ? -12.281 20.953 19.141 1 93.69 377 VAL B C 1
ATOM 5515 O O . VAL B 1 377 ? -11.469 20.141 19.578 1 93.69 377 VAL B O 1
ATOM 5518 N N . VAL B 1 378 ? -12.469 21.156 17.859 1 96.5 378 VAL B N 1
ATOM 5519 C CA . VAL B 1 378 ? -11.82 20.344 16.844 1 96.5 378 VAL B CA 1
ATOM 5520 C C . VAL B 1 378 ? -10.469 20.953 16.484 1 96.5 378 VAL B C 1
ATOM 5522 O O . VAL B 1 378 ? -9.445 20.266 16.5 1 96.5 378 VAL B O 1
ATOM 5525 N N . LYS B 1 379 ? -10.508 22.281 16.219 1 98.12 379 LYS B N 1
ATOM 5526 C CA . LYS B 1 379 ? -9.289 22.922 15.766 1 98.12 379 LYS B CA 1
ATOM 5527 C C . LYS B 1 379 ? -9.086 24.266 16.453 1 98.12 379 LYS B C 1
ATOM 5529 O O . LYS B 1 379 ? -9.57 25.297 15.984 1 98.12 379 LYS B O 1
ATOM 5534 N N . PRO B 1 380 ? -8.336 24.281 17.531 1 97.94 380 PRO B N 1
ATOM 5535 C CA . PRO B 1 380 ? -7.965 25.562 18.125 1 97.94 380 PRO B CA 1
ATOM 5536 C C . PRO B 1 380 ? -6.984 26.359 17.266 1 97.94 380 PRO B C 1
ATOM 5538 O O . PRO B 1 380 ? -6.023 25.781 16.734 1 97.94 380 PRO B O 1
ATOM 5541 N N . VAL B 1 381 ? -7.223 27.625 17.094 1 98.06 381 VAL B N 1
ATOM 5542 C CA . VAL B 1 381 ? -6.387 28.531 16.297 1 98.06 381 VAL B CA 1
ATOM 5543 C C . VAL B 1 381 ? -6.004 29.734 17.141 1 98.06 381 VAL B C 1
ATOM 5545 O O . VAL B 1 381 ? -6.871 30.406 17.719 1 98.06 381 VAL B O 1
ATOM 5548 N N . ILE B 1 382 ? -4.734 29.953 17.188 1 96.12 382 ILE B N 1
ATOM 5549 C CA . ILE B 1 382 ? -4.215 31.109 17.906 1 96.12 382 ILE B CA 1
ATOM 5550 C C . ILE B 1 382 ? -4.211 32.344 17 1 96.12 382 ILE B C 1
ATOM 5552 O O . ILE B 1 382 ? -3.666 32.281 15.891 1 96.12 382 ILE B O 1
ATOM 5556 N N . VAL B 1 383 ? -4.762 33.375 17.484 1 96.25 383 VAL B N 1
ATOM 5557 C CA . VAL B 1 383 ? -4.758 34.625 16.75 1 96.25 383 VAL B CA 1
ATOM 5558 C C . VAL B 1 383 ? -3.756 35.594 17.391 1 96.25 383 VAL B C 1
ATOM 5560 O O . VAL B 1 383 ? -3.824 35.875 18.594 1 96.25 383 VAL B O 1
ATOM 5563 N N . TRP B 1 384 ? -2.842 36.062 16.578 1 92.38 384 TRP B N 1
ATOM 5564 C CA . TRP B 1 384 ? -1.776 36.938 17.062 1 92.38 384 TRP B CA 1
ATOM 5565 C C . TRP B 1 384 ? -2.238 38.375 17.109 1 92.38 384 TRP B C 1
ATOM 5567 O O . TRP B 1 384 ? -2.977 38.812 16.234 1 92.38 384 TRP B O 1
#

Organism: Botryosphaeria parva (strain UCR-NP2) (NCBI:txid1287680)

Foldseek 3Di:
DPQPFWFFFKQAFAQDPQRDTDTDTWGFPAAAPQKFKFQWFWFWDDVVQRVRSNHGDHMEQATFLTWGFTCGDHPPDDPDDGGFTKAFAAAAPCPDPQNVVQWFHDPCRCVQAQWDWQGIAHVPPDDPDRHRYIYCHSQWSNSISMTMHRNQRIATCPVQDDPPPPCSVVRLLLSRLRFQLQQQLLLCCPVLVDALAFAEEEEDQFNSRLSNQLNCQVRNHPAYEYEDQAPLSQVVSVVQHHPYYDHLVPLDDPLNALNVVLVRLCVVVVQFGQEYEHAPQDLRVVANRQQRHHQAHEYEDEYDYDPVDHDHPVVSCVVRVYYYDDDHRSRHSCNPVSSVLSVCCVVVSNVSVCAEDEDEPVCVVVLVVCNVVSHNHRMYMYGD/DPQPFWFFFKQAFAQPPQRDTDTDTWGFPAAAPQKFKFQWFWFWDDVVQRVRSNHGDHMEQATFLTWGFTCGDHPPDDPDDGGFTKAFAAAAPCPDPLNVVQWQHDPCRCVQAQWDWQGIAHVPPDDPDRHRYTYCHSQWSNSISMTMHRNQRIATCPVQDDPPPPCSPVRLLLSRLRFQLQQQLLLCCPVLVDALAFAEEEEDQFNSRLSNQLNCQVRNHPAYEYEEQAPLSQVVSVVQHHPYYDHLVPLDDPLNALNVVLVRLCVVVVQFGQEYEHAPQDLRVVANRQQRHHQNHEYEDEYDYDPVDHDHPVVSCVVRVYYYDDDHRSRHSCNPVSSVLSVCCVVVSNVSVCAEDEDEPVCVVVLVVCNVVSHNHRMYMYGD

Nearest PDB structures (foldseek):
  4nfh-assembly1_B  TM=8.664E-01  e=7.460E-31  Equus caballus
  6oa7-assembly1_B  TM=8.678E-01  e=1.085E-30  Equus caballus
  5kj6-assembly1_B  TM=8.526E-01  e=3.312E-31  Equus caballus
  5kcz-assembly1_B  TM=8.523E-01  e=1.230E-30  Equus caballus
  7vb3-assembly1_A  TM=8.613E-01  e=3.000E-28  Linum usitatissimum

Solvent-accessible surface area (backbone atoms only — not comparable to full-atom values): 37460 Å² total; per-residue (Å²): 130,79,57,66,70,26,64,22,44,28,29,66,52,28,41,40,94,71,45,51,74,40,81,40,66,33,26,52,94,64,34,50,73,53,16,24,23,30,40,34,42,11,22,25,62,51,70,64,47,56,55,57,33,42,37,70,58,69,30,30,29,38,30,47,11,18,10,27,25,30,65,42,72,8,60,89,54,73,91,68,54,73,62,41,45,33,35,26,22,53,35,66,85,66,78,44,69,47,44,65,71,63,36,29,76,55,81,56,34,59,76,50,23,47,61,37,76,42,49,28,28,51,81,82,58,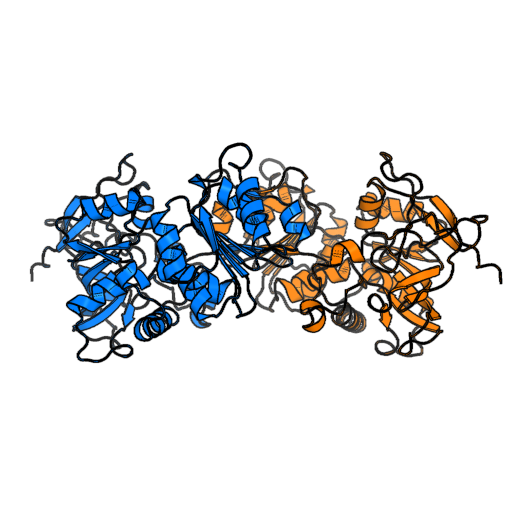58,87,84,54,76,30,76,25,22,11,35,16,23,16,25,12,30,34,21,38,61,19,49,23,35,53,68,9,53,35,76,38,63,92,78,46,64,90,82,55,62,53,86,65,46,34,52,64,51,6,38,43,37,38,42,29,35,22,18,24,18,37,37,59,58,68,60,50,63,41,44,83,29,27,36,34,32,32,28,66,40,42,32,27,47,20,25,40,22,41,36,42,74,50,40,34,66,38,30,36,38,31,37,64,52,67,69,47,49,54,49,37,46,74,53,42,27,72,41,73,44,54,59,69,70,36,57,80,93,26,57,46,30,64,31,52,33,51,58,50,35,73,79,34,70,74,35,24,48,30,28,45,38,54,64,57,43,64,51,57,54,53,20,49,55,64,35,44,13,62,60,6,35,30,36,44,57,37,78,62,51,92,88,29,41,76,39,62,39,58,58,26,50,77,24,32,18,34,43,34,24,51,54,60,16,53,40,34,64,84,54,51,42,57,50,49,48,50,34,31,75,71,63,57,40,64,50,78,81,43,55,42,82,28,52,57,92,39,47,66,57,38,53,48,38,61,71,66,58,63,84,56,47,30,32,22,36,34,96,129,80,57,66,70,26,62,22,45,27,29,66,53,28,42,39,94,71,47,50,73,40,82,41,64,35,25,52,91,65,35,50,73,54,17,24,23,30,41,35,43,10,22,24,63,50,71,64,47,57,56,58,32,39,37,69,58,70,30,29,29,39,31,46,11,17,10,28,25,30,66,43,70,7,62,88,56,73,93,68,54,72,64,42,44,34,37,27,22,53,36,63,87,67,78,46,68,44,49,66,74,60,39,36,69,56,82,57,35,61,76,49,24,46,62,37,77,42,48,29,28,51,81,81,59,58,87,84,55,77,30,77,25,21,11,34,17,23,16,24,13,30,34,20,38,59,17,49,24,34,54,66,10,53,35,75,37,63,91,78,46,63,91,81,54,63,52,87,65,47,34,52,63,50,5,38,44,36,38,43,30,36,22,18,25,18,36,36,59,58,69,62,51,61,40,44,83,28,28,37,33,31,31,29,67,39,43,31,28,48,20,25,39,21,42,37,43,74,50,40,35,67,38,30,35,37,31,38,65,50,66,69,49,50,55,50,38,46,74,54,41,27,72,41,73,44,52,60,71,70,37,57,78,95,25,58,46,29,63,31,53,33,52,58,50,33,72,78,35,71,72,35,24,49,28,27,44,38,54,64,57,44,63,51,57,52,53,20,50,55,66,35,44,12,63,62,6,35,32,35,44,58,38,77,62,50,91,88,29,41,78,37,62,37,57,59,26,48,76,23,32,19,33,43,32,25,51,54,59,16,54,35,34,63,83,56,51,42,57,49,50,50,50,33,32,76,70,63,57,41,64,50,78,81,42,54,43,82,28,51,58,91,40,45,67,58,37,53,48,38,61,72,67,57,64,85,57,48,30,34,22,36,33,95

pLDDT: mean 90.64, std 11.62, range [28.44, 98.94]

Secondary structure (DSSP, 8-state):
-----EEEEEESSTTSSS--EEEEEEB-----TTEEEEEEEEEE--HHHHHHHHS-SS-EE----EEEEEEEE-TT--S--TT-EEEE-----SSSHHHHTT-S--TTHHHHHS-EEEEEB-TT--TTSPPSEEE-GGGT--SBSEEEEEGGGEEE-TTTS-TT--HHHHHHHHGGGGTHHHHHHHIIIIIS---TT-EEEEE--SHHHHHHHHHHHHTT-SEEEEEES-HHHHHHHHHHT-SEEEEGGG--GGGSSHHHHHHHHHHH-TT-EEEEEE-S--HHHHHHHHHSEEEEEEEEE-SPPPTT-EEE-HHHHHHTT-EEEE-SGGG--HHHHHHHHHHHHHTTSS-GGGTEEEEEGGGHHHHHHHHHHTSS-SEEEEE-/-----EEEEEESSTT-SS--EEEEEEB-----TTEEEEEEEEEE--HHHHHHHHS-SS-EE----EEEEEEEE-TT--S--TT-EEEE-----SSSHHHHTT-S--TTHHHHHS-EEEEEB-TT--TTSPPSEEE-GGGT--SBSEEEEEGGGEEE-TTTS-TT--HHHHHHHHGGGGTHHHHHHHIIIIIS---TT-EEEEE--SHHHHHHHHHHHHTT-SEEEEEES-HHHHHHHHHHT-SEEEEGGG--GGGSSHHHHHHHHHHH-TT-EEEEEE-S--HHHHHHHHHSEEEEEEEEE-SPPPTT-EEE-HHHHHHTT-EEEE-SGGG--HHHHHHHHHHHHHTTSS-GGGTEEEEEGGGHHHHHHHHHHTSS-SEEEEE-

Sequence (768 aa):
MTSPTETLAIVASPGAPAPSFALETLTFPGPAAAEVEVDMAATGVCHSDLAFAAMPGPPRVLGHEGAGRIASLGPGVTHLSVGDPVLLSYRTCGDCAPCSSGARTCASFIPLNFARPGAFARPGDDEGQAPAVAGRFFGQSSFARRSPAAVRSVVPLKPLLPPDTPWDDVLPLLAPLGCGFMTGAGSVVNVFAATPGSAVLVAGMGAVGFGAVMAAKVLGCRAIVAVDRVASRLARARELGATHVVNTAELGGEKKGWEGIVEAVRAVVPEGVDGVVETTGAEVVVQASMRVLAWGGQVVLLAQGPQDGLQIPYQDLQMVSGKVNFVTMGEADPQKLVPKMIEWWRDGKFPLEKLVKRYPIEEWEKALGAMKEGGDVVKPVIVWMTSPTETLAIVASPGAPAPSFALETLTFPGPAAAEVEVDMAATGVCHSDLAFAAMPGPPRVLGHEGAGRIASLGPGVTHLSVGDPVLLSYRTCGDCAPCSSGARTCASFIPLNFARPGAFARPGDDEGQAPAVAGRFFGQSSFARRSPAAVRSVVPLKPLLPPDTPWDDVLPLLAPLGCGFMTGAGSVVNVFAATPGSAVLVAGMGAVGFGAVMAAKVLGCRAIVAVDRVASRLARARELGATHVVNTAELGGEKKGWEGIVEAVRAVVPEGVDGVVETTGAEVVVQASMRVLAWGGQVVLLAQGPQDGLQIPYQDLQMVSGKVNFVTMGEADPQKLVPKMIEWWRDGKFPLEKLVKRYPIEEWEKALGAMKEGGDVVKPVIVW

Radius of gyration: 29.97 Å; Cα contacts (8 Å, |Δi|>4): 2019; chains: 2; bounding box: 54×96×67 Å